Protein AF-I9RPS1-F1 (afdb_monomer_lite)

Foldseek 3Di:
DPVVPVVVVVVVVVVVVVVVPPPPDPDPPVDADQFKFWEKEKAFDDVDDDPVFPLFWFKKWWWKDDPNDIDTDDIFTWDDDRGMTIGPIDMDGWDKMFTQWMWTAGPVRHTSDTDGDDDDPLGMDTGDGPYYYYRYDPPPPVVVPVVPPQVLVLLVQQCCVFVNPPPVLFQPQSDPVDDPVSQFQWDFDADPVRHGDFTAEGAAACVPRGVSQQAGQEGGPSQQSRPHYAEYHHENHQHAYYDLQCLSHQHQEYHYEQYQHADYRPSVLNNARHAYYADYNYAHQEDDLSVLSRLNHAYYHAYCYQHAADHLSVLSNLNHAEYADELYCHQAYHQRLQSNQNHAEYHPYQNANHAAYHLSLQDWDQDPVRDTSGHNHAYYAQANYAYQDDYLSQLAQNHAYYAHENYAHADDDQVSVVSHQQHQEYHHHNYAYPAHDDYAHQRHQEDHHANRPDDPVRYDCVRVVRHFAYHHHPVLVVVCVVDPPRDVVRTDD

Sequence (493 aa):
MRKIKNILAIVWAACFLLVLISACKEDDKDALLPNQGEICFQFTKITTYTLADLDDIATVKIVLEKDGVKIELPSYPLTGNTELLSTEKVRLEEGHYKLLSYWAFGKDANLIENLDITLTEDNEFDVKVGELQEYILPVKVKTVVDPTNNYTNVLFAICKEVLGDDRSKWPPSWDVEETLDTWAGLSFETDDYGNLLYITDLDIDGDGNLPEFKHMKKLSRAIINFPSMIGLHISNCDLEELPDNIGESRIASIYIENTNFSTFPKSFWDMKKLNDLTLINNKVTELPESIGEIKTLRTIDVINEKVSKIPASIVNLTELVSLRFINTEISELPDVFDQLYKISTLDMRNNKNLKSLPPSIANTVIGEEGNRTRKYLRGMLLDGCSFTSIPKEVQHENMQLLSMADNQIQSVTKEELEKMPNLHSLILDGNKLPSFPAMKSDKLLMLSLINCGLKAADIDRSNLPNLRFLFMTQEEYDAVMKGYEVNADYLLK

Organism: NCBI:txid997884

Structure (mmCIF, N/CA/C/O backbone):
data_AF-I9RPS1-F1
#
_entry.id   AF-I9RPS1-F1
#
loop_
_atom_site.group_PDB
_atom_site.id
_atom_site.type_symbol
_atom_site.label_atom_id
_atom_site.label_alt_id
_atom_site.label_comp_id
_atom_site.label_asym_id
_atom_site.label_entity_id
_atom_site.label_seq_id
_atom_site.pdbx_PDB_ins_code
_atom_site.Cartn_x
_atom_site.Cartn_y
_atom_site.Cartn_z
_atom_site.occupancy
_atom_site.B_iso_or_equiv
_atom_site.auth_seq_id
_atom_site.auth_comp_id
_atom_site.auth_asym_id
_atom_site.auth_atom_id
_atom_site.pdbx_PDB_model_num
ATOM 1 N N . MET A 1 1 ? 53.832 -21.885 77.550 1.00 52.84 1 MET A N 1
ATOM 2 C CA . MET A 1 1 ? 52.646 -22.161 76.702 1.00 52.84 1 MET A CA 1
ATOM 3 C C . MET A 1 1 ? 51.743 -23.244 77.309 1.00 52.84 1 MET A C 1
ATOM 5 O O . MET A 1 1 ? 51.607 -24.329 76.762 1.00 52.84 1 MET A O 1
ATOM 9 N N . ARG A 1 2 ? 51.135 -22.972 78.474 1.00 38.62 2 ARG A N 1
ATOM 10 C CA . ARG A 1 2 ? 50.209 -23.909 79.153 1.00 38.62 2 ARG A CA 1
ATOM 11 C C . ARG A 1 2 ? 49.116 -23.224 79.996 1.00 38.62 2 ARG A C 1
ATOM 13 O O . ARG A 1 2 ? 48.325 -23.915 80.615 1.00 38.62 2 ARG A O 1
ATOM 20 N N . LYS A 1 3 ? 49.024 -21.883 79.981 1.00 39.97 3 LYS A N 1
ATOM 21 C CA . LYS A 1 3 ? 48.003 -21.101 80.716 1.00 39.97 3 LYS A CA 1
ATOM 22 C C . LYS A 1 3 ? 46.853 -20.554 79.846 1.00 39.97 3 LYS A C 1
ATOM 24 O O . LYS A 1 3 ? 45.966 -19.908 80.377 1.00 39.97 3 LYS A O 1
ATOM 29 N N . ILE A 1 4 ? 46.818 -20.887 78.549 1.00 44.78 4 ILE A N 1
ATOM 30 C CA . ILE A 1 4 ? 45.676 -20.615 77.644 1.00 44.78 4 ILE A CA 1
ATOM 31 C C . ILE A 1 4 ? 44.765 -21.857 77.477 1.00 44.78 4 ILE A C 1
ATOM 33 O O . ILE A 1 4 ? 43.635 -21.748 77.023 1.00 44.78 4 ILE A O 1
ATOM 37 N N . LYS A 1 5 ? 45.193 -23.046 77.932 1.00 36.09 5 LYS A N 1
ATOM 38 C CA . LYS A 1 5 ? 44.417 -24.295 77.788 1.00 36.09 5 LYS A CA 1
ATOM 39 C C . LYS A 1 5 ? 43.417 -24.592 78.918 1.00 36.09 5 LYS A C 1
ATOM 41 O O . LYS A 1 5 ? 42.591 -25.475 78.740 1.00 36.09 5 LYS A O 1
ATOM 46 N N . ASN A 1 6 ? 43.428 -23.842 80.025 1.00 45.03 6 ASN A N 1
ATOM 47 C CA . ASN A 1 6 ? 42.541 -24.123 81.169 1.00 45.03 6 ASN A CA 1
ATOM 48 C C . ASN A 1 6 ? 41.336 -23.177 81.305 1.00 45.03 6 ASN A C 1
ATOM 50 O O . ASN A 1 6 ? 40.444 -23.480 82.087 1.00 45.03 6 ASN A O 1
ATOM 54 N N . ILE A 1 7 ? 41.262 -22.086 80.530 1.00 42.56 7 ILE A N 1
ATOM 55 C CA . ILE A 1 7 ? 40.055 -21.235 80.466 1.00 42.56 7 ILE A CA 1
ATOM 56 C C . ILE A 1 7 ? 39.120 -21.704 79.337 1.00 42.56 7 ILE A C 1
ATOM 58 O O . ILE A 1 7 ? 37.908 -21.698 79.519 1.00 42.56 7 ILE A O 1
ATOM 62 N N . LEU A 1 8 ? 39.648 -22.245 78.229 1.00 40.09 8 LEU A N 1
ATOM 63 C CA . LEU A 1 8 ? 38.801 -22.783 77.152 1.00 40.09 8 LEU A CA 1
ATOM 64 C C . LEU A 1 8 ? 38.018 -24.051 77.551 1.00 40.09 8 LEU A C 1
ATOM 66 O O . LEU A 1 8 ? 36.899 -24.233 77.087 1.00 40.09 8 LEU A O 1
ATOM 70 N N . ALA A 1 9 ? 38.554 -24.905 78.430 1.00 41.19 9 ALA A N 1
ATOM 71 C CA . ALA A 1 9 ? 37.885 -26.152 78.823 1.00 41.19 9 ALA A CA 1
ATOM 72 C C . ALA A 1 9 ? 36.756 -25.951 79.857 1.00 41.19 9 ALA A C 1
ATOM 74 O O . ALA A 1 9 ? 35.782 -26.698 79.856 1.00 41.19 9 ALA A O 1
ATOM 75 N N . ILE A 1 10 ? 36.852 -24.921 80.709 1.00 43.44 10 ILE A N 1
ATOM 76 C CA . ILE A 1 10 ? 35.824 -24.607 81.720 1.00 43.44 10 ILE A CA 1
ATOM 77 C C . ILE A 1 10 ? 34.682 -23.781 81.102 1.00 43.44 10 ILE A C 1
ATOM 79 O O . ILE A 1 10 ? 33.531 -23.943 81.497 1.00 43.44 10 ILE A O 1
ATOM 83 N N . VAL A 1 11 ? 34.962 -22.992 80.057 1.00 45.72 11 VAL A N 1
ATOM 84 C CA . VAL A 1 11 ? 33.917 -22.331 79.253 1.00 45.72 11 VAL A CA 1
ATOM 85 C C . VAL A 1 11 ? 33.155 -23.347 78.386 1.00 45.72 11 VAL A C 1
ATOM 87 O O . VAL A 1 11 ? 31.937 -23.258 78.277 1.00 45.72 11 VAL A O 1
ATOM 90 N N . TRP A 1 12 ? 33.817 -24.383 77.857 1.00 37.16 12 TRP A N 1
ATOM 91 C CA . TRP A 1 12 ? 33.139 -25.429 77.074 1.00 37.16 12 TRP A CA 1
ATOM 92 C C . TRP A 1 12 ? 32.238 -26.354 77.908 1.00 37.16 12 TRP A C 1
ATOM 94 O O . TRP A 1 12 ? 31.187 -26.768 77.427 1.00 37.16 12 TRP A O 1
ATOM 104 N N . ALA A 1 13 ? 32.585 -26.632 79.168 1.00 40.78 13 ALA A N 1
ATOM 105 C CA . ALA A 1 13 ? 31.761 -27.474 80.042 1.00 40.78 13 ALA A CA 1
ATOM 106 C C . ALA A 1 13 ? 30.561 -26.727 80.666 1.00 40.78 13 ALA A C 1
ATOM 108 O O . ALA A 1 13 ? 29.523 -27.342 80.902 1.00 40.78 13 ALA A O 1
ATOM 109 N N . ALA A 1 14 ? 30.656 -25.407 80.879 1.00 36.03 14 ALA A N 1
ATOM 110 C CA . ALA A 1 14 ? 29.522 -24.593 81.334 1.00 36.03 14 ALA A CA 1
ATOM 111 C C . ALA A 1 14 ? 28.523 -24.277 80.200 1.00 36.03 14 ALA A C 1
ATOM 113 O O . ALA A 1 14 ? 27.324 -24.182 80.453 1.00 36.03 14 ALA A O 1
ATOM 114 N N . CYS A 1 15 ? 28.982 -24.195 78.945 1.00 39.19 15 CYS A N 1
ATOM 115 C CA . CYS A 1 15 ? 28.089 -24.036 77.793 1.00 39.19 15 CYS A CA 1
ATOM 116 C C . CYS A 1 15 ? 27.343 -25.332 77.425 1.00 39.19 15 CYS A C 1
ATOM 118 O O . CYS A 1 15 ? 26.201 -25.256 76.986 1.00 39.19 15 CYS A O 1
ATOM 120 N N . PHE A 1 16 ? 27.908 -26.521 77.663 1.00 37.94 16 PHE A N 1
ATOM 121 C CA . PHE A 1 16 ? 27.230 -27.781 77.315 1.00 37.94 16 PHE A CA 1
ATOM 122 C C . PHE A 1 16 ? 26.093 -28.172 78.278 1.00 37.94 16 PHE A C 1
ATOM 124 O O . PHE A 1 16 ? 25.198 -28.918 77.889 1.00 37.94 16 PHE A O 1
ATOM 131 N N . LEU A 1 17 ? 26.071 -27.639 79.508 1.00 34.84 17 LEU A N 1
ATOM 132 C CA . LEU A 1 17 ? 24.979 -27.888 80.463 1.00 34.84 17 LEU A CA 1
ATOM 133 C C . LEU A 1 17 ? 23.834 -26.859 80.401 1.00 34.84 17 LEU A C 1
ATOM 135 O O . LEU A 1 17 ? 22.756 -27.135 80.917 1.00 34.84 17 LEU A O 1
ATOM 139 N N . LEU A 1 18 ? 24.029 -25.715 79.735 1.00 34.66 18 LEU A N 1
ATOM 140 C CA . LEU A 1 18 ? 22.949 -24.764 79.419 1.00 34.66 18 LEU A CA 1
ATOM 141 C C . LEU A 1 18 ? 22.275 -25.061 78.066 1.00 34.66 18 LEU A C 1
ATOM 143 O O . LEU A 1 18 ? 21.111 -24.719 77.877 1.00 34.66 18 LEU A O 1
ATOM 147 N N . VAL A 1 19 ? 22.953 -25.782 77.166 1.00 39.38 19 VAL A N 1
ATOM 148 C CA . VAL A 1 19 ? 22.402 -26.213 75.864 1.00 39.38 19 VAL A CA 1
ATOM 149 C C . VAL A 1 19 ? 21.432 -27.403 75.983 1.00 39.38 19 VAL A C 1
ATOM 151 O O . VAL A 1 19 ? 20.626 -27.622 75.088 1.00 39.38 19 VAL A O 1
ATOM 154 N N . LEU A 1 20 ? 21.405 -28.126 77.108 1.00 34.47 20 LEU A N 1
ATOM 155 C CA . LEU A 1 20 ? 20.513 -29.284 77.300 1.00 34.47 20 LEU A CA 1
ATOM 156 C C . LEU A 1 20 ? 19.244 -29.007 78.129 1.00 34.47 20 LEU A C 1
ATOM 158 O O . LEU A 1 20 ? 18.454 -29.922 78.336 1.00 34.47 20 LEU A O 1
ATOM 162 N N . ILE A 1 21 ? 19.008 -27.762 78.567 1.00 37.91 21 ILE A N 1
ATOM 163 C CA . ILE A 1 21 ? 17.764 -27.374 79.276 1.00 37.91 21 ILE A CA 1
ATOM 164 C C . ILE A 1 21 ? 17.013 -26.219 78.571 1.00 37.91 21 ILE A C 1
ATOM 166 O O . ILE A 1 21 ? 15.883 -25.912 78.933 1.00 37.91 21 ILE A O 1
ATOM 170 N N . SER A 1 22 ? 17.559 -25.648 77.487 1.00 35.88 22 SER A N 1
ATOM 171 C CA . SER A 1 22 ? 16.838 -24.694 76.617 1.00 35.88 22 SER A CA 1
ATOM 172 C C . SER A 1 22 ? 16.502 -25.245 75.222 1.00 35.88 22 SER A C 1
ATOM 174 O O . SER A 1 22 ? 16.027 -24.499 74.375 1.00 35.88 22 SER A O 1
ATOM 176 N N . ALA A 1 23 ? 16.693 -26.546 74.979 1.00 33.34 23 ALA A N 1
ATOM 177 C CA . ALA A 1 23 ? 16.290 -27.223 73.737 1.00 33.34 23 ALA A CA 1
ATOM 178 C C . ALA A 1 23 ? 14.807 -27.666 73.732 1.00 33.34 23 ALA A C 1
ATOM 180 O O . ALA A 1 23 ? 14.418 -28.565 72.995 1.00 33.34 23 ALA A O 1
ATOM 181 N N . CYS A 1 24 ? 13.980 -27.024 74.560 1.00 39.38 24 CYS A N 1
ATOM 182 C CA . CYS A 1 24 ? 12.521 -27.093 74.533 1.00 39.38 24 CYS A CA 1
ATOM 183 C C . CYS A 1 24 ? 11.993 -25.656 74.604 1.00 39.38 24 CYS A C 1
ATOM 185 O O . CYS A 1 24 ? 11.593 -25.222 75.685 1.00 39.38 24 CYS A O 1
ATOM 187 N N . LYS A 1 25 ? 12.111 -24.917 73.491 1.00 41.72 25 LYS A N 1
ATOM 188 C CA . LYS A 1 25 ? 11.415 -23.664 73.119 1.00 41.72 25 LYS A CA 1
ATOM 189 C C . LYS A 1 25 ? 12.260 -22.903 72.090 1.00 41.72 25 LYS A C 1
ATOM 191 O O . LYS A 1 25 ? 12.859 -21.880 72.396 1.00 41.72 25 LYS A O 1
ATOM 196 N N . GLU A 1 26 ? 12.303 -23.407 70.865 1.00 35.38 26 GLU A N 1
ATOM 197 C CA . GLU A 1 26 ? 12.264 -22.501 69.720 1.00 35.38 26 GLU A CA 1
ATOM 198 C C . GLU A 1 26 ? 10.934 -22.788 69.048 1.00 35.38 26 GLU A C 1
ATOM 200 O O . GLU A 1 26 ? 10.678 -23.889 68.567 1.00 35.38 26 GLU A O 1
ATOM 205 N N . ASP A 1 27 ? 10.043 -21.825 69.244 1.00 39.59 27 ASP A N 1
ATOM 206 C CA . ASP A 1 27 ? 8.639 -21.875 68.904 1.00 39.59 27 ASP A CA 1
ATOM 207 C C . ASP A 1 27 ? 8.441 -22.165 67.416 1.00 39.59 27 ASP A C 1
ATOM 209 O O . ASP A 1 27 ? 9.055 -21.534 66.554 1.00 39.59 27 ASP A O 1
ATOM 213 N N . ASP A 1 28 ? 7.500 -23.071 67.178 1.00 43.47 28 ASP A N 1
ATOM 214 C CA . ASP A 1 28 ? 6.679 -23.313 65.992 1.00 43.47 28 ASP A CA 1
ATOM 215 C C . ASP A 1 28 ? 6.047 -22.014 65.427 1.00 43.47 28 ASP A C 1
ATOM 217 O O . ASP A 1 28 ? 4.836 -21.893 65.269 1.00 43.47 28 ASP A O 1
ATOM 221 N N . LYS A 1 29 ? 6.839 -20.978 65.123 1.00 46.72 29 LYS A N 1
ATOM 222 C CA . LYS A 1 29 ? 6.334 -19.737 64.502 1.00 46.72 29 LYS A CA 1
ATOM 223 C C . LYS A 1 29 ? 5.895 -19.941 63.050 1.00 46.72 29 LYS A C 1
ATOM 225 O O . LYS A 1 29 ? 5.194 -19.092 62.500 1.00 46.72 29 LYS A O 1
ATOM 230 N N . ASP A 1 30 ? 6.266 -21.077 62.466 1.00 55.34 30 ASP A N 1
ATOM 231 C CA . ASP A 1 30 ? 5.838 -21.509 61.139 1.00 55.34 30 ASP A CA 1
ATOM 232 C C . ASP A 1 30 ? 4.815 -22.646 61.141 1.00 55.34 30 ASP A C 1
ATOM 234 O O . ASP A 1 30 ? 4.368 -23.052 60.069 1.00 55.34 30 ASP A O 1
ATOM 238 N N . ALA A 1 31 ? 4.385 -23.132 62.310 1.00 64.25 31 ALA A N 1
ATOM 239 C CA . ALA A 1 31 ? 3.270 -24.067 62.354 1.00 64.25 31 ALA A CA 1
ATOM 240 C C . ALA A 1 31 ? 1.957 -23.321 62.098 1.00 64.25 31 ALA A C 1
ATOM 242 O O . ALA A 1 31 ? 1.666 -22.301 62.729 1.00 64.25 31 ALA A O 1
ATOM 243 N N . LEU A 1 32 ? 1.154 -23.845 61.172 1.00 68.00 32 LEU A N 1
ATOM 244 C CA . LEU A 1 32 ? -0.212 -23.379 60.962 1.00 68.00 32 LEU A CA 1
ATOM 245 C C . LEU A 1 32 ? -1.005 -23.516 62.261 1.00 68.00 32 LEU A C 1
ATOM 247 O O . LEU A 1 32 ? -0.912 -24.533 62.956 1.00 68.00 32 LEU A O 1
ATOM 251 N N . LEU A 1 33 ? -1.812 -22.502 62.583 1.00 79.06 33 LEU A N 1
ATOM 252 C CA . LEU A 1 33 ? -2.789 -22.662 63.652 1.00 79.06 33 LEU A CA 1
ATOM 253 C C . LEU A 1 33 ? -3.778 -23.784 63.282 1.00 79.06 33 LEU A C 1
ATOM 255 O O . LEU A 1 33 ? -4.005 -24.035 62.097 1.00 79.06 33 LEU A O 1
ATOM 259 N N . PRO A 1 34 ? -4.410 -24.447 64.271 1.00 77.00 34 PRO A N 1
ATOM 260 C CA . PRO A 1 34 ? -5.293 -25.594 64.028 1.00 77.00 34 PRO A CA 1
ATOM 261 C C . PRO A 1 34 ? -6.471 -25.323 63.082 1.00 77.00 34 PRO A C 1
ATOM 263 O O . PRO A 1 34 ? -7.096 -26.265 62.614 1.00 77.00 34 PRO A O 1
ATOM 266 N N . ASN A 1 35 ? -6.790 -24.053 62.838 1.00 86.31 35 ASN A N 1
ATOM 267 C CA . ASN A 1 35 ? -7.860 -23.585 61.970 1.00 86.31 35 ASN A CA 1
ATOM 268 C C . ASN A 1 35 ? -7.330 -22.792 60.765 1.00 86.31 35 ASN A C 1
ATOM 270 O O . ASN A 1 35 ? -8.052 -21.930 60.279 1.00 86.31 35 ASN A O 1
ATOM 274 N N . GLN A 1 36 ? -6.084 -22.993 60.324 1.00 88.31 36 GLN A N 1
ATOM 275 C CA . GLN A 1 36 ? -5.490 -22.237 59.215 1.00 88.31 36 GLN A CA 1
ATOM 276 C C . GLN A 1 36 ? -5.090 -23.113 58.027 1.00 88.31 36 GLN A C 1
ATOM 278 O O . GLN A 1 36 ? -4.593 -24.230 58.190 1.00 88.31 36 GLN A O 1
ATOM 283 N N . GLY A 1 37 ? -5.269 -22.551 56.835 1.00 90.62 37 GLY A N 1
ATOM 284 C CA . GLY A 1 37 ? -4.681 -23.013 55.580 1.00 90.62 37 GLY A CA 1
ATOM 285 C C . GLY A 1 37 ? -3.712 -21.978 55.009 1.00 90.62 37 GLY A C 1
ATOM 286 O O . GLY A 1 37 ? -3.576 -20.867 55.537 1.00 90.62 37 GLY A O 1
ATOM 287 N N . GLU A 1 38 ? -3.034 -22.341 53.926 1.00 92.81 38 GLU A N 1
ATOM 288 C CA . GLU A 1 38 ? -2.144 -21.455 53.174 1.00 92.81 38 GLU A CA 1
ATOM 289 C C . GLU A 1 38 ? -2.688 -21.234 51.766 1.00 92.81 38 GLU A C 1
ATOM 291 O O . GLU A 1 38 ? -3.129 -22.174 51.110 1.00 92.81 38 GLU A O 1
ATOM 296 N N . ILE A 1 39 ? -2.599 -20.000 51.274 1.00 93.12 39 ILE A N 1
ATOM 297 C CA . ILE A 1 39 ? -2.984 -19.653 49.912 1.00 93.12 39 ILE A CA 1
ATOM 298 C C . ILE A 1 39 ? -1.894 -18.841 49.214 1.00 93.12 39 ILE A C 1
ATOM 300 O O . ILE A 1 39 ? -1.310 -17.931 49.801 1.00 93.12 39 ILE A O 1
ATOM 304 N N . CYS A 1 40 ? -1.617 -19.165 47.956 1.00 92.19 40 CYS A N 1
ATOM 305 C CA . CYS A 1 40 ? -0.780 -18.362 47.072 1.00 92.19 40 CYS A CA 1
ATOM 306 C C . CYS A 1 40 ? -1.664 -17.688 46.024 1.00 92.19 40 CYS A C 1
ATOM 308 O O . CYS A 1 40 ? -2.408 -18.365 45.316 1.00 92.19 40 CYS A O 1
ATOM 310 N N . PHE A 1 41 ? -1.566 -16.365 45.908 1.00 89.56 41 PHE A N 1
ATOM 311 C CA . PHE A 1 41 ? -2.286 -15.605 44.893 1.00 89.56 41 PHE A CA 1
ATOM 312 C C . PHE A 1 41 ? -1.423 -15.461 43.645 1.00 89.56 41 PHE A C 1
ATOM 314 O O . PHE A 1 41 ? -0.279 -15.012 43.740 1.00 89.56 41 PHE A O 1
ATOM 321 N N . GLN A 1 42 ? -1.961 -15.842 42.490 1.00 86.62 42 GLN A N 1
ATOM 322 C CA . GLN A 1 42 ? -1.191 -15.979 41.256 1.00 86.62 42 GLN A CA 1
ATOM 323 C C . GLN A 1 42 ? -1.734 -15.115 40.118 1.00 86.62 42 GLN A C 1
ATOM 325 O O . GLN A 1 42 ? -2.941 -15.030 39.919 1.00 86.62 42 GLN A O 1
ATOM 330 N N . PHE A 1 43 ? -0.833 -14.533 39.330 1.00 74.94 43 PHE A N 1
ATOM 331 C CA . PHE A 1 43 ? -1.108 -14.007 37.996 1.00 74.94 43 PHE A CA 1
ATOM 332 C C . PHE A 1 43 ? -0.517 -14.976 36.978 1.00 74.94 43 PHE A C 1
ATOM 334 O O . PHE A 1 43 ? 0.679 -15.259 37.031 1.00 74.94 43 PHE A O 1
ATOM 341 N N . THR A 1 44 ? -1.325 -15.464 36.043 1.00 66.88 44 THR A N 1
ATOM 342 C CA . THR A 1 44 ? -0.856 -16.277 34.914 1.00 66.88 44 THR A CA 1
ATOM 343 C C . THR A 1 44 ? -0.933 -15.467 33.628 1.00 66.88 44 THR A C 1
ATOM 345 O O . THR A 1 44 ? -1.838 -14.649 33.445 1.00 66.88 44 THR A O 1
ATOM 348 N N . LYS A 1 45 ? 0.016 -15.687 32.716 1.00 54.72 45 LYS A N 1
ATOM 349 C CA . LYS A 1 45 ? -0.078 -15.169 31.354 1.00 54.72 45 LYS A CA 1
ATOM 350 C C . LYS A 1 45 ? -1.182 -15.928 30.627 1.00 54.72 45 LYS A C 1
ATOM 352 O O . LYS A 1 45 ? -0.974 -17.045 30.161 1.00 54.72 45 LYS A O 1
ATOM 357 N N . ILE A 1 46 ? -2.352 -15.314 30.518 1.00 51.03 46 ILE A N 1
ATOM 358 C CA . ILE A 1 46 ? -3.343 -15.727 29.528 1.00 51.03 46 ILE A CA 1
ATOM 359 C C . ILE A 1 46 ? -2.778 -15.276 28.173 1.00 51.03 46 ILE A C 1
ATOM 361 O O . ILE A 1 46 ? -2.231 -14.180 28.064 1.00 51.03 46 ILE A O 1
ATOM 365 N N . THR A 1 47 ? -2.816 -16.129 27.148 1.00 33.62 47 THR A N 1
ATOM 366 C CA . THR A 1 47 ? -2.195 -15.900 25.824 1.00 33.62 47 THR A CA 1
ATOM 367 C C . THR A 1 47 ? -2.744 -14.696 25.056 1.00 33.62 47 THR A C 1
ATOM 369 O O . THR A 1 47 ? -2.260 -14.373 23.976 1.00 33.62 47 THR A O 1
ATOM 372 N N . THR A 1 48 ? -3.677 -13.968 25.647 1.00 35.62 48 THR A N 1
ATOM 373 C CA . THR A 1 48 ? -4.222 -12.720 25.151 1.00 35.62 48 THR A CA 1
ATOM 374 C C . THR A 1 48 ? -4.047 -11.631 26.198 1.00 35.62 48 THR A C 1
ATOM 376 O O . THR A 1 48 ? -4.277 -11.859 27.381 1.00 35.62 48 THR A O 1
ATOM 379 N N . TYR A 1 49 ? -3.691 -10.439 25.718 1.00 36.97 49 TYR A N 1
ATOM 380 C CA . TYR A 1 49 ? -3.648 -9.145 26.406 1.00 36.97 49 TYR A CA 1
ATOM 381 C C . TYR A 1 49 ? -2.332 -8.696 27.059 1.00 36.97 49 TYR A C 1
ATOM 383 O O . TYR A 1 49 ? -1.777 -9.275 27.990 1.00 36.97 49 TYR A O 1
ATOM 391 N N . THR A 1 50 ? -1.898 -7.540 26.563 1.00 33.44 50 THR A N 1
ATOM 392 C CA . THR A 1 50 ? -0.838 -6.680 27.071 1.00 33.44 50 THR A CA 1
ATOM 393 C C . THR A 1 50 ? -1.283 -5.957 28.346 1.00 33.44 50 THR A C 1
ATOM 395 O O . THR A 1 50 ? -1.824 -4.852 28.288 1.00 33.44 50 THR A O 1
ATOM 398 N N . LEU A 1 51 ? -0.959 -6.521 29.505 1.00 42.69 51 LEU A N 1
ATOM 399 C CA . LEU A 1 51 ? -0.150 -5.724 30.427 1.00 42.69 51 LEU A CA 1
ATOM 400 C C . LEU A 1 51 ? 1.191 -5.529 29.708 1.00 42.69 51 LEU A C 1
ATOM 402 O O . LEU A 1 51 ? 1.683 -6.478 29.096 1.00 42.69 51 LEU A O 1
ATOM 406 N N . ALA A 1 52 ? 1.748 -4.318 29.677 1.00 44.53 52 ALA A N 1
ATOM 407 C CA . ALA A 1 52 ? 3.163 -4.196 29.333 1.00 44.53 52 ALA A CA 1
ATOM 408 C C . ALA A 1 52 ? 3.897 -5.096 30.337 1.00 44.53 52 ALA A C 1
ATOM 410 O O . ALA A 1 52 ? 3.794 -4.822 31.522 1.00 44.53 52 ALA A O 1
ATOM 411 N N . ASP A 1 53 ? 4.390 -6.235 29.836 1.00 55.28 53 ASP A N 1
ATOM 412 C CA . ASP A 1 53 ? 4.983 -7.404 30.496 1.00 55.28 53 ASP A CA 1
ATOM 413 C C . ASP A 1 53 ? 4.598 -7.667 31.970 1.00 55.28 53 ASP A C 1
ATOM 415 O O . ASP A 1 53 ? 4.836 -6.852 32.850 1.00 55.28 53 ASP A O 1
ATOM 419 N N . LEU A 1 54 ? 4.103 -8.875 32.300 1.00 58.16 54 LEU A N 1
ATOM 420 C CA . LEU A 1 54 ? 3.886 -9.303 33.702 1.00 58.16 54 LEU A CA 1
ATOM 421 C C . LEU A 1 54 ? 5.090 -8.984 34.611 1.00 58.16 54 LEU A C 1
ATOM 423 O O . LEU A 1 54 ? 4.896 -8.648 35.775 1.00 58.16 54 LEU A O 1
ATOM 427 N N . ASP A 1 55 ? 6.307 -8.993 34.057 1.00 61.03 55 ASP A N 1
ATOM 428 C CA . ASP A 1 55 ? 7.561 -8.586 34.701 1.00 61.03 55 ASP A CA 1
ATOM 429 C C . ASP A 1 55 ? 7.543 -7.190 35.349 1.00 61.03 55 ASP A C 1
ATOM 431 O O . ASP A 1 55 ? 8.395 -6.909 36.202 1.00 61.03 55 ASP A O 1
ATOM 435 N N . ASP A 1 56 ? 6.621 -6.310 34.964 1.00 64.56 56 ASP A N 1
ATOM 436 C CA . ASP A 1 56 ? 6.490 -4.974 35.532 1.00 64.56 56 ASP A CA 1
ATOM 437 C C . ASP A 1 56 ? 5.717 -4.967 36.856 1.00 64.56 56 ASP A C 1
ATOM 439 O O . ASP A 1 56 ? 5.942 -4.058 37.658 1.00 64.56 56 ASP A O 1
ATOM 443 N N . ILE A 1 57 ? 4.902 -5.990 37.158 1.00 72.62 57 ILE A N 1
ATOM 444 C CA . ILE A 1 57 ? 4.163 -6.093 38.426 1.00 72.62 57 ILE A CA 1
ATOM 445 C C . ILE A 1 57 ? 5.075 -6.597 39.545 1.00 72.62 57 ILE A C 1
ATOM 447 O O . ILE A 1 57 ? 5.626 -7.693 39.500 1.00 72.62 57 ILE A O 1
ATOM 451 N N . ALA A 1 58 ? 5.190 -5.801 40.605 1.00 78.81 58 ALA A N 1
ATOM 452 C CA . ALA A 1 58 ? 6.034 -6.104 41.754 1.00 78.81 58 ALA A CA 1
ATOM 453 C C . ALA A 1 58 ? 5.241 -6.475 43.010 1.00 78.81 58 ALA A C 1
ATOM 455 O O . ALA A 1 58 ? 5.734 -7.234 43.840 1.00 78.81 58 ALA A O 1
ATOM 456 N N . THR A 1 59 ? 4.052 -5.900 43.211 1.00 83.44 59 THR A N 1
ATOM 457 C CA . THR A 1 59 ? 3.308 -6.032 44.476 1.00 83.44 59 THR A CA 1
ATOM 458 C C . THR A 1 59 ? 1.807 -6.100 44.232 1.00 83.44 59 THR A C 1
ATOM 460 O O . THR A 1 59 ? 1.298 -5.393 43.366 1.00 83.44 59 THR A O 1
ATOM 463 N N . VAL A 1 60 ? 1.084 -6.878 45.038 1.00 85.88 60 VAL A N 1
ATOM 464 C CA . VAL A 1 60 ? -0.383 -6.929 45.040 1.00 85.88 60 VAL A CA 1
ATOM 465 C C . VAL A 1 60 ? -0.952 -6.593 46.419 1.00 85.88 60 VAL A C 1
ATOM 467 O O . VAL A 1 60 ? -0.395 -6.986 47.440 1.00 85.88 60 VAL A O 1
ATOM 470 N N . LYS A 1 61 ? -2.071 -5.871 46.472 1.00 87.00 61 LYS A N 1
ATOM 471 C CA . LYS A 1 61 ? -2.868 -5.657 47.688 1.00 87.00 61 LYS A CA 1
ATOM 472 C C . LYS A 1 61 ? -4.260 -6.238 47.473 1.00 87.00 61 LYS A C 1
ATOM 474 O O . LYS A 1 61 ? -4.878 -5.925 46.466 1.00 87.00 61 LYS A O 1
ATOM 479 N N . ILE A 1 62 ? -4.746 -7.048 48.413 1.00 90.00 62 ILE A N 1
ATOM 480 C CA . ILE A 1 62 ? -5.946 -7.880 48.244 1.00 90.00 62 ILE A CA 1
ATOM 481 C C . ILE A 1 62 ? -6.991 -7.552 49.314 1.00 90.00 62 ILE A C 1
ATOM 483 O O . ILE A 1 62 ? -6.658 -7.310 50.477 1.00 90.00 62 ILE A O 1
ATOM 487 N N . VAL A 1 63 ? -8.263 -7.572 48.922 1.00 90.44 63 VAL A N 1
ATOM 488 C CA . VAL A 1 63 ? -9.416 -7.393 49.803 1.00 90.44 63 VAL A CA 1
ATOM 489 C C . VAL A 1 63 ? -10.360 -8.572 49.653 1.00 90.44 63 VAL A C 1
ATOM 491 O O . VAL A 1 63 ? -10.845 -8.850 48.560 1.00 90.44 63 VAL A O 1
ATOM 494 N N . LEU A 1 64 ? -10.664 -9.226 50.768 1.00 93.19 64 LEU A N 1
ATOM 495 C CA . LEU A 1 64 ? -11.543 -10.385 50.842 1.00 93.19 64 LEU A CA 1
ATOM 496 C C . LEU A 1 64 ? -12.813 -10.070 51.644 1.00 93.19 64 LEU A C 1
ATOM 498 O O . LEU A 1 64 ? -12.888 -9.075 52.364 1.00 93.19 64 LEU A O 1
ATOM 502 N N . GLU A 1 65 ? -13.791 -10.957 51.555 1.00 92.62 65 GLU A N 1
ATOM 503 C CA . GLU A 1 65 ? -14.962 -11.053 52.418 1.00 92.62 65 GLU A CA 1
ATOM 504 C C . GLU A 1 65 ? -15.060 -12.475 52.969 1.00 92.62 65 GLU A C 1
ATOM 506 O O . GLU A 1 65 ? -14.892 -13.441 52.225 1.00 92.62 65 GLU A O 1
ATOM 511 N N . LYS A 1 66 ? -15.347 -12.597 54.265 1.00 93.44 66 LYS A N 1
ATOM 512 C CA . LYS A 1 66 ? -15.728 -13.852 54.923 1.00 93.44 66 LYS A CA 1
ATOM 513 C C . LYS A 1 66 ? -16.896 -13.565 55.854 1.00 93.44 66 LYS A C 1
ATOM 515 O O . LYS A 1 66 ? -16.828 -12.615 56.631 1.00 93.44 66 LYS A O 1
ATOM 520 N N . ASP A 1 67 ? -17.967 -14.350 55.760 1.00 91.06 67 ASP A N 1
ATOM 521 C CA . ASP A 1 67 ? -19.169 -14.212 56.598 1.00 91.06 67 ASP A CA 1
ATOM 522 C C . ASP A 1 67 ? -19.754 -12.777 56.623 1.00 91.06 67 ASP A C 1
ATOM 524 O O . ASP A 1 67 ? -20.219 -12.286 57.654 1.00 91.06 67 ASP A O 1
ATOM 528 N N . GLY A 1 68 ? -19.701 -12.068 55.486 1.00 86.25 68 GLY A N 1
ATOM 529 C CA . GLY A 1 68 ? -20.165 -10.680 55.351 1.00 86.25 68 GLY A CA 1
ATOM 530 C C . GLY A 1 68 ? -19.232 -9.619 55.955 1.00 86.25 68 GLY A C 1
ATOM 531 O O . GLY A 1 68 ? -19.597 -8.443 56.022 1.00 86.25 68 GLY A O 1
ATOM 532 N N . VAL A 1 69 ? -18.033 -10.005 56.402 1.00 91.69 69 VAL A N 1
ATOM 533 C CA . VAL A 1 69 ? -17.016 -9.102 56.954 1.00 91.69 69 VAL A CA 1
ATOM 534 C C . VAL A 1 69 ? -15.890 -8.892 55.947 1.00 91.69 69 VAL A C 1
ATOM 536 O O . VAL A 1 69 ? -15.248 -9.843 55.503 1.00 91.69 69 VAL A O 1
ATOM 539 N N . LYS A 1 70 ? -15.610 -7.623 55.629 1.00 91.94 70 LYS A N 1
ATOM 540 C CA . LYS A 1 70 ? -14.490 -7.207 54.776 1.00 91.94 70 LYS A CA 1
ATOM 541 C C . LYS A 1 70 ? -13.151 -7.391 55.500 1.00 91.94 70 LYS A C 1
ATOM 543 O O . LYS A 1 70 ? -12.973 -6.900 56.614 1.00 91.94 70 LYS A O 1
ATOM 548 N N . ILE A 1 71 ? -12.193 -8.022 54.831 1.00 93.75 71 ILE A N 1
ATOM 549 C CA . ILE A 1 71 ? -10.838 -8.296 55.311 1.00 93.75 71 ILE A CA 1
ATOM 550 C C . ILE A 1 71 ? -9.849 -7.667 54.326 1.00 93.75 71 ILE A C 1
ATOM 552 O O . ILE A 1 71 ? -9.739 -8.102 53.183 1.00 93.75 71 ILE A O 1
ATOM 556 N N . GLU A 1 72 ? -9.117 -6.640 54.754 1.00 91.00 72 GLU A N 1
ATOM 557 C CA . GLU A 1 72 ? -8.031 -6.063 53.953 1.00 91.00 72 GLU A CA 1
ATOM 558 C C . GLU A 1 72 ? -6.705 -6.721 54.324 1.00 91.00 72 GLU A C 1
ATOM 560 O O . GLU A 1 72 ? -6.262 -6.646 55.472 1.00 91.00 72 GLU A O 1
ATOM 565 N N . LEU A 1 73 ? -6.070 -7.359 53.345 1.00 92.19 73 LEU A N 1
ATOM 566 C CA . LEU A 1 73 ? -4.766 -7.977 53.519 1.00 92.19 73 LEU A CA 1
ATOM 567 C C . LEU A 1 73 ? -3.637 -6.943 53.345 1.00 92.19 73 LEU A C 1
ATOM 569 O O . LEU A 1 73 ? -3.824 -5.917 52.674 1.00 92.19 73 LEU A O 1
ATOM 573 N N . PRO A 1 74 ? -2.451 -7.181 53.938 1.00 89.75 74 PRO A N 1
ATOM 574 C CA . PRO A 1 74 ? -1.277 -6.371 53.639 1.00 89.75 74 PRO A CA 1
ATOM 575 C C . PRO A 1 74 ? -0.857 -6.535 52.170 1.00 89.75 74 PRO A C 1
ATOM 577 O O . PRO A 1 74 ? -1.294 -7.447 51.470 1.00 89.75 74 PRO A O 1
ATOM 580 N N . SER A 1 75 ? 0.004 -5.636 51.698 1.00 88.12 75 SER A N 1
ATOM 581 C CA . SER A 1 75 ? 0.589 -5.759 50.364 1.00 88.12 75 SER A CA 1
ATOM 582 C C . SER A 1 75 ? 1.611 -6.897 50.328 1.00 88.12 75 SER A C 1
ATOM 584 O O . SER A 1 75 ? 2.495 -6.953 51.184 1.00 88.12 75 SER A O 1
ATOM 586 N N . TYR A 1 76 ? 1.521 -7.758 49.319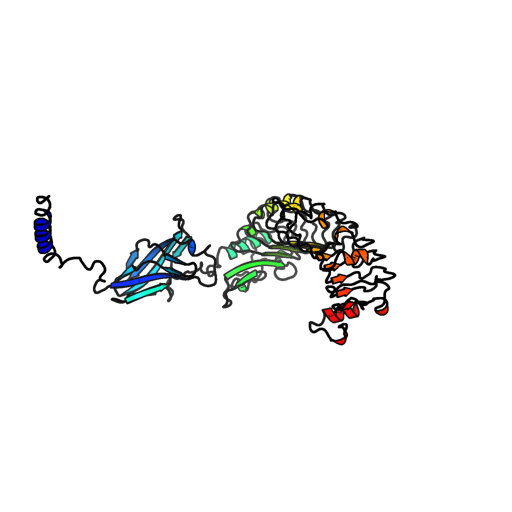 1.00 90.19 76 TYR A N 1
ATOM 587 C CA . TYR A 1 76 ? 2.420 -8.889 49.113 1.00 90.19 76 TYR A CA 1
ATOM 588 C C . TYR A 1 76 ? 3.294 -8.680 47.878 1.00 90.19 76 TYR A C 1
ATOM 590 O O . TYR A 1 76 ? 2.763 -8.329 46.820 1.00 90.19 76 TYR A O 1
ATOM 598 N N . PRO A 1 77 ? 4.616 -8.904 47.975 1.00 88.50 77 PRO A N 1
ATOM 599 C CA . PRO A 1 77 ? 5.468 -8.933 46.799 1.00 88.50 77 PRO A CA 1
ATOM 600 C C . PRO A 1 77 ? 5.111 -10.135 45.921 1.00 88.50 77 PRO A C 1
ATOM 602 O O . PRO A 1 77 ? 4.735 -11.198 46.421 1.00 88.50 77 PRO A O 1
ATOM 605 N N . LEU A 1 78 ? 5.257 -9.958 44.613 1.00 85.12 78 LEU A N 1
ATOM 606 C CA . LEU A 1 78 ? 5.112 -11.014 43.623 1.00 85.12 78 LEU A CA 1
ATOM 607 C C . LEU A 1 78 ? 6.489 -11.486 43.160 1.00 85.12 78 LEU A C 1
ATOM 609 O O . LEU A 1 78 ? 7.404 -10.690 42.952 1.00 85.12 78 LEU A O 1
ATOM 613 N N . THR A 1 79 ? 6.629 -12.796 42.990 1.00 83.12 79 THR A N 1
ATOM 614 C CA . THR A 1 79 ? 7.843 -13.437 42.476 1.00 83.12 79 THR A CA 1
ATOM 615 C C . THR A 1 79 ? 7.475 -14.465 41.415 1.00 83.12 79 THR A C 1
ATOM 617 O O . THR A 1 79 ? 6.405 -15.067 41.486 1.00 83.12 79 THR A O 1
ATOM 620 N N . GLY A 1 80 ? 8.339 -14.662 40.421 1.00 81.50 80 GLY A N 1
ATOM 621 C CA . GLY A 1 80 ? 8.073 -15.594 39.329 1.00 81.50 80 GLY A CA 1
ATOM 622 C C . GLY A 1 80 ? 8.785 -15.210 38.037 1.00 81.50 80 GLY A C 1
ATOM 623 O O . GLY A 1 80 ? 9.888 -14.662 38.080 1.00 81.50 80 GLY A O 1
ATOM 624 N N . ASN A 1 81 ? 8.174 -15.532 36.900 1.00 74.75 81 ASN A N 1
ATOM 625 C CA . ASN A 1 81 ? 8.680 -15.248 35.557 1.00 74.75 81 ASN A CA 1
ATOM 626 C C . ASN A 1 81 ? 7.589 -14.593 34.685 1.00 74.75 81 ASN A C 1
ATOM 628 O O . ASN A 1 81 ? 6.487 -14.315 35.155 1.00 74.75 81 ASN A O 1
ATOM 632 N N . THR A 1 82 ? 7.884 -14.406 33.399 1.00 63.00 82 THR A N 1
ATOM 633 C CA . THR A 1 82 ? 6.976 -13.802 32.409 1.00 63.00 82 THR A CA 1
ATOM 634 C C . THR A 1 82 ? 5.680 -14.585 32.158 1.00 63.00 82 THR A C 1
ATOM 636 O O . THR A 1 82 ? 4.807 -14.086 31.449 1.00 63.00 82 THR A O 1
ATOM 639 N N . GLU A 1 83 ? 5.545 -15.804 32.687 1.00 67.06 83 GLU A N 1
ATOM 640 C CA . GLU A 1 83 ? 4.379 -16.679 32.504 1.00 67.06 83 GLU A CA 1
ATOM 641 C C . GLU A 1 83 ? 3.536 -16.818 33.778 1.00 67.06 83 GLU A C 1
ATOM 643 O O . GLU A 1 83 ? 2.324 -17.020 33.690 1.00 67.06 83 GLU A O 1
ATOM 648 N N . LEU A 1 84 ? 4.157 -16.703 34.953 1.00 78.75 84 LEU A N 1
ATOM 649 C CA . LEU A 1 84 ? 3.513 -16.875 36.248 1.00 78.75 84 LEU A CA 1
ATOM 650 C C . LEU A 1 84 ? 4.194 -15.998 37.300 1.00 78.75 84 LEU A C 1
ATOM 652 O O . LEU A 1 84 ? 5.383 -16.163 37.576 1.00 78.75 84 LEU A O 1
ATOM 656 N N . LEU A 1 85 ? 3.412 -15.143 37.955 1.00 83.25 85 LEU A N 1
ATOM 657 C CA . LEU A 1 85 ? 3.793 -14.452 39.183 1.00 83.25 85 LEU A CA 1
ATOM 658 C C . LEU A 1 85 ? 2.950 -14.961 40.347 1.00 83.25 85 LEU A C 1
ATOM 660 O O . LEU A 1 85 ? 1.747 -15.142 40.204 1.00 83.25 85 LEU A O 1
ATOM 664 N N . SER A 1 86 ? 3.560 -15.141 41.514 1.00 86.62 86 SER A N 1
ATOM 665 C CA . SER A 1 86 ? 2.886 -15.608 42.726 1.00 86.62 86 SER A CA 1
ATOM 666 C C . SER A 1 86 ? 3.304 -14.788 43.937 1.00 86.62 86 SER A C 1
ATOM 668 O O . SER A 1 86 ? 4.466 -14.386 44.059 1.00 86.62 86 SER A O 1
ATOM 670 N N . THR A 1 87 ? 2.377 -14.589 44.870 1.00 91.31 87 THR A N 1
ATOM 671 C CA . THR A 1 87 ? 2.726 -14.159 46.227 1.00 91.31 87 THR A CA 1
ATOM 672 C C . THR A 1 87 ? 3.471 -15.272 46.961 1.00 91.31 87 THR A C 1
ATOM 674 O O . THR A 1 87 ? 3.397 -16.447 46.586 1.00 91.31 87 THR A O 1
ATOM 677 N N . GLU A 1 88 ? 4.134 -14.918 48.063 1.00 89.25 88 GLU A N 1
ATOM 678 C CA . GLU A 1 88 ? 4.421 -15.898 49.112 1.00 89.25 88 GLU A CA 1
ATOM 679 C C . GLU A 1 88 ? 3.120 -16.425 49.747 1.00 89.25 88 GLU A C 1
ATOM 681 O O . GLU A 1 88 ? 2.021 -15.914 49.499 1.00 89.25 88 GLU A O 1
ATOM 686 N N . LYS A 1 89 ? 3.258 -17.454 50.587 1.00 90.69 89 LYS A N 1
ATOM 687 C CA . LYS A 1 89 ? 2.153 -18.103 51.295 1.00 90.69 89 LYS A CA 1
ATOM 688 C C . LYS A 1 89 ? 1.430 -17.114 52.209 1.00 90.69 89 LYS A C 1
ATOM 690 O O . LYS A 1 89 ? 2.000 -16.600 53.172 1.00 90.69 89 LYS A O 1
ATOM 695 N N . VAL A 1 90 ? 0.149 -16.908 51.947 1.00 92.12 90 VAL A N 1
ATOM 696 C CA . VAL A 1 90 ? -0.761 -16.140 52.793 1.00 92.12 90 VAL A CA 1
ATOM 697 C C . VAL A 1 90 ? -1.511 -17.110 53.699 1.00 92.12 90 VAL A C 1
ATOM 699 O O . VAL A 1 90 ? -2.168 -18.029 53.224 1.00 92.12 90 VAL A O 1
ATOM 702 N N . ARG A 1 91 ? -1.417 -16.925 55.018 1.00 92.00 91 ARG A N 1
ATOM 703 C CA . ARG A 1 91 ? -2.141 -17.756 55.992 1.00 92.00 91 ARG A CA 1
ATOM 704 C C . ARG A 1 91 ? -3.518 -17.161 56.259 1.00 92.00 91 ARG A C 1
ATOM 706 O O . ARG A 1 91 ? -3.612 -16.017 56.703 1.00 92.00 91 ARG A O 1
ATOM 713 N N . LEU A 1 92 ? -4.565 -17.943 56.020 1.00 92.25 92 LEU A N 1
ATOM 714 C CA . LEU A 1 92 ? -5.958 -17.567 56.262 1.00 92.25 92 LEU A CA 1
ATOM 715 C C . LEU A 1 92 ? -6.623 -18.613 57.160 1.00 92.25 92 LEU A C 1
ATOM 717 O O . LEU A 1 92 ? -6.192 -19.764 57.217 1.00 92.25 92 LEU A O 1
ATOM 721 N N . GLU A 1 93 ? -7.653 -18.205 57.899 1.00 92.94 93 GLU A N 1
ATOM 722 C CA . GLU A 1 93 ? -8.466 -19.153 58.661 1.00 92.94 93 GLU A CA 1
ATOM 723 C C . GLU A 1 93 ? -9.280 -20.041 57.718 1.00 92.94 93 GLU A C 1
ATOM 725 O O . GLU A 1 93 ? -9.665 -19.601 56.644 1.00 92.94 93 GLU A O 1
ATOM 730 N N . GLU A 1 94 ? -9.615 -21.254 58.138 1.00 93.38 94 GLU A N 1
ATOM 731 C CA . GLU A 1 94 ? -10.518 -22.138 57.410 1.00 93.38 94 GLU A CA 1
ATOM 732 C C . GLU A 1 94 ? -11.857 -21.447 57.150 1.00 93.38 94 GLU A C 1
ATOM 734 O O . GLU A 1 94 ? -12.431 -20.796 58.034 1.00 93.38 94 GLU A O 1
ATOM 739 N N . GLY A 1 95 ? -12.362 -21.603 55.933 1.00 92.50 95 GLY A N 1
ATOM 740 C CA . GLY A 1 95 ? -13.688 -21.140 55.564 1.00 92.50 95 GLY A CA 1
ATOM 741 C C . GLY A 1 95 ? -13.774 -20.691 54.120 1.00 92.50 95 GLY A C 1
ATOM 742 O O . GLY A 1 95 ? -12.806 -20.751 53.362 1.00 92.50 95 GLY A O 1
ATOM 743 N N . HIS A 1 96 ? -14.965 -20.229 53.774 1.00 93.62 96 HIS A N 1
ATOM 744 C CA . HIS A 1 96 ? -15.281 -19.728 52.454 1.00 93.62 96 HIS A CA 1
ATOM 745 C C . HIS A 1 96 ? -14.964 -18.235 52.371 1.00 93.62 96 HIS A C 1
ATOM 747 O O . HIS A 1 96 ? -15.414 -17.448 53.210 1.00 93.62 96 HIS A O 1
ATOM 753 N N . TYR A 1 97 ? -14.178 -17.856 51.373 1.00 93.69 97 TYR A N 1
ATOM 754 C CA . TYR A 1 97 ? -13.784 -16.483 51.112 1.00 93.69 97 TYR A CA 1
ATOM 755 C C . TYR A 1 97 ? -14.274 -16.048 49.749 1.00 93.69 97 TYR A C 1
ATOM 757 O O . TYR A 1 97 ? -14.277 -16.806 48.782 1.00 93.69 97 TYR A O 1
ATOM 765 N N . LYS A 1 98 ? -14.582 -14.763 49.670 1.00 90.00 98 LYS A N 1
ATOM 766 C CA . LYS A 1 98 ? -14.865 -14.083 48.422 1.00 90.00 98 LYS A CA 1
ATOM 767 C C . LYS A 1 98 ? -13.869 -12.959 48.207 1.00 90.00 98 LYS A C 1
ATOM 769 O O . LYS A 1 98 ? -13.637 -12.146 49.098 1.00 90.00 98 LYS A O 1
ATOM 774 N N . LEU A 1 99 ? -13.281 -12.886 47.025 1.00 89.50 99 LEU A N 1
ATOM 775 C CA . LEU A 1 99 ? -12.394 -11.802 46.634 1.00 89.50 99 LEU A CA 1
ATOM 776 C C . LEU A 1 99 ? -13.224 -10.569 46.231 1.00 89.50 99 LEU A C 1
ATOM 778 O O . LEU A 1 99 ? -13.988 -10.614 45.268 1.00 89.50 99 LEU A O 1
ATOM 782 N N . LEU A 1 100 ? -13.082 -9.463 46.968 1.00 83.69 100 LEU A N 1
ATOM 783 C CA . LEU A 1 100 ? -13.810 -8.212 46.719 1.00 83.69 100 LEU A CA 1
ATOM 784 C C . LEU A 1 100 ? -13.067 -7.267 45.773 1.00 83.69 100 LEU A C 1
ATOM 786 O O . LEU A 1 100 ? -13.689 -6.664 44.903 1.00 83.69 100 LEU A O 1
ATOM 790 N N . SER A 1 101 ? -11.757 -7.102 45.953 1.00 78.44 101 SER A N 1
ATOM 791 C CA . SER A 1 101 ? -10.931 -6.263 45.079 1.00 78.44 101 SER A CA 1
ATOM 792 C C . SER A 1 101 ? -9.442 -6.562 45.230 1.00 78.44 101 SER A C 1
ATOM 794 O O . SER A 1 101 ? -9.008 -7.158 46.223 1.00 78.44 101 SER A O 1
ATOM 796 N N . TYR A 1 102 ? -8.644 -6.129 44.252 1.00 85.69 102 TYR A N 1
ATOM 797 C CA . TYR A 1 102 ? -7.192 -6.076 44.391 1.00 85.69 102 TYR A CA 1
ATOM 798 C C . TYR A 1 102 ? -6.560 -4.919 43.603 1.00 85.69 102 TYR A C 1
ATOM 800 O O . TYR A 1 102 ? -7.126 -4.399 42.641 1.00 85.69 102 TYR A O 1
ATOM 808 N N . TRP A 1 103 ? -5.347 -4.548 44.011 1.00 76.06 103 TRP A N 1
ATOM 809 C CA . TRP A 1 103 ? -4.491 -3.574 43.332 1.00 76.06 103 TRP A CA 1
ATOM 810 C C . TRP A 1 103 ? -3.141 -4.197 43.014 1.00 76.06 103 TRP A C 1
ATOM 812 O O . TRP A 1 103 ? -2.529 -4.781 43.908 1.00 76.06 103 TRP A O 1
ATOM 822 N N . ALA A 1 104 ? -2.663 -4.033 41.784 1.00 77.19 104 ALA A N 1
ATOM 823 C CA . ALA A 1 104 ? -1.332 -4.454 41.365 1.00 77.19 104 ALA A CA 1
ATOM 824 C C . ALA A 1 104 ? -0.451 -3.223 41.108 1.00 77.19 104 ALA A C 1
ATOM 826 O O . ALA A 1 104 ? -0.862 -2.282 40.427 1.00 77.19 104 ALA A O 1
ATOM 827 N N . PHE A 1 105 ? 0.758 -3.222 41.660 1.00 72.62 105 PHE A N 1
ATOM 828 C CA . PHE A 1 105 ? 1.698 -2.104 41.603 1.00 72.62 105 PHE A CA 1
ATOM 829 C C . PHE A 1 105 ? 2.999 -2.516 40.932 1.00 72.62 105 PHE A C 1
ATOM 831 O O . PHE A 1 105 ? 3.485 -3.633 41.137 1.00 72.62 105 PHE A O 1
ATOM 838 N N . GLY A 1 106 ? 3.578 -1.584 40.181 1.00 73.31 106 GLY A N 1
ATOM 839 C CA . GLY A 1 106 ? 4.857 -1.753 39.517 1.00 73.31 106 GLY A CA 1
ATOM 840 C C . GLY A 1 106 ? 6.061 -1.621 40.439 1.00 73.31 106 GLY A C 1
ATOM 841 O O . GLY A 1 106 ? 5.941 -1.256 41.611 1.00 73.31 106 GLY A O 1
ATOM 842 N N . LYS A 1 107 ? 7.255 -1.895 39.901 1.00 75.19 107 LYS A N 1
ATOM 843 C CA . LYS A 1 107 ? 8.541 -1.766 40.626 1.00 75.19 107 LYS A CA 1
ATOM 844 C C . LYS A 1 107 ? 8.817 -0.347 41.139 1.00 75.19 107 LYS A C 1
ATOM 846 O O . LYS A 1 107 ? 9.548 -0.172 42.109 1.00 75.19 107 LYS A O 1
ATOM 851 N N . ASP A 1 108 ? 8.236 0.657 40.497 1.00 72.56 108 ASP A N 1
ATOM 852 C CA . ASP A 1 108 ? 8.292 2.076 40.855 1.00 72.56 108 ASP A CA 1
ATOM 853 C C . ASP A 1 108 ? 7.131 2.522 41.767 1.00 72.56 108 ASP A C 1
ATOM 855 O O . ASP A 1 108 ? 6.974 3.713 42.030 1.00 72.56 108 ASP A O 1
ATOM 859 N N . ALA A 1 109 ? 6.340 1.567 42.271 1.00 63.59 109 ALA A N 1
ATOM 860 C CA . ALA A 1 109 ? 5.127 1.771 43.060 1.00 63.59 109 ALA A CA 1
ATOM 861 C C . ALA A 1 109 ? 3.989 2.502 42.322 1.00 63.59 109 ALA A C 1
ATOM 863 O O . ALA A 1 109 ? 3.003 2.892 42.955 1.00 63.59 109 ALA A O 1
ATOM 864 N N . ASN A 1 110 ? 4.076 2.649 40.995 1.00 60.34 110 ASN A N 1
ATOM 865 C CA . ASN A 1 110 ? 2.946 3.114 40.205 1.00 60.34 110 ASN A CA 1
ATOM 866 C C . ASN A 1 110 ? 1.868 2.031 40.137 1.00 60.34 110 ASN A C 1
ATOM 868 O O . ASN A 1 110 ? 2.152 0.835 40.078 1.00 60.34 110 ASN A O 1
ATOM 872 N N . LEU A 1 111 ? 0.609 2.457 40.171 1.00 58.47 111 LEU A N 1
ATOM 873 C CA . LEU A 1 111 ? -0.530 1.562 40.029 1.00 58.47 111 LEU A CA 1
ATOM 874 C C . LEU A 1 111 ? -0.565 1.021 38.594 1.00 58.47 111 LEU A C 1
ATOM 876 O O . LEU A 1 111 ? -0.717 1.802 37.656 1.00 58.47 111 LEU A O 1
ATOM 880 N N . ILE A 1 112 ? -0.427 -0.295 38.446 1.00 62.84 112 ILE A N 1
ATOM 881 C CA . ILE A 1 112 ? -0.549 -0.989 37.160 1.00 62.84 112 ILE A CA 1
ATOM 882 C C . ILE A 1 112 ? -2.005 -1.397 36.934 1.00 62.84 112 ILE A C 1
ATOM 884 O O . ILE A 1 112 ? -2.549 -1.123 35.870 1.00 62.84 112 ILE A O 1
ATOM 888 N N . GLU A 1 113 ? -2.647 -1.985 37.949 1.00 63.00 113 GLU A N 1
ATOM 889 C CA . GLU A 1 113 ? -4.005 -2.534 37.848 1.00 63.00 113 GLU A CA 1
ATOM 890 C C . GLU A 1 113 ? -4.827 -2.206 39.104 1.00 63.00 113 GLU A C 1
ATOM 892 O O . GLU A 1 113 ? -4.316 -2.262 40.226 1.00 63.00 113 GLU A O 1
ATOM 897 N N . ASN A 1 114 ? -6.114 -1.900 38.930 1.00 61.94 114 ASN A N 1
ATOM 898 C CA . ASN A 1 114 ? -7.077 -1.697 40.014 1.00 61.94 114 ASN A CA 1
ATOM 899 C C . ASN A 1 114 ? -8.412 -2.332 39.629 1.00 61.94 114 ASN A C 1
ATOM 901 O O . ASN A 1 114 ? -9.063 -1.841 38.705 1.00 61.94 114 ASN A O 1
ATOM 905 N N . LEU A 1 115 ? -8.815 -3.387 40.341 1.00 59.69 115 LEU A N 1
ATOM 906 C CA . LEU A 1 115 ? -10.023 -4.135 40.017 1.00 59.69 115 LEU A CA 1
ATOM 907 C C . LEU A 1 115 ? -10.981 -4.219 41.208 1.00 59.69 115 LEU A C 1
ATOM 909 O O . LEU A 1 115 ? -10.669 -4.842 42.225 1.00 59.69 115 LEU A O 1
ATOM 913 N N . ASP A 1 116 ? -12.180 -3.661 41.028 1.00 56.47 116 ASP A N 1
ATOM 914 C CA . ASP A 1 116 ? -13.355 -3.963 41.848 1.00 56.47 116 ASP A CA 1
ATOM 915 C C . ASP A 1 116 ? -14.058 -5.201 41.273 1.00 56.47 116 ASP A C 1
ATOM 917 O O . ASP A 1 116 ? -14.490 -5.214 40.115 1.00 56.47 116 ASP A O 1
ATOM 921 N N . ILE A 1 117 ? -14.162 -6.265 42.071 1.00 62.06 117 ILE A N 1
ATOM 922 C CA . ILE A 1 117 ? -14.664 -7.560 41.611 1.00 62.06 117 ILE A CA 1
ATOM 923 C C . ILE A 1 117 ? -16.154 -7.675 41.937 1.00 62.06 117 ILE A C 1
ATOM 925 O O . ILE A 1 117 ? -16.592 -7.585 43.084 1.00 62.06 117 ILE A O 1
ATOM 929 N N . THR A 1 118 ? -16.957 -7.852 40.888 1.00 55.31 118 THR A N 1
ATOM 930 C CA . THR A 1 118 ? -18.410 -8.051 40.973 1.00 55.31 118 THR A CA 1
ATOM 931 C C . THR A 1 118 ? -18.743 -9.509 41.300 1.00 55.31 118 THR A C 1
ATOM 933 O O . THR A 1 118 ? -17.952 -10.400 41.023 1.00 55.31 118 THR A O 1
ATOM 936 N N . LEU A 1 119 ? -19.916 -9.748 41.900 1.00 51.41 119 LEU A N 1
ATOM 937 C CA . LEU A 1 119 ? -20.435 -11.080 42.248 1.00 51.41 119 LEU A CA 1
ATOM 938 C C . LEU A 1 119 ? -20.575 -11.967 40.992 1.00 51.41 119 LEU A C 1
ATOM 940 O O . LEU A 1 119 ? -21.592 -11.904 40.305 1.00 51.41 119 LEU A O 1
ATOM 944 N N . THR A 1 120 ? -19.558 -12.772 40.699 1.00 53.69 120 THR A N 1
ATOM 945 C CA . THR A 1 120 ? -19.541 -13.821 39.666 1.00 53.69 120 THR A CA 1
ATOM 946 C C . THR A 1 120 ? -19.056 -15.118 40.308 1.00 53.69 120 THR A C 1
ATOM 948 O O . THR A 1 120 ? -18.283 -15.043 41.250 1.00 53.69 120 THR A O 1
ATOM 951 N N . GLU A 1 121 ? -19.427 -16.294 39.801 1.00 56.06 121 GLU A N 1
ATOM 952 C CA . GLU A 1 121 ? -19.048 -17.580 40.431 1.00 56.06 121 GLU A CA 1
ATOM 953 C C . GLU A 1 121 ? -17.516 -17.814 40.517 1.00 56.06 121 GLU A C 1
ATOM 955 O O . GLU A 1 121 ? -17.064 -18.602 41.341 1.00 56.06 121 GLU A O 1
ATOM 960 N N . ASP A 1 122 ? -16.704 -17.080 39.744 1.00 63.66 122 ASP A N 1
ATOM 961 C CA . ASP A 1 122 ? -15.242 -17.246 39.674 1.00 63.66 122 ASP A CA 1
ATOM 962 C C . ASP A 1 122 ? -14.434 -16.492 40.760 1.00 63.66 122 ASP A C 1
ATOM 964 O O . ASP A 1 122 ? -13.204 -16.589 40.786 1.00 63.66 122 ASP A O 1
ATOM 968 N N . ASN A 1 123 ? -15.066 -15.710 41.654 1.00 79.94 123 ASN A N 1
ATOM 969 C CA . ASN A 1 123 ? -14.347 -14.911 42.668 1.00 79.94 123 ASN A CA 1
ATOM 970 C C . ASN A 1 123 ? -14.377 -15.472 44.101 1.00 79.94 123 ASN A C 1
ATOM 972 O O . ASN A 1 123 ? -13.999 -14.776 45.048 1.00 79.94 123 ASN A O 1
ATOM 976 N N . GLU A 1 124 ? -14.812 -16.714 44.263 1.00 87.50 124 GLU A N 1
ATOM 977 C CA . GLU A 1 124 ? -14.951 -17.385 45.555 1.00 87.50 124 GLU A CA 1
ATOM 978 C C . GLU A 1 124 ? -13.960 -18.551 45.682 1.00 87.50 124 GLU A C 1
ATOM 980 O O . GLU A 1 124 ? -13.585 -19.183 44.693 1.00 87.50 124 GLU A O 1
ATOM 985 N N . PHE A 1 125 ? -13.487 -18.827 46.899 1.00 90.38 125 PHE A N 1
ATOM 986 C CA . PHE A 1 125 ? -12.581 -19.940 47.184 1.00 90.38 125 PHE A CA 1
ATOM 987 C C . PHE A 1 125 ? -12.669 -20.394 48.641 1.00 90.38 125 PHE A C 1
ATOM 989 O O . PHE A 1 125 ? -12.934 -19.605 49.545 1.00 90.38 125 PHE A O 1
ATOM 996 N N . ASP A 1 126 ? -12.377 -21.671 48.880 1.00 92.00 126 ASP A N 1
ATOM 997 C CA . ASP A 1 126 ? -12.317 -22.235 50.227 1.00 92.00 126 ASP A CA 1
ATOM 998 C C . ASP A 1 126 ? -10.873 -22.347 50.708 1.00 92.00 126 ASP A C 1
ATOM 1000 O O . ASP A 1 126 ? -10.017 -22.894 50.011 1.00 92.00 126 ASP A O 1
ATOM 1004 N N . VAL A 1 127 ? -10.616 -21.918 51.940 1.00 92.56 127 VAL A N 1
ATOM 1005 C CA . VAL A 1 127 ? -9.361 -22.186 52.648 1.00 92.56 127 VAL A CA 1
ATOM 1006 C C . VAL A 1 127 ? -9.543 -23.434 53.502 1.00 92.56 127 VAL A C 1
ATOM 1008 O O . VAL A 1 127 ? -10.451 -23.482 54.334 1.00 92.56 127 VAL A O 1
ATOM 1011 N N . LYS A 1 128 ? -8.678 -24.437 53.317 1.00 91.00 128 LYS A N 1
ATOM 1012 C CA . LYS A 1 128 ? -8.742 -25.722 54.032 1.00 91.00 128 LYS A CA 1
ATOM 1013 C C . LYS A 1 128 ? -7.587 -25.874 55.014 1.00 91.00 128 LYS A C 1
ATOM 1015 O O . LYS A 1 128 ? -6.452 -25.503 54.725 1.00 91.00 128 LYS A O 1
ATOM 1020 N N . VAL A 1 129 ? -7.874 -26.452 56.180 1.00 89.94 129 VAL A N 1
ATOM 1021 C CA . VAL A 1 129 ? -6.881 -26.617 57.252 1.00 89.94 129 VAL A CA 1
ATOM 1022 C C . VAL A 1 129 ? -5.704 -27.467 56.786 1.00 89.94 129 VAL A C 1
ATOM 1024 O O . VAL A 1 129 ? -5.880 -28.601 56.347 1.00 89.94 129 VAL A O 1
ATOM 1027 N N . GLY A 1 130 ? -4.492 -26.935 56.947 1.00 84.50 130 GLY A N 1
ATOM 1028 C CA . GLY A 1 130 ? -3.252 -27.654 56.647 1.00 84.50 130 GLY A CA 1
ATOM 1029 C C . GLY A 1 130 ? -2.956 -27.852 55.157 1.00 84.50 130 GLY A C 1
ATOM 1030 O O . GLY A 1 130 ? -1.964 -28.506 54.836 1.00 84.50 130 GLY A O 1
ATOM 1031 N N . GLU A 1 131 ? -3.777 -27.308 54.256 1.00 86.50 131 GLU A N 1
ATOM 1032 C CA . GLU A 1 131 ? -3.558 -27.381 52.811 1.00 86.50 131 GLU A CA 1
ATOM 1033 C C . GLU A 1 131 ? -2.908 -26.094 52.286 1.00 86.50 131 GLU A C 1
ATOM 1035 O O . GLU A 1 131 ? -3.195 -24.996 52.765 1.00 86.50 131 GLU A O 1
ATOM 1040 N N . LEU A 1 132 ? -2.027 -26.247 51.291 1.00 87.94 132 LEU A N 1
ATOM 1041 C CA . LEU A 1 132 ? -1.568 -25.150 50.443 1.00 87.94 132 LEU A CA 1
ATOM 1042 C C . LEU A 1 132 ? -2.427 -25.132 49.188 1.00 87.94 132 LEU A C 1
ATOM 1044 O O . LEU A 1 132 ? -2.506 -26.130 48.470 1.00 87.94 132 LEU A O 1
ATOM 1048 N N . GLN A 1 133 ? -3.041 -23.990 48.932 1.00 91.50 133 GLN A N 1
ATOM 1049 C CA . GLN A 1 133 ? -3.963 -23.789 47.832 1.00 91.50 133 GLN A CA 1
ATOM 1050 C C . GLN A 1 133 ? -3.453 -22.655 46.950 1.00 91.50 133 GLN A C 1
ATOM 1052 O O . GLN A 1 133 ? -2.777 -21.732 47.405 1.00 91.50 133 GLN A O 1
ATOM 1057 N N . GLU A 1 134 ? -3.766 -22.730 45.669 1.00 89.25 134 GLU A N 1
ATOM 1058 C CA . GLU A 1 134 ? -3.424 -21.691 44.708 1.00 89.25 134 GLU A CA 1
ATOM 1059 C C . GLU A 1 134 ? -4.716 -21.028 44.263 1.00 89.25 134 GLU A C 1
ATOM 1061 O O . GLU A 1 134 ? -5.696 -21.700 43.942 1.00 89.25 134 GLU A O 1
ATOM 1066 N N . TYR A 1 135 ? -4.716 -19.702 44.276 1.00 86.06 135 TYR A N 1
ATOM 1067 C CA . TYR A 1 135 ? -5.819 -18.907 43.781 1.00 86.06 135 TYR A CA 1
ATOM 1068 C C . TYR A 1 135 ? -5.301 -18.001 42.683 1.00 86.06 135 TYR A C 1
ATOM 1070 O O . TYR A 1 135 ? -4.534 -17.065 42.924 1.00 86.06 135 TYR A O 1
ATOM 1078 N N . ILE A 1 136 ? -5.713 -18.295 41.457 1.00 82.44 136 ILE A N 1
ATOM 1079 C CA . ILE A 1 136 ? -5.419 -17.434 40.323 1.00 82.44 136 ILE A CA 1
ATOM 1080 C C . ILE A 1 136 ? -6.270 -16.185 40.513 1.00 82.44 136 ILE A C 1
ATOM 1082 O O . ILE A 1 136 ? -7.497 -16.253 40.469 1.00 82.44 136 ILE A O 1
ATOM 1086 N N . LEU A 1 137 ? -5.614 -15.051 40.768 1.00 79.44 137 LEU A N 1
ATOM 1087 C CA . LEU A 1 137 ? -6.299 -13.773 40.824 1.00 79.44 137 LEU A CA 1
ATOM 1088 C C . LEU A 1 137 ? -6.976 -13.575 39.472 1.00 79.44 137 LEU A C 1
ATOM 1090 O O . LEU A 1 137 ? -6.288 -13.641 38.448 1.00 79.44 137 LEU A O 1
ATOM 1094 N N . PRO A 1 138 ? -8.301 -13.362 39.447 1.00 65.00 138 PRO A N 1
ATOM 1095 C CA . PRO A 1 138 ? -9.008 -13.139 38.210 1.00 65.00 138 PRO A CA 1
ATOM 1096 C C . PRO A 1 138 ? -8.479 -11.842 37.620 1.00 65.00 138 PRO A C 1
ATOM 1098 O O . PRO A 1 138 ? -8.879 -10.745 38.006 1.00 65.00 138 PRO A O 1
ATOM 1101 N N . VAL A 1 139 ? -7.573 -11.979 36.659 1.00 55.16 139 VAL A N 1
ATOM 1102 C CA . VAL A 1 139 ? -7.237 -10.901 35.754 1.00 55.16 139 VAL A CA 1
ATOM 1103 C C . VAL A 1 139 ? -8.431 -10.809 34.830 1.00 55.16 139 VAL A C 1
ATOM 1105 O O . VAL A 1 139 ? -8.466 -11.391 33.748 1.00 55.16 139 VAL A O 1
ATOM 1108 N N . LYS A 1 140 ? -9.438 -10.043 35.250 1.00 44.75 140 LYS A N 1
ATOM 1109 C CA . LYS A 1 140 ? -10.170 -9.299 34.244 1.00 44.75 140 LYS A CA 1
ATOM 1110 C C . LYS A 1 140 ? -9.125 -8.372 33.657 1.00 44.75 140 LYS A C 1
ATOM 1112 O O . LYS A 1 140 ? -8.896 -7.288 34.180 1.00 44.75 140 LYS A O 1
ATOM 1117 N N . VAL A 1 141 ? -8.521 -8.792 32.544 1.00 38.72 141 VAL A N 1
ATOM 1118 C CA . VAL A 1 141 ? -8.257 -7.842 31.471 1.00 38.72 141 VAL A CA 1
ATOM 1119 C C . VAL A 1 141 ? -9.557 -7.112 31.392 1.00 38.72 141 VAL A C 1
ATOM 1121 O O . VAL A 1 141 ? -10.561 -7.764 31.086 1.00 38.72 141 VAL A O 1
ATOM 1124 N N . LYS A 1 142 ? -9.521 -5.865 31.880 1.00 34.84 142 LYS A N 1
ATOM 1125 C CA . LYS A 1 142 ? -10.557 -4.857 31.787 1.00 34.84 142 LYS A CA 1
ATOM 1126 C C . LYS A 1 142 ? -11.652 -5.439 30.942 1.00 34.84 142 LYS A C 1
ATOM 1128 O O . LYS A 1 142 ? -11.418 -5.509 29.736 1.00 34.84 142 LYS A O 1
ATOM 1133 N N . THR A 1 143 ? -12.682 -6.022 31.575 1.00 31.86 143 THR A N 1
ATOM 1134 C CA . THR A 1 143 ? -13.721 -6.746 30.846 1.00 31.86 143 THR A CA 1
ATOM 1135 C C . THR A 1 143 ? -13.950 -5.920 29.603 1.00 31.86 143 THR A C 1
ATOM 1137 O O . THR A 1 143 ? -14.344 -4.759 29.713 1.00 31.86 143 THR A O 1
ATOM 1140 N N . VAL A 1 144 ? -13.608 -6.460 28.431 1.00 35.00 144 VAL A N 1
ATOM 1141 C CA . VAL A 1 144 ? -13.923 -5.795 27.160 1.00 35.00 144 VAL A CA 1
ATOM 1142 C C . VAL A 1 144 ? -15.449 -5.647 27.069 1.00 35.00 144 VAL A C 1
ATOM 1144 O O . VAL A 1 144 ? -15.967 -4.905 26.251 1.00 35.00 144 VAL A O 1
ATOM 1147 N N . VAL A 1 145 ? -16.164 -6.244 28.029 1.00 35.06 145 VAL A N 1
ATOM 1148 C CA . VAL A 1 145 ? -17.511 -5.932 28.471 1.00 35.06 145 VAL A CA 1
ATOM 1149 C C . VAL A 1 145 ? -17.600 -4.851 29.589 1.00 35.06 145 VAL A C 1
ATOM 1151 O O . VAL A 1 145 ? -18.152 -5.093 30.656 1.00 35.06 145 VAL A O 1
ATOM 1154 N N . ASP A 1 146 ? -17.042 -3.655 29.370 1.00 37.31 146 ASP A N 1
ATOM 1155 C CA . ASP A 1 146 ? -17.842 -2.414 29.421 1.00 37.31 146 ASP A CA 1
ATOM 1156 C C . ASP A 1 146 ? -17.636 -1.642 28.097 1.00 37.31 146 ASP A C 1
ATOM 1158 O O . ASP A 1 146 ? -16.894 -0.655 28.030 1.00 37.31 146 ASP A O 1
ATOM 1162 N N . PRO A 1 147 ? -18.261 -2.107 26.999 1.00 39.12 147 PRO A N 1
ATOM 1163 C CA . PRO A 1 147 ? -18.292 -1.445 25.701 1.00 39.12 147 PRO A CA 1
ATOM 1164 C C . PRO A 1 147 ? -19.145 -0.174 25.731 1.00 39.12 147 PRO A C 1
ATOM 1166 O O . PRO A 1 147 ? -19.237 0.528 24.724 1.00 39.12 147 PRO A O 1
ATOM 1169 N N . THR A 1 148 ? -19.773 0.164 26.861 1.00 41.38 148 THR A N 1
ATOM 1170 C CA . THR A 1 148 ? -20.865 1.140 26.890 1.00 41.38 148 THR A CA 1
ATOM 1171 C C . THR A 1 148 ? -20.437 2.564 27.215 1.00 41.38 148 THR A C 1
ATOM 1173 O O . THR A 1 148 ? -21.298 3.425 27.362 1.00 41.38 148 THR A O 1
ATOM 1176 N N . ASN A 1 149 ? -19.133 2.885 27.217 1.00 48.78 149 ASN A N 1
ATOM 1177 C CA . ASN A 1 149 ? -18.761 4.300 27.169 1.00 48.78 149 ASN A CA 1
ATOM 1178 C C . ASN A 1 149 ? -17.566 4.655 26.285 1.00 48.78 149 ASN A C 1
ATOM 1180 O O . ASN A 1 149 ? -17.768 5.458 25.402 1.00 48.78 149 ASN A O 1
ATOM 1184 N N . ASN A 1 150 ? -16.334 4.141 26.413 1.00 61.56 150 ASN A N 1
ATOM 1185 C CA . ASN A 1 150 ? -15.242 4.817 25.674 1.00 61.56 150 ASN A CA 1
ATOM 1186 C C . ASN A 1 150 ? -15.308 4.646 24.138 1.00 61.56 150 ASN A C 1
ATOM 1188 O O . ASN A 1 150 ? -15.309 5.646 23.431 1.00 61.56 150 ASN A O 1
ATOM 1192 N N . TYR A 1 151 ? -15.430 3.424 23.605 1.00 75.44 151 TYR A N 1
ATOM 1193 C CA . TYR A 1 151 ? -15.555 3.224 22.148 1.00 75.44 151 TYR A CA 1
ATOM 1194 C C . TYR A 1 151 ? -16.861 3.800 21.610 1.00 75.44 151 TYR A C 1
ATOM 1196 O O . TYR A 1 151 ? -16.846 4.609 20.689 1.00 75.44 151 TYR A O 1
ATOM 1204 N N . THR A 1 152 ? -17.975 3.443 22.248 1.00 76.75 152 THR A N 1
ATOM 1205 C CA . THR A 1 152 ? -19.308 3.940 21.907 1.00 76.75 152 THR A CA 1
ATOM 1206 C C . THR A 1 152 ? -19.380 5.466 21.972 1.00 76.75 152 THR A C 1
ATOM 1208 O O . THR A 1 152 ? -19.885 6.081 21.043 1.00 76.75 152 THR A O 1
ATOM 1211 N N . ASN A 1 153 ? -18.795 6.118 22.982 1.00 77.31 153 ASN A N 1
ATOM 1212 C CA . ASN A 1 153 ? -18.722 7.582 23.049 1.00 77.31 153 ASN A CA 1
ATOM 1213 C C . ASN A 1 153 ? -17.869 8.165 21.950 1.00 77.31 153 ASN A C 1
ATOM 1215 O O . ASN A 1 153 ? -18.207 9.231 21.454 1.00 77.31 153 ASN A O 1
ATOM 1219 N N . VAL A 1 154 ? -16.751 7.529 21.605 1.00 84.75 154 VAL A N 1
ATOM 1220 C CA . VAL A 1 154 ? -15.915 8.015 20.513 1.00 84.75 154 VAL A CA 1
ATOM 1221 C C . VAL A 1 154 ? -16.680 7.908 19.197 1.00 84.75 154 VAL A C 1
ATOM 1223 O O . VAL A 1 154 ? -16.808 8.910 18.502 1.00 84.75 154 VAL A O 1
ATOM 1226 N N . LEU A 1 155 ? -17.279 6.755 18.901 1.00 89.44 155 LEU A N 1
ATOM 1227 C CA . LEU A 1 155 ? -18.104 6.515 17.712 1.00 89.44 155 LEU A CA 1
ATOM 1228 C C . LEU A 1 155 ? -19.320 7.459 17.657 1.00 89.44 155 LEU A C 1
ATOM 1230 O O . LEU A 1 155 ? -19.611 8.056 16.620 1.00 89.44 155 LEU A O 1
ATOM 1234 N N . PHE A 1 156 ? -19.993 7.686 18.784 1.00 87.56 156 PHE A N 1
ATOM 1235 C CA . PHE A 1 156 ? -21.115 8.621 18.887 1.00 87.56 156 PHE A CA 1
ATOM 1236 C C . PHE A 1 156 ? -20.670 10.078 18.810 1.00 87.56 156 PHE A C 1
ATOM 1238 O O . PHE A 1 156 ? -21.380 10.897 18.235 1.00 87.56 156 PHE A O 1
ATOM 1245 N N . ALA A 1 157 ? -19.496 10.427 19.337 1.00 86.06 157 ALA A N 1
ATOM 1246 C CA . ALA A 1 157 ? -18.914 11.753 19.171 1.00 86.06 157 ALA A CA 1
ATOM 1247 C C . ALA A 1 157 ? -18.537 12.007 17.708 1.00 86.06 157 ALA A C 1
ATOM 1249 O O . ALA A 1 157 ? -18.778 13.109 17.216 1.00 86.06 157 ALA A O 1
ATOM 1250 N N . ILE A 1 158 ? -18.033 10.988 17.002 1.00 93.94 158 ILE A N 1
ATOM 1251 C CA . ILE A 1 158 ? -17.801 11.037 15.556 1.00 93.94 158 ILE A CA 1
ATOM 1252 C C . ILE A 1 158 ? -19.121 11.294 14.831 1.00 93.94 158 ILE A C 1
ATOM 1254 O O . ILE A 1 158 ? -19.219 12.270 14.089 1.00 93.94 158 ILE A O 1
ATOM 1258 N N . CYS A 1 159 ? -20.158 10.494 15.097 1.00 93.81 159 CYS A N 1
ATOM 1259 C CA . CYS A 1 159 ? -21.473 10.698 14.488 1.00 93.81 159 CYS A CA 1
ATOM 1260 C C . CYS A 1 159 ? -22.037 12.085 14.802 1.00 93.81 159 CYS A C 1
ATOM 1262 O O . CYS A 1 159 ? -22.534 12.770 13.919 1.00 93.81 159 CYS A O 1
ATOM 1264 N N . LYS A 1 160 ? -21.923 12.546 16.044 1.00 89.94 160 LYS A N 1
ATOM 1265 C CA . LYS A 1 160 ? -22.422 13.856 16.451 1.00 89.94 160 LYS A CA 1
ATOM 1266 C C . LYS A 1 160 ? -21.685 15.007 15.764 1.00 89.94 160 LYS A C 1
ATOM 1268 O O . LYS A 1 160 ? -22.329 15.969 15.356 1.00 89.94 160 LYS A O 1
ATOM 1273 N N . GLU A 1 161 ? -20.359 14.934 15.639 1.00 91.06 161 GLU A N 1
ATOM 1274 C CA . GLU A 1 161 ? -19.556 15.977 14.983 1.00 91.06 161 GLU A CA 1
ATOM 1275 C C . GLU A 1 161 ? -19.756 15.979 13.459 1.00 91.06 161 GLU A C 1
ATOM 1277 O O . GLU A 1 161 ? -19.769 17.051 12.857 1.00 91.06 161 GLU A O 1
ATOM 1282 N N . VAL A 1 162 ? -19.954 14.808 12.845 1.00 96.44 162 VAL A N 1
ATOM 1283 C CA . VAL A 1 162 ? -20.055 14.663 11.383 1.00 96.44 162 VAL A CA 1
ATOM 1284 C C . VAL A 1 162 ? -21.500 14.738 10.870 1.00 96.44 162 VAL A C 1
ATOM 1286 O O . VAL A 1 162 ? -21.774 15.424 9.888 1.00 96.44 162 VAL A O 1
ATOM 1289 N N . LEU A 1 163 ? -22.429 14.045 11.528 1.00 94.88 163 LEU A N 1
ATOM 1290 C CA . LEU A 1 163 ? -23.817 13.820 11.092 1.00 94.88 163 LEU A CA 1
ATOM 1291 C C . LEU A 1 163 ? -24.838 14.656 11.892 1.00 94.88 163 LEU A C 1
ATOM 1293 O O . LEU A 1 163 ? -25.985 14.829 11.462 1.00 94.88 163 LEU A O 1
ATOM 1297 N N . GLY A 1 164 ? -24.419 15.225 13.029 1.00 88.44 164 GLY A N 1
ATOM 1298 C CA . GLY A 1 164 ? -25.239 16.044 13.927 1.00 88.44 164 GLY A CA 1
ATOM 1299 C C . GLY A 1 164 ? -25.962 15.242 15.016 1.00 88.44 164 GLY A C 1
ATOM 1300 O O . GLY A 1 164 ? -25.811 14.030 15.132 1.00 88.44 164 GLY A O 1
ATOM 1301 N N . ASP A 1 165 ? -26.772 15.923 15.832 1.00 88.75 165 ASP A N 1
ATOM 1302 C CA . ASP A 1 165 ? -27.487 15.318 16.975 1.00 88.75 165 ASP A CA 1
ATOM 1303 C C . ASP A 1 165 ? -28.686 14.428 16.589 1.00 88.75 165 ASP A C 1
ATOM 1305 O O . ASP A 1 165 ? -29.268 13.757 17.441 1.00 88.75 165 ASP A O 1
ATOM 1309 N N . ASP A 1 166 ? -29.093 14.437 15.319 1.00 89.56 166 ASP A N 1
ATOM 1310 C CA . ASP A 1 166 ? -30.228 13.648 14.845 1.00 89.56 166 ASP A CA 1
ATOM 1311 C C . ASP A 1 166 ? -29.823 12.183 14.653 1.00 89.56 166 ASP A C 1
ATOM 1313 O O . ASP A 1 166 ? -29.225 11.809 13.642 1.00 89.56 166 ASP A O 1
ATOM 1317 N N . ARG A 1 167 ? -30.189 11.351 15.632 1.00 87.69 167 ARG A N 1
ATOM 1318 C CA . ARG A 1 167 ? -29.844 9.928 15.678 1.00 87.69 167 ARG A CA 1
ATOM 1319 C C . ARG A 1 167 ? -30.338 9.127 14.474 1.00 87.69 167 ARG A C 1
ATOM 1321 O O . ARG A 1 167 ? -29.731 8.116 14.146 1.00 87.69 167 ARG A O 1
ATOM 1328 N N . SER A 1 168 ? -31.392 9.586 13.794 1.00 90.81 168 SER A N 1
ATOM 1329 C CA . SER A 1 168 ? -31.919 8.917 12.596 1.00 90.81 168 SER A CA 1
ATOM 1330 C C . SER A 1 168 ? -30.982 8.989 11.385 1.00 90.81 168 SER A C 1
ATOM 1332 O O . SER A 1 168 ? -31.204 8.290 10.402 1.00 90.81 168 SER A O 1
ATOM 1334 N N . LYS A 1 169 ? -29.942 9.831 11.452 1.00 93.06 169 LYS A N 1
ATOM 1335 C CA . LYS A 1 169 ? -28.917 9.982 10.412 1.00 93.06 169 LYS A CA 1
ATOM 1336 C C . LYS A 1 169 ? -27.646 9.190 10.688 1.00 93.06 169 LYS A C 1
ATOM 1338 O O . LYS A 1 169 ? -26.739 9.235 9.868 1.00 93.06 169 LYS A O 1
ATOM 1343 N N . TRP A 1 170 ? -27.527 8.577 11.862 1.00 94.12 170 TRP A N 1
ATOM 1344 C CA . TRP A 1 170 ? -26.348 7.797 12.234 1.00 94.12 170 TRP A CA 1
ATOM 1345 C C . TRP A 1 170 ? -26.447 6.396 11.620 1.00 94.12 170 TRP A C 1
ATOM 1347 O O . TRP A 1 170 ? -27.562 5.979 11.294 1.00 94.12 170 TRP A O 1
ATOM 1357 N N . PRO A 1 171 ? -25.331 5.652 11.508 1.00 96.44 171 PRO A N 1
ATOM 1358 C CA . PRO A 1 171 ? -25.372 4.270 11.047 1.00 96.44 171 PRO A CA 1
ATOM 1359 C C . PRO A 1 171 ? -26.394 3.460 11.859 1.00 96.44 171 PRO A C 1
ATOM 1361 O O . PRO A 1 171 ? -26.289 3.432 13.092 1.00 96.44 171 PRO A O 1
ATOM 1364 N N . PRO A 1 172 ? -27.379 2.808 11.215 1.00 91.88 172 PRO A N 1
ATOM 1365 C CA . PRO A 1 172 ? -28.438 2.091 11.923 1.00 91.88 172 PRO A CA 1
ATOM 1366 C C . PRO A 1 172 ? -27.912 0.958 12.803 1.00 91.88 172 PRO A C 1
ATOM 1368 O O . PRO A 1 172 ? -28.446 0.740 13.881 1.00 91.88 172 PRO A O 1
ATOM 1371 N N . SER A 1 173 ? -26.845 0.279 12.365 1.00 91.25 173 SER A N 1
ATOM 1372 C CA . SER A 1 173 ? -26.198 -0.792 13.133 1.00 91.25 173 SER A CA 1
ATOM 1373 C C . SER A 1 173 ? -25.492 -0.285 14.383 1.00 91.25 173 SER A C 1
ATOM 1375 O O . SER A 1 173 ? -25.211 -1.060 15.282 1.00 91.25 173 SER A O 1
ATOM 1377 N N . TRP A 1 174 ? -25.130 1.001 14.437 1.00 89.12 174 TRP A N 1
ATOM 1378 C CA . TRP A 1 174 ? -24.473 1.545 15.617 1.00 89.12 174 TRP A CA 1
ATOM 1379 C C . TRP A 1 174 ? -25.536 1.842 16.658 1.00 89.12 174 TRP A C 1
ATOM 1381 O O . TRP A 1 174 ? -25.852 3.008 16.832 1.00 89.12 174 TRP A O 1
ATOM 1391 N N . ASP A 1 175 ? -26.125 0.842 17.306 1.00 76.75 175 ASP A N 1
ATOM 1392 C CA . ASP A 1 175 ? -27.174 0.992 18.324 1.00 76.75 175 ASP A CA 1
ATOM 1393 C C . ASP A 1 175 ? -26.685 0.481 19.689 1.00 76.75 175 ASP A C 1
ATOM 1395 O O . ASP A 1 175 ? -25.981 -0.520 19.772 1.00 76.75 175 ASP A O 1
ATOM 1399 N N . VAL A 1 176 ? -27.051 1.177 20.772 1.00 68.75 176 VAL A N 1
ATOM 1400 C CA . VAL A 1 176 ? -26.707 0.791 22.154 1.00 68.75 176 VAL A CA 1
ATOM 1401 C C . VAL A 1 176 ? -27.380 -0.506 22.597 1.00 68.75 176 VAL A C 1
ATOM 1403 O O . VAL A 1 176 ? -26.953 -1.098 23.586 1.00 68.75 176 VAL A O 1
ATOM 1406 N N . GLU A 1 177 ? -28.445 -0.922 21.910 1.00 68.75 177 GLU A N 1
ATOM 1407 C CA . GLU A 1 177 ? -29.104 -2.208 22.151 1.00 68.75 177 GLU A CA 1
ATOM 1408 C C . GLU A 1 177 ? -28.374 -3.384 21.473 1.00 68.75 177 GLU A C 1
ATOM 1410 O O . GLU A 1 177 ? -28.628 -4.538 21.821 1.00 68.75 177 GLU A O 1
ATOM 1415 N N . GLU A 1 178 ? -27.449 -3.104 20.549 1.00 68.88 178 GLU A N 1
ATOM 1416 C CA . GLU A 1 178 ? -26.631 -4.096 19.848 1.00 68.88 178 GLU A CA 1
ATOM 1417 C C . GLU A 1 178 ? -25.210 -4.204 20.428 1.00 68.88 178 GLU A C 1
ATOM 1419 O O . GLU A 1 178 ? -24.735 -3.344 21.176 1.00 68.88 178 GLU A O 1
ATOM 1424 N N . THR A 1 179 ? -24.504 -5.282 20.085 1.00 72.31 179 THR A N 1
ATOM 1425 C CA . THR A 1 179 ? -23.102 -5.489 20.465 1.00 72.31 179 THR A CA 1
ATOM 1426 C C . THR A 1 179 ? -22.166 -4.907 19.400 1.00 72.31 179 THR A C 1
ATOM 1428 O O . THR A 1 179 ? -22.486 -4.900 18.219 1.00 72.31 179 THR A O 1
ATOM 1431 N N . LEU A 1 180 ? -20.996 -4.384 19.793 1.00 78.06 180 LEU A N 1
ATOM 1432 C CA . LEU A 1 180 ? -20.098 -3.667 18.866 1.00 78.06 180 LEU A CA 1
ATOM 1433 C C . LEU A 1 180 ? -19.655 -4.504 17.652 1.00 78.06 180 LEU A C 1
ATOM 1435 O O . LEU A 1 180 ? -19.357 -3.939 16.610 1.00 78.06 180 LEU A O 1
ATOM 1439 N N . ASP A 1 181 ? -19.611 -5.827 17.755 1.00 79.88 181 ASP A N 1
ATOM 1440 C CA . ASP A 1 181 ? -19.286 -6.730 16.644 1.00 79.88 181 ASP A CA 1
ATOM 1441 C C . ASP A 1 181 ? -20.339 -6.799 15.541 1.00 79.88 181 ASP A C 1
ATOM 1443 O O . ASP A 1 181 ? -20.035 -7.267 14.445 1.00 79.88 181 ASP A O 1
ATOM 1447 N N . THR A 1 182 ? -21.557 -6.313 15.787 1.00 83.56 182 THR A N 1
ATOM 1448 C CA . THR A 1 182 ? -22.573 -6.167 14.736 1.00 83.56 182 THR A CA 1
ATOM 1449 C C . THR A 1 182 ? -22.492 -4.815 14.031 1.00 83.56 182 THR A C 1
ATOM 1451 O O . THR A 1 182 ? -23.144 -4.611 13.004 1.00 83.56 182 THR A O 1
ATOM 1454 N N . TRP A 1 183 ? -21.690 -3.880 14.548 1.00 91.19 183 TRP A N 1
ATOM 1455 C CA . TRP A 1 183 ? -21.609 -2.527 14.021 1.00 91.19 183 TRP A CA 1
ATOM 1456 C C . TRP A 1 183 ? -20.789 -2.497 12.731 1.00 91.19 183 TRP A C 1
ATOM 1458 O O . TRP A 1 183 ? -19.652 -2.967 12.671 1.00 91.19 183 TRP A O 1
ATOM 1468 N N . ALA A 1 184 ? -21.358 -1.891 11.690 1.00 95.25 184 ALA A N 1
ATOM 1469 C CA . ALA A 1 184 ? -20.691 -1.759 10.405 1.00 95.25 184 ALA A CA 1
ATOM 1470 C C . ALA A 1 184 ? -19.380 -0.960 10.512 1.00 95.25 184 ALA A C 1
ATOM 1472 O O . ALA A 1 184 ? -19.285 0.007 11.274 1.00 95.25 184 ALA A O 1
ATOM 1473 N N . GLY A 1 185 ? -18.390 -1.359 9.710 1.00 95.25 185 GLY A N 1
ATOM 1474 C CA . GLY A 1 185 ? -17.117 -0.649 9.578 1.00 95.25 185 GLY A CA 1
ATOM 1475 C C . GLY A 1 185 ? -16.139 -0.841 10.733 1.00 95.25 185 GLY A C 1
ATOM 1476 O O . GLY A 1 185 ? -15.173 -0.092 10.816 1.00 95.25 185 GLY A O 1
ATOM 1477 N N . LEU A 1 186 ? -16.359 -1.809 11.626 1.00 93.06 186 LEU A N 1
ATOM 1478 C CA . LEU A 1 186 ? -15.419 -2.130 12.700 1.00 93.06 186 LEU A CA 1
ATOM 1479 C C . LEU A 1 186 ? -14.726 -3.470 12.446 1.00 93.06 186 LEU A C 1
ATOM 1481 O O . LEU A 1 186 ? -15.376 -4.467 12.133 1.00 93.06 186 LEU A O 1
ATOM 1485 N N . SER A 1 187 ? -13.410 -3.488 12.642 1.00 90.31 187 SER A N 1
ATOM 1486 C CA . SER A 1 187 ? -12.608 -4.714 12.711 1.00 90.31 187 SER A CA 1
ATOM 1487 C C . SER A 1 187 ? -12.120 -4.943 14.133 1.00 90.31 187 SER A C 1
ATOM 1489 O O . SER A 1 187 ? -11.972 -3.995 14.910 1.00 90.31 187 SER A O 1
ATOM 1491 N N . PHE A 1 188 ? -11.854 -6.203 14.469 1.00 82.88 188 PHE A N 1
ATOM 1492 C CA . PHE A 1 188 ? -11.510 -6.614 15.823 1.00 82.88 188 PHE A CA 1
ATOM 1493 C C . PHE A 1 188 ? -10.346 -7.593 15.834 1.00 82.88 188 PHE A C 1
ATOM 1495 O O . PHE A 1 188 ? -10.224 -8.439 14.950 1.00 82.88 188 PHE A O 1
ATOM 1502 N N . GLU A 1 189 ? -9.564 -7.527 16.905 1.00 74.12 189 GLU A N 1
ATOM 1503 C CA . GLU A 1 189 ? -8.687 -8.622 17.301 1.00 74.12 189 GLU A CA 1
ATOM 1504 C C . GLU A 1 189 ? -9.505 -9.632 18.110 1.00 74.12 189 GLU A C 1
ATOM 1506 O O . GLU A 1 189 ? -10.317 -9.234 18.954 1.00 74.12 189 GLU A O 1
ATOM 1511 N N . THR A 1 190 ? -9.278 -10.927 17.889 1.00 66.88 190 THR A N 1
ATOM 1512 C CA . THR A 1 190 ? -9.921 -12.017 18.639 1.00 66.88 190 THR A CA 1
ATOM 1513 C C . THR A 1 190 ? -8.895 -12.923 19.310 1.00 66.88 190 THR A C 1
ATOM 1515 O O . THR A 1 190 ? -7.777 -13.057 18.819 1.00 66.88 190 THR A O 1
ATOM 1518 N N . ASP A 1 191 ? -9.269 -13.583 20.407 1.00 64.44 191 ASP A N 1
ATOM 1519 C CA . ASP A 1 191 ? -8.461 -14.674 20.967 1.00 64.44 191 ASP A CA 1
ATOM 1520 C C . ASP A 1 191 ? -8.575 -15.955 20.122 1.00 64.44 191 ASP A C 1
ATOM 1522 O O . ASP A 1 191 ? -9.352 -16.041 19.166 1.00 64.44 191 ASP A O 1
ATOM 1526 N N . ASP A 1 192 ? -7.827 -16.984 20.524 1.00 62.25 192 ASP A N 1
ATOM 1527 C CA . ASP A 1 192 ? -7.849 -18.319 19.910 1.00 62.25 192 ASP A CA 1
ATOM 1528 C C . ASP A 1 192 ? -9.234 -19.002 19.965 1.00 62.25 192 ASP A C 1
ATOM 1530 O O . ASP A 1 192 ? -9.458 -20.017 19.301 1.00 62.25 192 ASP A O 1
ATOM 1534 N N . TYR A 1 193 ? -10.169 -18.462 20.751 1.00 58.69 193 TYR A N 1
ATOM 1535 C CA . TYR A 1 193 ? -11.534 -18.959 20.919 1.00 58.69 193 TYR A CA 1
ATOM 1536 C C . TYR A 1 193 ? -12.575 -18.101 20.181 1.00 58.69 193 TYR A C 1
ATOM 1538 O O . TYR A 1 193 ? -13.762 -18.429 20.217 1.00 58.69 193 TYR A O 1
ATOM 1546 N N . GLY A 1 194 ? -12.151 -17.040 19.486 1.00 59.97 194 GLY A N 1
ATOM 1547 C CA . GLY A 1 194 ? -13.024 -16.124 18.755 1.00 59.97 194 GLY A CA 1
ATOM 1548 C C . GLY A 1 194 ? -13.690 -15.052 19.623 1.00 59.97 194 GLY A C 1
ATOM 1549 O O . GLY A 1 194 ? -14.593 -14.370 19.141 1.00 59.97 194 GLY A O 1
ATOM 1550 N N . ASN A 1 195 ? -13.273 -14.876 20.880 1.00 60.75 195 ASN A N 1
ATOM 1551 C CA . ASN A 1 195 ? -13.762 -13.783 21.715 1.00 60.75 195 ASN A CA 1
ATOM 1552 C C . ASN A 1 195 ? -13.090 -12.471 21.308 1.00 60.75 195 ASN A C 1
ATOM 1554 O O . ASN A 1 195 ? -11.875 -12.414 21.123 1.00 60.75 195 ASN A O 1
ATOM 1558 N N . LEU A 1 196 ? -13.880 -11.404 21.217 1.00 64.00 196 LEU A N 1
ATOM 1559 C CA . LEU A 1 196 ? -13.413 -10.074 20.831 1.00 64.00 196 LEU A CA 1
ATOM 1560 C C . LEU A 1 196 ? -12.529 -9.470 21.922 1.00 64.00 196 LEU A C 1
ATOM 1562 O O . LEU A 1 196 ? -12.933 -9.376 23.083 1.00 64.00 196 LEU A O 1
ATOM 1566 N N . LEU A 1 197 ? -11.349 -9.003 21.524 1.00 63.16 197 LEU A N 1
ATOM 1567 C CA . LEU A 1 197 ? -10.382 -8.366 22.410 1.00 63.16 197 LEU A CA 1
ATOM 1568 C C . LEU A 1 197 ? -10.503 -6.845 22.368 1.00 63.16 197 LEU A C 1
ATOM 1570 O O . LEU A 1 197 ? -10.580 -6.188 23.402 1.00 63.16 197 LEU A O 1
ATOM 1574 N N . TYR A 1 198 ? -10.480 -6.253 21.179 1.00 69.94 198 TYR A N 1
ATOM 1575 C CA . TYR A 1 198 ? -10.588 -4.807 20.998 1.00 69.94 198 TYR A CA 1
ATOM 1576 C C . TYR A 1 198 ? -10.820 -4.463 19.528 1.00 69.94 198 TYR A C 1
ATOM 1578 O O . TYR A 1 198 ? -10.521 -5.265 18.647 1.00 69.94 198 TYR A O 1
ATOM 1586 N N . ILE A 1 199 ? -11.328 -3.252 19.273 1.00 81.00 199 ILE A N 1
ATOM 1587 C CA . ILE A 1 199 ? -11.436 -2.700 17.917 1.00 81.00 199 ILE A CA 1
ATOM 1588 C C . ILE A 1 199 ? -10.030 -2.393 17.406 1.00 81.00 199 ILE A C 1
ATOM 1590 O O . ILE A 1 199 ? -9.284 -1.646 18.052 1.00 81.00 199 ILE A O 1
ATOM 1594 N N . THR A 1 200 ? -9.685 -2.946 16.251 1.00 82.94 200 THR A N 1
ATOM 1595 C CA . THR A 1 200 ? -8.408 -2.719 15.569 1.00 82.94 200 THR A CA 1
ATOM 1596 C C . THR A 1 200 ? -8.536 -1.648 14.500 1.00 82.94 200 THR A C 1
ATOM 1598 O O . THR A 1 200 ? -7.635 -0.821 14.371 1.00 82.94 200 THR A O 1
ATOM 1601 N N . ASP A 1 201 ? -9.658 -1.598 13.784 1.00 92.19 201 ASP A N 1
ATOM 1602 C CA . ASP A 1 201 ? -9.810 -0.724 12.624 1.00 92.19 201 ASP A CA 1
ATOM 1603 C C . ASP A 1 201 ? -11.195 -0.086 12.573 1.00 92.19 201 ASP A C 1
ATOM 1605 O O . ASP A 1 201 ? -12.194 -0.696 12.964 1.00 92.19 201 ASP A O 1
ATOM 1609 N N . LEU A 1 202 ? -11.230 1.142 12.056 1.00 95.94 202 LEU A N 1
ATOM 1610 C CA . LEU A 1 202 ? -12.446 1.815 11.615 1.00 95.94 202 LEU A CA 1
ATOM 1611 C C . LEU A 1 202 ? -12.370 2.008 10.098 1.00 95.94 202 LEU A C 1
ATOM 1613 O O . LEU A 1 202 ? -11.477 2.701 9.608 1.00 95.94 202 LEU A O 1
ATOM 1617 N N . ASP A 1 203 ? -13.320 1.417 9.385 1.00 98.00 203 ASP A N 1
ATOM 1618 C CA . ASP A 1 203 ? -13.475 1.495 7.937 1.00 98.00 203 ASP A CA 1
ATOM 1619 C C . ASP A 1 203 ? -14.745 2.263 7.573 1.00 98.00 203 ASP A C 1
ATOM 1621 O O . ASP A 1 203 ? -15.857 1.774 7.764 1.00 98.00 203 ASP A O 1
ATOM 1625 N N . ILE A 1 204 ? -14.561 3.482 7.070 1.00 98.38 204 ILE A N 1
ATOM 1626 C CA . ILE A 1 204 ? -15.620 4.386 6.626 1.00 98.38 204 ILE A CA 1
ATOM 1627 C C . ILE A 1 204 ? -15.683 4.366 5.103 1.00 98.38 204 ILE A C 1
ATOM 1629 O O . ILE A 1 204 ? -14.965 5.123 4.454 1.00 98.38 204 ILE A O 1
ATOM 1633 N N . ASP A 1 205 ? -16.573 3.550 4.540 1.00 98.44 205 ASP A N 1
ATOM 1634 C CA . ASP A 1 205 ? -16.886 3.541 3.109 1.00 98.44 205 ASP A CA 1
ATOM 1635 C C . ASP A 1 205 ? -18.255 4.186 2.844 1.00 98.44 205 ASP A C 1
ATOM 1637 O O . ASP A 1 205 ? -19.308 3.607 3.131 1.00 98.44 205 ASP A O 1
ATOM 1641 N N . GLY A 1 206 ? -18.236 5.385 2.255 1.00 97.75 206 GLY A N 1
ATOM 1642 C CA . GLY A 1 206 ? -19.432 6.169 1.932 1.00 97.75 206 GLY A CA 1
ATOM 1643 C C . GLY A 1 206 ? -20.292 5.606 0.792 1.00 97.75 206 GLY A C 1
ATOM 1644 O O . GLY A 1 206 ? -21.443 6.021 0.637 1.00 97.75 206 GLY A O 1
ATOM 1645 N N . ASP A 1 207 ? -19.776 4.657 0.009 1.00 97.75 207 ASP A N 1
ATOM 1646 C CA . ASP A 1 207 ? -20.544 3.901 -0.990 1.00 97.75 207 ASP A CA 1
ATOM 1647 C C . ASP A 1 207 ? -20.851 2.463 -0.531 1.00 97.75 207 ASP A C 1
ATOM 1649 O O . ASP A 1 207 ? -21.576 1.738 -1.221 1.00 97.75 207 ASP A O 1
ATOM 1653 N N . GLY A 1 208 ? -20.335 2.064 0.635 1.00 96.69 208 GLY A N 1
ATOM 1654 C CA . GLY A 1 208 ? -20.371 0.698 1.143 1.00 96.69 208 GLY A CA 1
ATOM 1655 C C . GLY A 1 208 ? -20.973 0.588 2.538 1.00 96.69 208 GLY A C 1
ATOM 1656 O O . GLY A 1 208 ? -22.190 0.666 2.708 1.00 96.69 208 GLY A O 1
ATOM 1657 N N . ASN A 1 209 ? -20.125 0.296 3.524 1.00 96.00 209 ASN A N 1
ATOM 1658 C CA . ASN A 1 209 ? -20.539 -0.106 4.870 1.00 96.00 209 ASN A CA 1
ATOM 1659 C C . ASN A 1 209 ? -21.099 1.043 5.732 1.00 96.00 209 ASN A C 1
ATOM 1661 O O . ASN A 1 209 ? -21.858 0.770 6.660 1.00 96.00 209 ASN A O 1
ATOM 1665 N N . LEU A 1 210 ? -20.756 2.298 5.430 1.00 98.06 210 LEU A N 1
ATOM 1666 C CA . LEU A 1 210 ? -21.103 3.483 6.217 1.00 98.06 210 LEU A CA 1
ATOM 1667 C C . LEU A 1 210 ? -21.569 4.636 5.301 1.00 98.06 210 LEU A C 1
ATOM 1669 O O . LEU A 1 210 ? -20.980 5.725 5.303 1.00 98.06 210 LEU A O 1
ATOM 1673 N N . PRO A 1 211 ? -22.650 4.441 4.516 1.00 98.06 211 PRO A N 1
ATOM 1674 C CA . PRO A 1 211 ? -23.111 5.409 3.519 1.00 98.06 211 PRO A CA 1
ATOM 1675 C C . PRO A 1 211 ? -23.574 6.744 4.118 1.00 98.06 211 PRO A C 1
ATOM 1677 O O . PRO A 1 211 ? -23.607 7.766 3.431 1.00 98.06 211 PRO A O 1
ATOM 1680 N N . GLU A 1 212 ? -23.900 6.779 5.409 1.00 98.00 212 GLU A N 1
ATOM 1681 C CA . GLU A 1 212 ? -24.236 8.000 6.140 1.00 98.00 212 GLU A CA 1
ATOM 1682 C C . GLU A 1 212 ? -23.072 9.004 6.136 1.00 98.00 212 GLU A C 1
ATOM 1684 O O . GLU A 1 212 ? -23.291 10.218 6.143 1.00 98.00 212 GLU A O 1
ATOM 1689 N N . PHE A 1 213 ? -21.833 8.512 6.053 1.00 98.25 213 PHE A N 1
ATOM 1690 C CA . PHE A 1 213 ? -20.620 9.325 6.013 1.00 98.25 213 PHE A CA 1
ATOM 1691 C C . PHE A 1 213 ? -20.239 9.805 4.608 1.00 98.25 213 PHE A C 1
ATOM 1693 O O . PHE A 1 213 ? -19.280 10.564 4.479 1.00 98.25 213 PHE A O 1
ATOM 1700 N N . LYS A 1 214 ? -21.009 9.471 3.563 1.00 98.25 214 LYS A N 1
ATOM 1701 C CA . LYS A 1 214 ? -20.718 9.847 2.167 1.00 98.25 214 LYS A CA 1
ATOM 1702 C C . LYS A 1 214 ? -20.392 11.328 1.975 1.00 98.25 214 LYS A C 1
ATOM 1704 O O . LYS A 1 214 ? -19.504 11.680 1.206 1.00 98.25 214 LYS A O 1
ATOM 1709 N N . HIS A 1 215 ? -21.082 12.204 2.702 1.00 97.94 215 HIS A N 1
ATOM 1710 C CA . HIS A 1 215 ? -20.902 13.657 2.618 1.00 97.94 215 HIS A CA 1
ATOM 1711 C C . HIS A 1 215 ? -20.002 14.242 3.721 1.00 97.94 215 HIS A C 1
ATOM 1713 O O . HIS A 1 215 ? -19.974 15.459 3.926 1.00 97.94 215 HIS A O 1
ATOM 1719 N N . MET A 1 216 ? -19.266 13.398 4.452 1.00 98.00 216 MET A N 1
ATOM 1720 C CA . MET A 1 216 ? -18.313 13.825 5.473 1.00 98.00 216 MET A CA 1
ATOM 1721 C C . MET A 1 216 ? -17.162 14.594 4.825 1.00 98.00 216 MET A C 1
ATOM 1723 O O . MET A 1 216 ? -16.294 14.004 4.198 1.00 98.00 216 MET A O 1
ATOM 1727 N N . LYS A 1 217 ? -17.109 15.911 5.045 1.00 97.88 217 LYS A N 1
ATOM 1728 C CA . LYS A 1 217 ? -15.995 16.766 4.595 1.00 97.88 217 LYS A CA 1
ATOM 1729 C C . LYS A 1 217 ? -14.806 16.777 5.550 1.00 97.88 217 LYS A C 1
ATOM 1731 O O . LYS A 1 217 ? -13.684 17.036 5.130 1.00 97.88 217 LYS A O 1
ATOM 1736 N N . LYS A 1 218 ? -15.033 16.535 6.839 1.00 97.81 218 LYS A N 1
ATOM 1737 C CA . LYS A 1 218 ? -13.988 16.570 7.863 1.00 97.81 218 LYS A CA 1
ATOM 1738 C C . LYS A 1 218 ? -14.153 15.404 8.816 1.00 97.81 218 LYS A C 1
ATOM 1740 O O . LYS A 1 218 ? -15.242 15.209 9.352 1.00 97.81 218 LYS A O 1
ATOM 1745 N N . LEU A 1 219 ? -13.070 14.668 9.042 1.00 97.38 219 LEU A N 1
ATOM 1746 C CA . LEU A 1 219 ? -13.050 13.615 10.047 1.00 97.38 219 LEU A CA 1
ATOM 1747 C C . LEU A 1 219 ? -13.085 14.234 11.453 1.00 97.38 219 LEU A C 1
ATOM 1749 O O . LEU A 1 219 ? -12.389 15.210 11.745 1.00 97.38 219 LEU A O 1
ATOM 1753 N N . SER A 1 220 ? -13.900 13.653 12.330 1.00 95.00 220 SER A N 1
ATOM 1754 C CA . SER A 1 220 ? -14.058 14.111 13.710 1.00 95.00 220 SER A CA 1
ATOM 1755 C C . SER A 1 220 ? -12.761 14.004 14.515 1.00 95.00 220 SER A C 1
ATOM 1757 O O . SER A 1 220 ? -12.016 13.029 14.415 1.00 95.00 220 SER A O 1
ATOM 1759 N N . ARG A 1 221 ? -12.535 14.976 15.406 1.00 89.00 221 ARG A N 1
ATOM 1760 C CA . ARG A 1 221 ? -11.393 14.966 16.337 1.00 89.00 221 ARG A CA 1
ATOM 1761 C C . ARG A 1 221 ? -11.469 13.828 17.349 1.00 89.00 221 ARG A C 1
ATOM 1763 O O . ARG A 1 221 ? -10.454 13.473 17.933 1.00 89.00 221 ARG A O 1
ATOM 1770 N N . ALA A 1 222 ? -12.658 13.274 17.588 1.00 87.69 222 ALA A N 1
ATOM 1771 C CA . ALA A 1 222 ? -12.846 12.200 18.553 1.00 87.69 222 ALA A CA 1
ATOM 1772 C C . ALA A 1 222 ? -12.050 10.942 18.176 1.00 87.69 222 ALA A C 1
ATOM 1774 O O . ALA A 1 222 ? -11.717 10.164 19.064 1.00 87.69 222 ALA A O 1
ATOM 1775 N N . ILE A 1 223 ? -11.656 10.803 16.904 1.00 89.62 223 ILE A N 1
ATOM 1776 C CA . ILE A 1 223 ? -10.823 9.709 16.399 1.00 89.62 223 ILE A CA 1
ATOM 1777 C C . ILE A 1 223 ? -9.536 9.489 17.217 1.00 89.62 223 ILE A C 1
ATOM 1779 O O . ILE A 1 223 ? -9.078 8.359 17.350 1.00 89.62 223 ILE A O 1
ATOM 1783 N N . ILE A 1 224 ? -8.969 10.540 17.824 1.00 82.81 224 ILE A N 1
ATOM 1784 C CA . ILE A 1 224 ? -7.739 10.421 18.625 1.00 82.81 224 ILE A CA 1
ATOM 1785 C C . ILE A 1 224 ? -7.952 9.703 19.964 1.00 82.81 224 ILE A C 1
ATOM 1787 O O . ILE A 1 224 ? -6.994 9.259 20.589 1.00 82.81 224 ILE A O 1
ATOM 1791 N N . ASN A 1 225 ? -9.205 9.596 20.412 1.00 78.81 225 ASN A N 1
ATOM 1792 C CA . ASN A 1 225 ? -9.564 9.013 21.701 1.00 78.81 225 ASN A CA 1
ATOM 1793 C C . ASN A 1 225 ? -9.833 7.507 21.608 1.00 78.81 225 ASN A C 1
ATOM 1795 O O . ASN A 1 225 ? -10.142 6.887 22.629 1.00 78.81 225 ASN A O 1
ATOM 1799 N N . PHE A 1 226 ? -9.715 6.905 20.418 1.00 75.44 226 PHE A N 1
ATOM 1800 C CA . PHE A 1 226 ? -9.767 5.454 20.293 1.00 75.44 226 PHE A CA 1
ATOM 1801 C C . PHE A 1 226 ? -8.580 4.822 21.036 1.00 75.44 226 PHE A C 1
ATOM 1803 O O . PHE A 1 226 ? -7.428 5.061 20.671 1.00 75.44 226 PHE A O 1
ATOM 1810 N N . PRO A 1 227 ? -8.824 3.998 22.070 1.00 67.50 227 PRO A N 1
ATOM 1811 C CA . PRO A 1 227 ? -7.754 3.498 22.930 1.00 67.50 227 PRO A CA 1
ATOM 1812 C C . PRO A 1 227 ? -6.863 2.444 22.254 1.00 67.50 227 PRO A C 1
ATOM 1814 O O . PRO A 1 227 ? -5.705 2.303 22.649 1.00 67.50 227 PRO A O 1
ATOM 1817 N N . SER A 1 228 ? -7.387 1.721 21.259 1.00 72.81 228 SER A N 1
ATOM 1818 C CA . SER A 1 228 ? -6.747 0.550 20.643 1.00 72.81 228 SER A CA 1
ATOM 1819 C C . SER A 1 228 ? -6.626 0.608 19.119 1.00 72.81 228 SER A C 1
ATOM 1821 O O . SER A 1 228 ? -6.108 -0.335 18.535 1.00 72.81 228 SER A O 1
ATOM 1823 N N . MET A 1 229 ? -7.118 1.667 18.468 1.00 81.06 229 MET A N 1
ATOM 1824 C CA . MET A 1 229 ? -7.234 1.689 17.008 1.00 81.06 229 MET A CA 1
ATOM 1825 C C . MET A 1 229 ? -5.858 1.717 16.337 1.00 81.06 229 MET A C 1
ATOM 1827 O O . MET A 1 229 ? -5.022 2.582 16.610 1.00 81.06 229 MET A O 1
ATOM 1831 N N . ILE A 1 230 ? -5.661 0.749 15.451 1.00 85.75 230 ILE A N 1
ATOM 1832 C CA . ILE A 1 230 ? -4.459 0.501 14.665 1.00 85.75 230 ILE A CA 1
ATOM 1833 C C . ILE A 1 230 ? -4.654 1.037 13.248 1.00 85.75 230 ILE A C 1
ATOM 1835 O O . ILE A 1 230 ? -3.777 1.756 12.766 1.00 85.75 230 ILE A O 1
ATOM 1839 N N . GLY A 1 231 ? -5.782 0.738 12.604 1.00 95.12 231 GLY A N 1
ATOM 1840 C CA . GLY A 1 231 ? -6.075 1.171 11.240 1.00 95.12 231 GLY A CA 1
ATOM 1841 C C . GLY A 1 231 ? -7.237 2.150 11.142 1.00 95.12 231 GLY A C 1
ATOM 1842 O O . GLY A 1 231 ? -8.223 2.077 11.875 1.00 95.12 231 GLY A O 1
ATOM 1843 N N . LEU A 1 232 ? -7.107 3.093 10.215 1.00 97.81 232 LEU A N 1
ATOM 1844 C CA . LEU A 1 232 ? -8.167 4.007 9.814 1.00 97.81 232 LEU A CA 1
ATOM 1845 C C . LEU A 1 232 ? -8.276 3.994 8.295 1.00 97.81 232 LEU A C 1
ATOM 1847 O O . LEU A 1 232 ? -7.366 4.461 7.604 1.00 97.81 232 LEU A O 1
ATOM 1851 N N . HIS A 1 233 ? -9.388 3.472 7.790 1.00 98.50 233 HIS A N 1
ATOM 1852 C CA . HIS A 1 233 ? -9.699 3.436 6.370 1.00 98.50 233 HIS A CA 1
ATOM 1853 C C . HIS A 1 233 ? -10.862 4.389 6.096 1.00 98.50 233 HIS A C 1
ATOM 1855 O O . HIS A 1 233 ? -11.884 4.357 6.777 1.00 98.50 233 HIS A O 1
ATOM 1861 N N . ILE A 1 234 ? -10.688 5.287 5.130 1.00 98.69 234 ILE A N 1
ATOM 1862 C CA . ILE A 1 234 ? -11.734 6.212 4.695 1.00 98.69 234 ILE A CA 1
ATOM 1863 C C . ILE A 1 234 ? -11.800 6.162 3.177 1.00 98.69 234 ILE A C 1
ATOM 1865 O O . ILE A 1 234 ? -10.836 6.522 2.501 1.00 98.69 234 ILE A O 1
ATOM 1869 N N . SER A 1 235 ? -12.935 5.733 2.641 1.00 98.75 235 SER A N 1
ATOM 1870 C CA . SER A 1 235 ? -13.147 5.586 1.210 1.00 98.75 235 SER A CA 1
ATOM 1871 C C . SER A 1 235 ? -14.487 6.161 0.755 1.00 98.75 235 SER A C 1
ATOM 1873 O O . SER A 1 235 ? -15.447 6.256 1.522 1.00 98.75 235 SER A O 1
ATOM 1875 N N . ASN A 1 236 ? -14.536 6.603 -0.504 1.00 98.69 236 ASN A N 1
ATOM 1876 C CA . ASN A 1 236 ? -15.768 7.006 -1.197 1.00 98.69 236 ASN A CA 1
ATOM 1877 C C . ASN A 1 236 ? -16.607 8.054 -0.428 1.00 98.69 236 ASN A C 1
ATOM 1879 O O . ASN A 1 236 ? -17.839 8.031 -0.431 1.00 98.69 236 ASN A O 1
ATOM 1883 N N . CYS A 1 237 ? -15.925 8.988 0.240 1.00 98.06 237 CYS A N 1
ATOM 1884 C CA . CYS A 1 237 ? -16.524 10.088 0.994 1.00 98.06 237 CYS A CA 1
ATOM 1885 C C . CYS A 1 237 ? -16.063 11.441 0.439 1.00 98.06 237 CYS A C 1
ATOM 1887 O O . CYS A 1 237 ? -14.973 11.569 -0.117 1.00 98.06 237 CYS A O 1
ATOM 1889 N N . ASP A 1 238 ? -16.820 12.502 0.709 1.00 98.50 238 ASP A N 1
ATOM 1890 C CA . ASP A 1 238 ? -16.456 13.882 0.366 1.00 98.50 238 ASP A CA 1
ATOM 1891 C C . ASP A 1 238 ? -15.297 14.462 1.218 1.00 98.50 238 ASP A C 1
ATOM 1893 O O . ASP A 1 238 ? -15.131 15.682 1.246 1.00 98.50 238 ASP A O 1
ATOM 1897 N N . LEU A 1 239 ? -14.490 13.629 1.895 1.00 98.69 239 LEU A N 1
ATOM 1898 C CA . LEU A 1 239 ? -13.462 14.038 2.864 1.00 98.69 239 LEU A CA 1
ATOM 1899 C C . LEU A 1 239 ? -12.485 15.038 2.242 1.00 98.69 239 LEU A C 1
ATOM 1901 O O . LEU A 1 239 ? -11.864 14.754 1.227 1.00 98.69 239 LEU A O 1
ATOM 1905 N N . GLU A 1 240 ? -12.325 16.193 2.878 1.00 98.31 240 GLU A N 1
ATOM 1906 C CA . GLU A 1 240 ? -11.390 17.262 2.518 1.00 98.31 240 GLU A CA 1
ATOM 1907 C C . GLU A 1 240 ? -10.280 17.394 3.578 1.00 98.31 240 GLU A C 1
ATOM 1909 O O . GLU A 1 240 ? -9.125 17.639 3.227 1.00 98.31 240 GLU A O 1
ATOM 1914 N N . GLU A 1 241 ? -10.608 17.192 4.863 1.00 97.44 241 GLU A N 1
ATOM 1915 C CA . GLU A 1 241 ? -9.721 17.481 5.999 1.00 97.44 241 GLU A CA 1
ATOM 1916 C C . GLU A 1 241 ? -9.684 16.365 7.060 1.00 97.44 241 GLU A C 1
ATOM 1918 O O . GLU A 1 241 ? -10.716 15.870 7.521 1.00 97.44 241 GLU A O 1
ATOM 1923 N N . LEU A 1 242 ? -8.478 16.054 7.541 1.00 98.19 242 LEU A N 1
ATOM 1924 C CA . LEU A 1 242 ? -8.259 15.343 8.807 1.00 98.19 242 LEU A CA 1
ATOM 1925 C C . LEU A 1 242 ? -8.304 16.337 9.989 1.00 98.19 242 LEU A C 1
ATOM 1927 O O . LEU A 1 242 ? -8.095 17.537 9.785 1.00 98.19 242 LEU A O 1
ATOM 1931 N N . PRO A 1 243 ? -8.562 15.890 11.233 1.00 96.00 243 PRO A N 1
ATOM 1932 C CA . PRO A 1 243 ? -8.581 16.787 12.384 1.00 96.00 243 PRO A CA 1
ATOM 1933 C C . PRO A 1 243 ? -7.180 17.320 12.727 1.00 96.00 243 PRO A C 1
ATOM 1935 O O . PRO A 1 243 ? -6.175 16.620 12.599 1.00 96.00 243 PRO A O 1
ATOM 1938 N N . ASP A 1 244 ? -7.113 18.557 13.230 1.00 94.88 244 ASP A N 1
ATOM 1939 C CA . ASP A 1 244 ? -5.850 19.271 13.487 1.00 94.88 244 ASP A CA 1
ATOM 1940 C C . ASP A 1 244 ? -4.973 18.641 14.578 1.00 94.88 244 ASP A C 1
ATOM 1942 O O . ASP A 1 244 ? -3.810 19.014 14.707 1.00 94.88 244 ASP A O 1
ATOM 1946 N N . ASN A 1 245 ? -5.493 17.696 15.360 1.00 87.62 245 ASN A N 1
ATOM 1947 C CA . ASN A 1 245 ? -4.791 16.974 16.422 1.00 87.62 245 ASN A CA 1
ATOM 1948 C C . ASN A 1 245 ? -4.521 15.498 16.078 1.00 87.62 245 ASN A C 1
ATOM 1950 O O . ASN A 1 245 ? -4.167 14.728 16.967 1.00 87.62 245 ASN A O 1
ATOM 1954 N N . ILE A 1 246 ? -4.660 15.086 14.809 1.00 95.00 246 ILE A N 1
ATOM 1955 C CA . ILE A 1 246 ? -4.444 13.688 14.389 1.00 95.00 246 ILE A CA 1
ATOM 1956 C C . ILE A 1 246 ? -3.052 13.149 14.775 1.00 95.00 246 ILE A C 1
ATOM 1958 O O . ILE A 1 246 ? -2.907 11.954 15.016 1.00 95.00 246 ILE A O 1
ATOM 1962 N N . GLY A 1 247 ? -2.059 14.033 14.926 1.00 91.62 247 GLY A N 1
ATOM 1963 C CA . GLY A 1 247 ? -0.718 13.713 15.432 1.00 91.62 247 GLY A CA 1
ATOM 1964 C C . GLY A 1 247 ? -0.656 13.050 16.806 1.00 91.62 247 GLY A C 1
ATOM 1965 O O . GLY A 1 247 ? 0.298 12.330 17.093 1.00 91.62 247 GLY A O 1
ATOM 1966 N N . GLU A 1 248 ? -1.664 13.267 17.652 1.00 86.62 248 GLU A N 1
ATOM 1967 C CA . GLU A 1 248 ? -1.764 12.666 18.990 1.00 86.62 248 GLU A CA 1
ATOM 1968 C C . GLU A 1 248 ? -2.268 11.214 18.948 1.00 86.62 248 GLU A C 1
ATOM 1970 O O . GLU A 1 248 ? -2.241 10.509 19.959 1.00 86.62 248 GLU A O 1
ATOM 1975 N N . SER A 1 249 ? -2.723 10.757 17.780 1.00 85.62 249 SER A N 1
ATOM 1976 C CA . SER A 1 249 ? -3.286 9.427 17.600 1.00 85.62 249 SER A CA 1
ATOM 1977 C C . SER A 1 249 ? -2.236 8.313 17.674 1.00 85.62 249 SER A C 1
ATOM 1979 O O . SER A 1 249 ? -1.054 8.494 17.370 1.00 85.62 249 SER A O 1
ATOM 1981 N N . ARG A 1 250 ? -2.700 7.114 18.045 1.00 82.12 250 ARG A N 1
ATOM 1982 C CA . ARG A 1 250 ? -1.915 5.869 18.050 1.00 82.12 250 ARG A CA 1
ATOM 1983 C C . ARG A 1 250 ? -2.071 5.035 16.775 1.00 82.12 250 ARG A C 1
ATOM 1985 O O . ARG A 1 250 ? -1.439 3.985 16.695 1.00 82.12 250 ARG A O 1
ATOM 1992 N N . ILE A 1 251 ? -2.857 5.514 15.807 1.00 90.69 251 ILE A N 1
ATOM 1993 C CA . ILE A 1 251 ? -3.066 4.858 14.510 1.00 90.69 251 ILE A CA 1
ATOM 1994 C C . ILE A 1 251 ? -1.713 4.547 13.862 1.00 90.69 251 ILE A C 1
ATOM 1996 O O . ILE A 1 251 ? -0.831 5.408 13.772 1.00 90.69 251 ILE A O 1
ATOM 2000 N N . ALA A 1 252 ? -1.574 3.308 13.407 1.00 92.94 252 ALA A N 1
ATOM 2001 C CA . ALA A 1 252 ? -0.395 2.808 12.723 1.00 92.94 252 ALA A CA 1
ATOM 2002 C C . ALA A 1 252 ? -0.588 2.670 11.206 1.00 92.94 252 ALA A C 1
ATOM 2004 O O . ALA A 1 252 ? 0.407 2.689 10.485 1.00 92.94 252 ALA A O 1
ATOM 2005 N N . SER A 1 253 ? -1.827 2.585 10.719 1.00 97.62 253 SER A N 1
ATOM 2006 C CA . SER A 1 253 ? -2.147 2.508 9.291 1.00 97.62 253 SER A CA 1
ATOM 2007 C C . SER A 1 253 ? -3.237 3.512 8.920 1.00 97.62 253 SER A C 1
ATOM 2009 O O . SER A 1 253 ? -4.304 3.527 9.533 1.00 97.62 253 SER A O 1
ATOM 2011 N N . ILE A 1 254 ? -2.972 4.360 7.925 1.00 98.62 254 ILE A N 1
ATOM 2012 C CA . ILE A 1 254 ? -3.965 5.275 7.348 1.00 98.62 254 ILE A CA 1
ATOM 2013 C C . ILE A 1 254 ? -4.138 4.961 5.866 1.00 98.62 254 ILE A C 1
ATOM 2015 O O . ILE A 1 254 ? -3.174 5.002 5.098 1.00 98.62 254 ILE A O 1
ATOM 2019 N N . TYR A 1 255 ? -5.387 4.728 5.468 1.00 98.75 255 TYR A N 1
ATOM 2020 C CA . TYR A 1 255 ? -5.805 4.507 4.088 1.00 98.75 255 TYR A CA 1
ATOM 2021 C C . TYR A 1 255 ? -6.894 5.516 3.709 1.00 98.75 255 TYR A C 1
ATOM 2023 O O . TYR A 1 255 ? -7.936 5.575 4.361 1.00 98.75 255 TYR A O 1
ATOM 2031 N N . ILE A 1 256 ? -6.657 6.321 2.669 1.00 98.81 256 ILE A N 1
ATOM 2032 C CA . ILE A 1 256 ? -7.623 7.310 2.166 1.00 98.81 256 ILE A CA 1
ATOM 2033 C C . ILE A 1 256 ? -7.805 7.121 0.660 1.00 98.81 256 ILE A C 1
ATOM 2035 O O . ILE A 1 256 ? -6.856 7.303 -0.110 1.00 98.81 256 ILE A O 1
ATOM 2039 N N . GLU A 1 257 ? -9.023 6.790 0.232 1.00 98.75 257 GLU A N 1
ATOM 2040 C CA . GLU A 1 257 ? -9.334 6.479 -1.165 1.00 98.75 257 GLU A CA 1
ATOM 2041 C C . GLU A 1 257 ? -10.569 7.215 -1.705 1.00 98.75 257 GLU A C 1
ATOM 2043 O O . GLU A 1 257 ? -11.599 7.300 -1.043 1.00 98.75 257 GLU A O 1
ATOM 2048 N N . ASN A 1 258 ? -10.508 7.673 -2.960 1.00 98.69 258 ASN A N 1
ATOM 2049 C CA . ASN A 1 258 ? -11.651 8.252 -3.680 1.00 98.69 258 ASN A CA 1
ATOM 2050 C C . ASN A 1 258 ? -12.319 9.398 -2.894 1.00 98.69 258 ASN A C 1
ATOM 2052 O O . ASN A 1 258 ? -13.545 9.455 -2.784 1.00 98.69 258 ASN A O 1
ATOM 2056 N N . THR A 1 259 ? -11.517 10.310 -2.334 1.00 98.75 259 THR A N 1
ATOM 2057 C CA . THR A 1 259 ? -12.017 11.470 -1.579 1.00 98.75 259 THR A CA 1
ATOM 2058 C C . THR A 1 259 ? -11.597 12.809 -2.195 1.00 98.75 259 THR A C 1
ATOM 2060 O O . THR A 1 259 ? -10.955 12.884 -3.244 1.00 98.75 259 THR A O 1
ATOM 2063 N N . ASN A 1 260 ? -11.949 13.916 -1.535 1.00 98.50 260 ASN A N 1
ATOM 2064 C CA . ASN A 1 260 ? -11.486 15.257 -1.888 1.00 98.50 260 ASN A CA 1
ATOM 2065 C C . ASN A 1 260 ? -10.211 15.678 -1.124 1.00 98.50 260 ASN A C 1
ATOM 2067 O O . ASN A 1 260 ? -9.833 16.853 -1.190 1.00 98.50 260 ASN A O 1
ATOM 2071 N N . PHE A 1 261 ? -9.554 14.755 -0.412 1.00 98.56 261 PHE A N 1
ATOM 2072 C CA . PHE A 1 261 ? -8.432 15.052 0.469 1.00 98.56 261 PHE A CA 1
ATOM 2073 C C . PHE A 1 261 ? -7.246 15.610 -0.320 1.00 98.56 261 PHE A C 1
ATOM 2075 O O . PHE A 1 261 ? -6.836 15.050 -1.336 1.00 98.56 261 PHE A O 1
ATOM 2082 N N . SER A 1 262 ? -6.704 16.744 0.124 1.00 97.31 262 SER A N 1
ATOM 2083 C CA . SER A 1 262 ? -5.658 17.465 -0.621 1.00 97.31 262 SER A CA 1
ATOM 2084 C C . SER A 1 262 ? -4.480 17.926 0.228 1.00 97.31 262 SER A C 1
ATOM 2086 O O . SER A 1 262 ? -3.382 18.089 -0.304 1.00 97.31 262 SER A O 1
ATOM 2088 N N . THR A 1 263 ? -4.671 18.121 1.535 1.00 95.44 263 THR A N 1
ATOM 2089 C CA . THR A 1 263 ? -3.639 18.662 2.424 1.00 95.44 263 THR A CA 1
ATOM 2090 C C . THR A 1 263 ? -3.661 17.990 3.786 1.00 95.44 263 THR A C 1
ATOM 2092 O O . THR A 1 263 ? -4.719 17.817 4.387 1.00 95.44 263 THR A O 1
ATOM 2095 N N . PHE A 1 264 ? -2.475 17.701 4.313 1.00 97.44 264 PHE A N 1
ATOM 2096 C CA . PHE A 1 264 ? -2.300 17.182 5.665 1.00 97.44 264 PHE A CA 1
ATOM 2097 C C . PHE A 1 264 ? -2.296 18.317 6.701 1.00 97.44 264 PHE A C 1
ATOM 2099 O O . PHE A 1 264 ? -1.641 19.342 6.471 1.00 97.44 264 PHE A O 1
ATOM 2106 N N . PRO A 1 265 ? -2.954 18.155 7.865 1.00 96.75 265 PRO A N 1
ATOM 2107 C CA . PRO A 1 265 ? -2.777 19.082 8.977 1.00 96.75 265 PRO A CA 1
ATOM 2108 C C . PRO A 1 265 ? -1.338 19.003 9.503 1.00 96.75 265 PRO A C 1
ATOM 2110 O O . PRO A 1 265 ? -0.695 17.958 9.430 1.00 96.75 265 PRO A O 1
ATOM 2113 N N . LYS A 1 266 ? -0.820 20.096 10.079 1.00 95.88 266 LYS A N 1
ATOM 2114 C CA . LYS A 1 266 ? 0.578 20.150 10.559 1.00 95.88 266 LYS A CA 1
ATOM 2115 C C . LYS A 1 266 ? 0.917 19.045 11.563 1.00 95.88 266 LYS A C 1
ATOM 2117 O O . LYS A 1 266 ? 2.016 18.514 11.503 1.00 95.88 266 LYS A O 1
ATOM 2122 N N . SER A 1 267 ? -0.022 18.695 12.442 1.00 96.69 267 SER A N 1
ATOM 2123 C CA . SER A 1 267 ? 0.176 17.644 13.446 1.00 96.69 267 SER A CA 1
ATOM 2124 C C . SER A 1 267 ? 0.279 16.243 12.849 1.00 96.69 267 SER A C 1
ATOM 2126 O O . SER A 1 267 ? 0.773 15.351 13.520 1.00 96.69 267 SER A O 1
ATOM 2128 N N . PHE A 1 268 ? -0.146 16.013 11.602 1.00 98.19 268 PHE A N 1
ATOM 2129 C CA . PHE A 1 268 ? -0.044 14.694 10.973 1.00 98.19 268 PHE A CA 1
ATOM 2130 C C . PHE A 1 268 ? 1.389 14.146 11.019 1.00 98.19 268 PHE A C 1
ATOM 2132 O O . PHE A 1 268 ? 1.612 12.969 11.285 1.00 98.19 268 PHE A O 1
ATOM 2139 N N . TRP A 1 269 ? 2.372 15.028 10.852 1.00 96.75 269 TRP A N 1
ATOM 2140 C CA . TRP A 1 269 ? 3.790 14.675 10.856 1.00 96.75 269 TRP A CA 1
ATOM 2141 C C . TRP A 1 269 ? 4.338 14.340 12.254 1.00 96.75 269 TRP A C 1
ATOM 2143 O O . TRP A 1 269 ? 5.431 13.789 12.379 1.00 96.75 269 TRP A O 1
ATOM 2153 N N . ASP A 1 270 ? 3.551 14.571 13.310 1.00 94.25 270 ASP A N 1
ATOM 2154 C CA . ASP A 1 270 ? 3.892 14.198 14.680 1.00 94.25 270 ASP A CA 1
ATOM 2155 C C . ASP A 1 270 ? 3.514 12.757 15.049 1.00 94.25 270 ASP A C 1
ATOM 2157 O O . ASP A 1 270 ? 3.962 12.291 16.102 1.00 94.25 270 ASP A O 1
ATOM 2161 N N . MET A 1 271 ? 2.766 12.033 14.207 1.00 94.44 271 MET A N 1
ATOM 2162 C CA . MET A 1 271 ? 2.287 10.676 14.501 1.00 94.44 271 MET A CA 1
ATOM 2163 C C . MET A 1 271 ? 3.442 9.704 14.800 1.00 94.44 271 MET A C 1
ATOM 2165 O O . MET A 1 271 ? 4.220 9.337 13.926 1.00 94.44 271 MET A O 1
ATOM 2169 N N . LYS A 1 272 ? 3.553 9.238 16.052 1.00 87.25 272 LYS A N 1
ATOM 2170 C CA . LYS A 1 272 ? 4.697 8.418 16.518 1.00 87.25 272 LYS A CA 1
ATOM 2171 C C . LYS A 1 272 ? 4.567 6.918 16.249 1.00 87.25 272 LYS A C 1
ATOM 2173 O O . LYS A 1 272 ? 5.479 6.165 16.593 1.00 87.25 272 LYS A O 1
ATOM 2178 N N . LYS A 1 273 ? 3.419 6.477 15.734 1.00 90.06 273 LYS A N 1
ATOM 2179 C CA . LYS A 1 273 ? 3.094 5.060 15.511 1.00 90.06 273 LYS A CA 1
ATOM 2180 C C . LYS A 1 273 ? 2.761 4.726 14.059 1.00 90.06 273 LYS A C 1
ATOM 2182 O O . LYS A 1 273 ? 2.646 3.544 13.756 1.00 90.06 273 LYS A O 1
ATOM 2187 N N . LEU A 1 274 ? 2.655 5.729 13.184 1.00 96.88 274 LEU A N 1
ATOM 2188 C CA . LEU A 1 274 ? 2.292 5.535 11.784 1.00 96.88 274 LEU A CA 1
ATOM 2189 C C . LEU A 1 274 ? 3.391 4.754 11.051 1.00 96.88 274 LEU A C 1
ATOM 2191 O O . LEU A 1 274 ? 4.530 5.212 10.946 1.00 96.88 274 LEU A O 1
ATOM 2195 N N . ASN A 1 275 ? 3.030 3.573 10.565 1.00 96.31 275 ASN A N 1
ATOM 2196 C CA . ASN A 1 275 ? 3.875 2.676 9.789 1.00 96.31 275 ASN A CA 1
ATOM 2197 C C . ASN A 1 275 ? 3.461 2.675 8.315 1.00 96.31 275 ASN A C 1
ATOM 2199 O O . ASN A 1 275 ? 4.334 2.620 7.451 1.00 96.31 275 ASN A O 1
ATOM 2203 N N . ASP A 1 276 ? 2.163 2.772 8.030 1.00 98.25 276 ASP A N 1
ATOM 2204 C CA . ASP A 1 276 ? 1.629 2.612 6.681 1.00 98.25 276 ASP A CA 1
ATOM 2205 C C . ASP A 1 276 ? 0.752 3.810 6.300 1.00 98.25 276 ASP A C 1
ATOM 2207 O O . ASP A 1 276 ? -0.167 4.194 7.028 1.00 98.25 276 ASP A O 1
ATOM 2211 N N . LEU A 1 277 ? 1.059 4.422 5.155 1.00 98.75 277 LEU A N 1
ATOM 2212 C CA . LEU A 1 277 ? 0.293 5.526 4.581 1.00 98.75 277 LEU A CA 1
ATOM 2213 C C . LEU A 1 277 ? -0.086 5.194 3.142 1.00 98.75 277 LEU A C 1
ATOM 2215 O O . LEU A 1 277 ? 0.791 5.058 2.291 1.00 98.75 277 LEU A O 1
ATOM 2219 N N . THR A 1 278 ? -1.387 5.121 2.873 1.00 98.88 278 THR A N 1
ATOM 2220 C CA . THR A 1 278 ? -1.932 4.876 1.538 1.00 98.88 278 THR A CA 1
ATOM 2221 C C . THR A 1 278 ? -2.898 5.980 1.123 1.00 98.88 278 THR A C 1
ATOM 2223 O O . THR A 1 278 ? -3.840 6.302 1.845 1.00 98.88 278 THR A O 1
ATOM 2226 N N . LEU A 1 279 ? -2.662 6.548 -0.059 1.00 98.81 279 LEU A N 1
ATOM 2227 C CA . LEU A 1 279 ? -3.465 7.594 -0.689 1.00 98.81 279 LEU A CA 1
ATOM 2228 C C . LEU A 1 279 ? -3.798 7.154 -2.113 1.00 98.81 279 LEU A C 1
ATOM 2230 O O . LEU A 1 279 ? -2.885 6.931 -2.913 1.00 98.81 279 LEU A O 1
ATOM 2234 N N . ILE A 1 280 ? -5.085 7.013 -2.425 1.00 98.75 280 ILE A N 1
ATOM 2235 C CA . ILE A 1 280 ? -5.545 6.578 -3.747 1.00 98.75 280 ILE A CA 1
ATOM 2236 C C . ILE A 1 280 ? -6.642 7.504 -4.276 1.00 98.75 280 ILE A C 1
ATOM 2238 O O . ILE A 1 280 ? -7.656 7.703 -3.617 1.00 98.75 280 ILE A O 1
ATOM 2242 N N . ASN A 1 281 ? -6.500 8.008 -5.505 1.00 98.56 281 ASN A N 1
ATOM 2243 C CA . ASN A 1 281 ? -7.552 8.782 -6.186 1.00 98.56 281 ASN A CA 1
ATOM 2244 C C . ASN A 1 281 ? -8.079 9.990 -5.375 1.00 98.56 281 ASN A C 1
ATOM 2246 O O . ASN A 1 281 ? -9.282 10.258 -5.369 1.00 98.56 281 ASN A O 1
ATOM 2250 N N . ASN A 1 282 ? -7.211 10.727 -4.687 1.00 98.56 282 ASN A N 1
ATOM 2251 C CA . ASN A 1 282 ? -7.574 11.958 -3.994 1.00 98.56 282 ASN A CA 1
ATOM 2252 C C . ASN A 1 282 ? -7.122 13.194 -4.797 1.00 98.56 282 ASN A C 1
ATOM 2254 O O . ASN A 1 282 ? -7.057 13.200 -6.031 1.00 98.56 282 ASN A O 1
ATOM 2258 N N . LYS A 1 283 ? -6.886 14.307 -4.096 1.00 97.81 283 LYS A N 1
ATOM 2259 C CA . LYS A 1 283 ? -6.471 15.597 -4.659 1.00 97.81 283 LYS A CA 1
ATOM 2260 C C . LYS A 1 283 ? -5.104 16.030 -4.128 1.00 97.81 283 LYS A C 1
ATOM 2262 O O . LYS A 1 283 ? -4.824 17.229 -4.084 1.00 97.81 283 LYS A O 1
ATOM 2267 N N . VAL A 1 284 ? -4.255 15.086 -3.724 1.00 97.94 284 VAL A N 1
ATOM 2268 C CA . VAL A 1 284 ? -2.935 15.389 -3.167 1.00 97.94 284 VAL A CA 1
ATOM 2269 C C . VAL A 1 284 ? -1.994 15.793 -4.300 1.00 97.94 284 VAL A C 1
ATOM 2271 O O . VAL A 1 284 ? -1.805 15.071 -5.280 1.00 97.94 284 VAL A O 1
ATOM 2274 N N . THR A 1 285 ? -1.407 16.984 -4.185 1.00 97.06 285 THR A N 1
ATOM 2275 C CA . THR A 1 285 ? -0.484 17.538 -5.194 1.00 97.06 285 THR A CA 1
ATOM 2276 C C . THR A 1 285 ? 0.977 17.498 -4.760 1.00 97.06 285 THR A C 1
ATOM 2278 O O . THR A 1 285 ? 1.875 17.606 -5.593 1.00 97.06 285 THR A O 1
ATOM 2281 N N . GLU A 1 286 ? 1.239 17.352 -3.462 1.00 95.62 286 GLU A N 1
ATOM 2282 C CA . GLU A 1 286 ? 2.588 17.304 -2.906 1.00 95.62 286 GLU A CA 1
ATOM 2283 C C . GLU A 1 286 ? 2.633 16.524 -1.591 1.00 95.62 286 GLU A C 1
ATOM 2285 O O . GLU A 1 286 ? 1.656 16.478 -0.843 1.00 95.62 286 GLU A O 1
ATOM 2290 N N . LEU A 1 287 ? 3.801 15.950 -1.300 1.00 96.50 287 LEU A N 1
ATOM 2291 C CA . LEU A 1 287 ? 4.170 15.508 0.041 1.00 96.50 287 LEU A CA 1
ATOM 2292 C C . LEU A 1 287 ? 5.225 16.481 0.587 1.00 96.50 287 LEU A C 1
ATOM 2294 O O . LEU A 1 287 ? 6.237 16.700 -0.086 1.00 96.50 287 LEU A O 1
ATOM 2298 N N . PRO A 1 288 ? 5.019 17.078 1.772 1.00 96.50 288 PRO A N 1
ATOM 2299 C CA . PRO A 1 288 ? 5.953 18.049 2.325 1.00 96.50 288 PRO A CA 1
ATOM 2300 C C . PRO A 1 288 ? 7.208 17.373 2.885 1.00 96.50 288 PRO A C 1
ATOM 2302 O O . PRO A 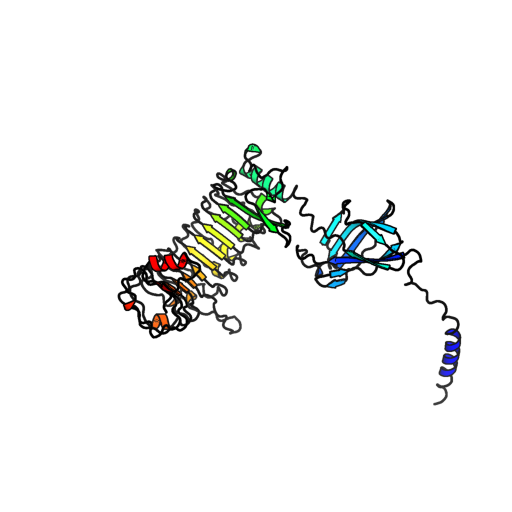1 288 ? 7.205 16.190 3.220 1.00 96.50 288 PRO A O 1
ATOM 2305 N N . GLU A 1 289 ? 8.266 18.162 3.094 1.00 97.88 289 GLU A N 1
ATOM 2306 C CA . GLU A 1 289 ? 9.507 17.691 3.732 1.00 97.88 289 GLU A CA 1
ATOM 2307 C C . GLU A 1 289 ? 9.299 17.162 5.170 1.00 97.88 289 GLU A C 1
ATOM 2309 O O . GLU A 1 289 ? 10.112 16.400 5.687 1.00 97.88 289 GLU A O 1
ATOM 2314 N N . SER A 1 290 ? 8.187 17.512 5.821 1.00 98.06 290 SER A N 1
ATOM 2315 C CA . SER A 1 290 ? 7.835 16.969 7.137 1.00 98.06 290 SER A CA 1
ATOM 2316 C C . SER A 1 290 ? 7.481 15.478 7.116 1.00 98.06 290 SER A C 1
ATOM 2318 O O . SER A 1 290 ? 7.453 14.864 8.177 1.00 98.06 290 SER A O 1
ATOM 2320 N N . ILE A 1 291 ? 7.303 14.838 5.949 1.00 97.88 291 ILE A N 1
ATOM 2321 C CA . ILE A 1 291 ? 7.150 13.373 5.897 1.00 97.88 291 ILE A CA 1
ATOM 2322 C C . ILE A 1 291 ? 8.328 12.649 6.552 1.00 97.88 291 ILE A C 1
ATOM 2324 O O . ILE A 1 291 ? 8.123 11.643 7.225 1.00 97.88 291 ILE A O 1
ATOM 2328 N N . GLY A 1 292 ? 9.543 13.203 6.448 1.00 97.00 292 GLY A N 1
ATOM 2329 C CA . GLY A 1 292 ? 10.740 12.652 7.083 1.00 97.00 292 GLY A CA 1
ATOM 2330 C C . GLY A 1 292 ? 10.744 12.699 8.617 1.00 97.00 292 GLY A C 1
ATOM 2331 O O . GLY A 1 292 ? 11.669 12.170 9.233 1.00 97.00 292 GLY A O 1
ATOM 2332 N N . GLU A 1 293 ? 9.751 13.327 9.253 1.00 97.25 293 GLU A N 1
ATOM 2333 C CA . GLU A 1 293 ? 9.595 13.357 10.712 1.00 97.25 293 GLU A CA 1
ATOM 2334 C C . GLU A 1 293 ? 8.985 12.046 11.252 1.00 97.25 293 GLU A C 1
ATOM 2336 O O . GLU A 1 293 ? 9.282 11.645 12.384 1.00 97.25 293 GLU A O 1
ATOM 2341 N N . ILE A 1 294 ? 8.225 11.314 10.424 1.00 97.12 294 ILE A N 1
ATOM 2342 C CA . ILE A 1 294 ? 7.566 10.049 10.783 1.00 97.12 294 ILE A CA 1
ATOM 2343 C C . ILE A 1 294 ? 8.516 8.863 10.560 1.00 97.12 294 ILE A C 1
ATOM 2345 O O . ILE A 1 294 ? 8.344 8.033 9.670 1.00 97.12 294 ILE A O 1
ATOM 2349 N N . LYS A 1 295 ? 9.546 8.757 11.404 1.00 93.25 295 LYS A N 1
ATOM 2350 C CA . LYS A 1 295 ? 10.617 7.742 11.283 1.00 93.25 295 LYS A CA 1
ATOM 2351 C C . LYS A 1 295 ? 10.144 6.282 11.346 1.00 93.25 295 LYS A C 1
ATOM 2353 O O . LYS A 1 295 ? 10.927 5.383 11.052 1.00 93.25 295 LYS A O 1
ATOM 2358 N N . THR A 1 296 ? 8.905 6.043 11.770 1.00 95.00 296 THR A N 1
ATOM 2359 C CA . THR A 1 296 ? 8.284 4.715 11.854 1.00 95.00 296 THR A CA 1
ATOM 2360 C C . THR A 1 296 ? 7.718 4.217 10.525 1.00 95.00 296 THR A C 1
ATOM 2362 O O . THR A 1 296 ? 7.457 3.022 10.423 1.00 95.00 296 THR A O 1
ATOM 2365 N N . LEU A 1 297 ? 7.573 5.078 9.505 1.00 97.69 297 LEU A N 1
ATOM 2366 C CA . LEU A 1 297 ? 7.014 4.688 8.206 1.00 97.69 297 LEU A CA 1
ATOM 2367 C C . LEU A 1 297 ? 7.803 3.538 7.564 1.00 97.69 297 LEU A C 1
ATOM 2369 O O . LEU A 1 297 ? 9.017 3.615 7.364 1.00 97.69 297 LEU A O 1
ATOM 2373 N N . ARG A 1 298 ? 7.068 2.484 7.212 1.00 96.06 298 ARG A N 1
ATOM 2374 C CA . ARG A 1 298 ? 7.517 1.266 6.530 1.00 96.06 298 ARG A CA 1
ATOM 2375 C C . ARG A 1 298 ? 6.986 1.189 5.104 1.00 96.06 298 ARG A C 1
ATOM 2377 O O . ARG A 1 298 ? 7.722 0.736 4.224 1.00 96.06 298 ARG A O 1
ATOM 2384 N N . THR A 1 299 ? 5.763 1.663 4.882 1.00 97.56 299 THR A N 1
ATOM 2385 C CA . THR A 1 299 ? 5.089 1.617 3.582 1.00 97.56 299 THR A CA 1
ATOM 2386 C C . THR A 1 299 ? 4.487 2.974 3.257 1.00 97.56 299 THR A C 1
ATOM 2388 O O . THR A 1 299 ? 3.799 3.576 4.082 1.00 97.56 299 THR A O 1
ATOM 2391 N N . ILE A 1 300 ? 4.744 3.452 2.042 1.00 98.62 300 ILE A N 1
ATOM 2392 C CA . ILE A 1 300 ? 4.100 4.646 1.497 1.00 98.62 300 ILE A CA 1
ATOM 2393 C C . ILE A 1 300 ? 3.590 4.314 0.104 1.00 98.62 300 ILE A C 1
ATOM 2395 O O . ILE A 1 300 ? 4.388 4.011 -0.787 1.00 98.62 300 ILE A O 1
ATOM 2399 N N . ASP A 1 301 ? 2.282 4.450 -0.071 1.00 98.69 301 ASP A N 1
ATOM 2400 C CA . ASP A 1 301 ? 1.582 4.207 -1.320 1.00 98.69 301 ASP A CA 1
ATOM 2401 C C . ASP A 1 301 ? 0.808 5.457 -1.740 1.00 98.69 301 ASP A C 1
ATOM 2403 O O . ASP A 1 301 ? -0.091 5.926 -1.046 1.00 98.69 301 ASP A O 1
ATOM 2407 N N . VAL A 1 302 ? 1.168 6.007 -2.894 1.00 98.75 302 VAL A N 1
ATOM 2408 C CA . VAL A 1 302 ? 0.562 7.200 -3.487 1.00 98.75 302 VAL A CA 1
ATOM 2409 C C . VAL A 1 302 ? 0.154 6.851 -4.910 1.00 98.75 302 VAL A C 1
ATOM 2411 O O . VAL A 1 302 ? 0.998 6.671 -5.788 1.00 98.75 302 VAL A O 1
ATOM 2414 N N . ILE A 1 303 ? -1.143 6.693 -5.146 1.00 98.69 303 ILE A N 1
ATOM 2415 C CA . ILE A 1 303 ? -1.667 6.089 -6.371 1.00 98.69 303 ILE A CA 1
ATOM 2416 C C . ILE A 1 303 ? -2.721 7.007 -6.982 1.00 98.69 303 ILE A C 1
ATOM 2418 O O . ILE A 1 303 ? -3.662 7.417 -6.313 1.00 98.69 303 ILE A O 1
ATOM 2422 N N . ASN A 1 304 ? -2.591 7.309 -8.275 1.00 98.44 304 ASN A N 1
ATOM 2423 C CA . ASN A 1 304 ? -3.515 8.191 -9.000 1.00 98.44 304 ASN A CA 1
ATOM 2424 C C . ASN A 1 304 ? -3.661 9.589 -8.357 1.00 98.44 304 ASN A C 1
ATOM 2426 O O . ASN A 1 304 ? -4.724 10.205 -8.417 1.00 98.44 304 ASN A O 1
ATOM 2430 N N . GLU A 1 305 ? -2.589 10.093 -7.750 1.00 98.06 305 GLU A N 1
ATOM 2431 C CA . GLU A 1 305 ? -2.506 11.444 -7.191 1.00 98.06 305 GLU A CA 1
ATOM 2432 C C . GLU A 1 305 ? -1.758 12.383 -8.147 1.00 98.06 305 GLU A C 1
ATOM 2434 O O . GLU A 1 305 ? -1.023 11.949 -9.034 1.00 98.06 305 GLU A O 1
ATOM 2439 N N . LYS A 1 306 ? -1.854 13.699 -7.936 1.00 96.75 306 LYS A N 1
ATOM 2440 C CA . LYS A 1 306 ? -1.138 14.702 -8.751 1.00 96.75 306 LYS A CA 1
ATOM 2441 C C . LYS A 1 306 ? 0.233 15.071 -8.182 1.00 96.75 306 LYS A C 1
ATOM 2443 O O . LYS A 1 306 ? 0.716 16.185 -8.375 1.00 96.75 306 LYS A O 1
ATOM 2448 N N . VAL A 1 307 ? 0.860 14.151 -7.452 1.00 97.75 307 VAL A N 1
ATOM 2449 C CA . VAL A 1 307 ? 2.169 14.380 -6.836 1.00 97.75 307 VAL A CA 1
ATOM 2450 C C . VAL A 1 307 ? 3.254 14.393 -7.906 1.00 97.75 307 VAL A C 1
ATOM 2452 O O . VAL A 1 307 ? 3.406 13.436 -8.659 1.00 97.75 307 VAL A O 1
ATOM 2455 N N . SER A 1 308 ? 4.021 15.481 -7.968 1.00 96.50 308 SER A N 1
ATOM 2456 C CA . SER A 1 308 ? 5.077 15.670 -8.976 1.00 96.50 308 SER A CA 1
ATOM 2457 C C . SER A 1 308 ? 6.495 15.410 -8.462 1.00 96.50 308 SER A C 1
ATOM 2459 O O . SER A 1 308 ? 7.426 15.289 -9.261 1.00 96.50 308 SER A O 1
ATOM 2461 N N . LYS A 1 309 ? 6.683 15.327 -7.137 1.00 96.44 309 LYS A N 1
ATOM 2462 C CA . LYS A 1 309 ? 7.992 15.159 -6.491 1.00 96.44 309 LYS A CA 1
ATOM 2463 C C . LYS A 1 309 ? 7.894 14.319 -5.226 1.00 96.44 309 LYS A C 1
ATOM 2465 O O . LYS A 1 309 ? 6.938 14.447 -4.467 1.00 96.44 309 LYS A O 1
ATOM 2470 N N . ILE A 1 310 ? 8.939 13.534 -4.979 1.00 98.00 310 ILE A N 1
ATOM 2471 C CA . ILE A 1 310 ? 9.202 12.909 -3.680 1.00 98.00 310 ILE A CA 1
ATOM 2472 C C . ILE A 1 310 ? 10.167 13.834 -2.916 1.00 98.00 310 ILE A C 1
ATOM 2474 O O . ILE A 1 310 ? 11.218 14.169 -3.473 1.00 98.00 310 ILE A O 1
ATOM 2478 N N . PRO A 1 311 ? 9.841 14.274 -1.687 1.00 97.44 311 PRO A N 1
ATOM 2479 C CA . PRO A 1 311 ? 10.696 15.173 -0.910 1.00 97.44 311 PRO A CA 1
ATOM 2480 C C . PRO A 1 311 ? 12.021 14.502 -0.517 1.00 97.44 311 PRO A C 1
ATOM 2482 O O . PRO A 1 311 ? 12.083 13.288 -0.312 1.00 97.44 311 PRO A O 1
ATOM 2485 N N . ALA A 1 312 ? 13.097 15.284 -0.392 1.00 97.19 312 ALA A N 1
ATOM 2486 C CA . ALA A 1 312 ? 14.432 14.736 -0.118 1.00 97.19 312 ALA A CA 1
ATOM 2487 C C . ALA A 1 312 ? 14.552 14.164 1.307 1.00 97.19 312 ALA A C 1
ATOM 2489 O O . ALA A 1 312 ? 15.305 13.218 1.539 1.00 97.19 312 ALA A O 1
ATOM 2490 N N . SER A 1 313 ? 13.759 14.684 2.246 1.00 97.88 313 SER A N 1
ATOM 2491 C CA . SER A 1 313 ? 13.575 14.159 3.606 1.00 97.88 313 SER A CA 1
ATOM 2492 C C . SER A 1 313 ? 13.088 12.713 3.679 1.00 97.88 313 SER A C 1
ATOM 2494 O O . SER A 1 313 ? 13.180 12.131 4.760 1.00 97.88 313 SER A O 1
ATOM 2496 N N . ILE A 1 314 ? 12.651 12.096 2.568 1.00 96.88 314 ILE A N 1
ATOM 2497 C CA . ILE A 1 314 ? 12.384 10.650 2.512 1.00 96.88 314 ILE A CA 1
ATOM 2498 C C . ILE A 1 314 ? 13.577 9.846 3.046 1.00 96.88 314 ILE A C 1
ATOM 2500 O O . ILE A 1 314 ? 13.382 8.813 3.671 1.00 96.88 314 ILE A O 1
ATOM 2504 N N . VAL A 1 315 ? 14.800 10.373 2.897 1.00 94.38 315 VAL A N 1
ATOM 2505 C CA . VAL A 1 315 ? 16.052 9.828 3.441 1.00 94.38 315 VAL A CA 1
ATOM 2506 C C . VAL A 1 315 ? 16.007 9.520 4.944 1.00 94.38 315 VAL A C 1
ATOM 2508 O O . VAL A 1 315 ? 16.691 8.613 5.414 1.00 94.38 315 VAL A O 1
ATOM 2511 N N . ASN A 1 316 ? 15.183 10.245 5.705 1.00 95.44 316 ASN A N 1
ATOM 2512 C CA . ASN A 1 316 ? 15.047 10.078 7.151 1.00 95.44 316 ASN A CA 1
ATOM 2513 C C . ASN A 1 316 ? 14.179 8.869 7.538 1.00 95.44 316 ASN A C 1
ATOM 2515 O O . ASN A 1 316 ? 14.158 8.485 8.710 1.00 95.44 316 ASN A O 1
ATOM 2519 N N . LEU A 1 317 ? 13.472 8.263 6.578 1.00 95.00 317 LEU A N 1
ATOM 2520 C CA . LEU A 1 317 ? 12.594 7.113 6.787 1.00 95.00 317 LEU A CA 1
ATOM 2521 C C . LEU A 1 317 ? 13.396 5.812 6.762 1.00 95.00 317 LEU A C 1
ATOM 2523 O O . LEU A 1 317 ? 13.316 4.997 5.847 1.00 95.00 317 LEU A O 1
ATOM 2527 N N . THR A 1 318 ? 14.210 5.620 7.791 1.00 88.62 318 THR A N 1
ATOM 2528 C CA . THR A 1 318 ? 15.148 4.496 7.898 1.00 88.62 318 THR A CA 1
ATOM 2529 C C . THR A 1 318 ? 14.475 3.127 8.031 1.00 88.62 318 THR A C 1
ATOM 2531 O O . THR A 1 318 ? 15.115 2.103 7.783 1.00 88.62 318 THR A O 1
ATOM 2534 N N . GLU A 1 319 ? 13.192 3.097 8.394 1.00 92.00 319 GLU A N 1
ATOM 2535 C CA . GLU A 1 319 ? 12.374 1.885 8.470 1.00 92.00 319 GLU A CA 1
ATOM 2536 C C . GLU A 1 319 ? 11.639 1.551 7.160 1.00 92.00 319 GLU A C 1
ATOM 2538 O O . GLU A 1 319 ? 11.031 0.483 7.080 1.00 92.00 319 GLU A O 1
ATOM 2543 N N . LEU A 1 320 ? 11.727 2.408 6.134 1.00 94.69 320 LEU A N 1
ATOM 2544 C CA . LEU A 1 320 ? 10.982 2.275 4.883 1.00 94.69 320 LEU A CA 1
ATOM 2545 C C . LEU A 1 320 ? 11.398 1.015 4.111 1.00 94.69 320 LEU A C 1
ATOM 2547 O O . LEU A 1 320 ? 12.563 0.839 3.751 1.00 94.69 320 LEU A O 1
ATOM 2551 N N . VAL A 1 321 ? 10.427 0.146 3.835 1.00 91.75 321 VAL A N 1
ATOM 2552 C CA . VAL A 1 321 ? 10.600 -1.136 3.134 1.00 91.75 321 VAL A CA 1
ATOM 2553 C C . VAL A 1 321 ? 10.043 -1.076 1.713 1.00 91.75 321 VAL A C 1
ATOM 2555 O O . VAL A 1 321 ? 10.622 -1.686 0.805 1.00 91.75 321 VAL A O 1
ATOM 2558 N N . SER A 1 322 ? 8.942 -0.346 1.521 1.00 93.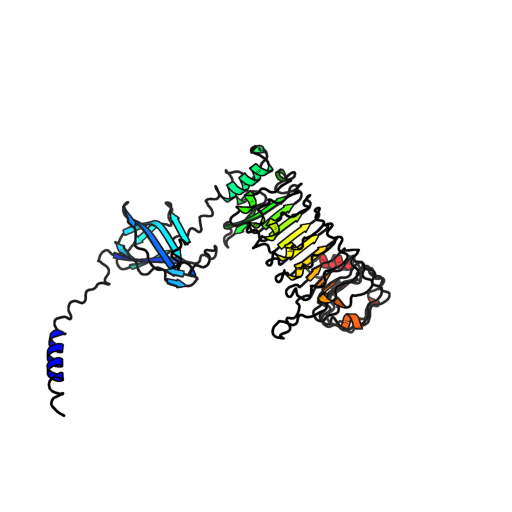56 322 SER A N 1
ATOM 2559 C CA . SER A 1 322 ? 8.218 -0.235 0.255 1.00 93.56 322 SER A CA 1
ATOM 2560 C C . SER A 1 322 ? 7.810 1.211 -0.012 1.00 93.56 322 SER A C 1
ATOM 2562 O O . SER A 1 322 ? 7.297 1.895 0.873 1.00 93.56 322 SER A O 1
ATOM 2564 N N . LEU A 1 323 ? 8.039 1.665 -1.245 1.00 97.69 323 LEU A N 1
ATOM 2565 C CA . LEU A 1 323 ? 7.664 2.995 -1.713 1.00 97.69 323 LEU A CA 1
ATOM 2566 C C . LEU A 1 323 ? 7.006 2.877 -3.086 1.00 97.69 323 LEU A C 1
ATOM 2568 O O . LEU A 1 323 ? 7.668 2.484 -4.054 1.00 97.69 323 LEU A O 1
ATOM 2572 N N . ARG A 1 324 ? 5.720 3.221 -3.169 1.00 98.62 324 ARG A N 1
ATOM 2573 C CA . ARG A 1 324 ? 4.943 3.155 -4.406 1.00 98.62 324 ARG A CA 1
ATOM 2574 C C . ARG A 1 324 ? 4.370 4.521 -4.755 1.00 98.62 324 ARG A C 1
ATOM 2576 O O . ARG A 1 324 ? 3.583 5.081 -4.003 1.00 98.62 324 ARG A O 1
ATOM 2583 N N . PHE A 1 325 ? 4.742 5.030 -5.922 1.00 98.62 325 PHE A N 1
ATOM 2584 C CA . PHE A 1 325 ? 4.113 6.178 -6.563 1.00 98.62 325 PHE A CA 1
ATOM 2585 C C . PHE A 1 325 ? 3.628 5.750 -7.940 1.00 98.62 325 PHE A C 1
ATOM 2587 O O . PHE A 1 325 ? 4.415 5.688 -8.884 1.00 98.62 325 PHE A O 1
ATOM 2594 N N . ILE A 1 326 ? 2.344 5.429 -8.062 1.00 98.69 326 ILE A N 1
ATOM 2595 C CA . ILE A 1 326 ? 1.783 4.842 -9.282 1.00 98.69 326 ILE A CA 1
ATOM 2596 C C . ILE A 1 326 ? 0.833 5.834 -9.937 1.00 98.69 326 ILE A C 1
ATOM 2598 O O . ILE A 1 326 ? -0.069 6.348 -9.285 1.00 98.69 326 ILE A O 1
ATOM 2602 N N . ASN A 1 327 ? 1.002 6.058 -11.241 1.00 98.44 327 ASN A N 1
ATOM 2603 C CA . ASN A 1 327 ? 0.174 6.984 -12.018 1.00 98.44 327 ASN A CA 1
ATOM 2604 C C . ASN A 1 327 ? 0.112 8.375 -11.360 1.00 98.44 327 ASN A C 1
ATOM 2606 O O . ASN A 1 327 ? -0.961 8.919 -11.105 1.00 98.44 327 ASN A O 1
ATOM 2610 N N . THR A 1 328 ? 1.291 8.918 -11.054 1.00 98.44 328 THR A N 1
ATOM 2611 C CA . THR A 1 328 ? 1.452 10.274 -10.522 1.00 98.44 328 THR A CA 1
ATOM 2612 C C . THR A 1 328 ? 2.109 11.186 -11.561 1.00 98.44 328 THR A C 1
ATOM 2614 O O . THR A 1 328 ? 2.262 10.827 -12.734 1.00 98.44 328 THR A O 1
ATOM 2617 N N . GLU A 1 329 ? 2.498 12.395 -11.162 1.00 97.19 329 GLU A N 1
ATOM 2618 C CA . GLU A 1 329 ? 3.165 13.363 -12.036 1.00 97.19 329 GLU A CA 1
ATOM 2619 C C . GLU A 1 329 ? 4.694 13.377 -11.865 1.00 97.19 329 GLU A C 1
ATOM 2621 O O . GLU A 1 329 ? 5.359 14.275 -12.389 1.00 97.19 329 GLU A O 1
ATOM 2626 N N . ILE A 1 330 ? 5.268 12.387 -11.167 1.00 98.00 330 ILE A N 1
ATOM 2627 C CA . ILE A 1 330 ? 6.712 12.297 -10.922 1.00 98.00 330 ILE A CA 1
ATOM 2628 C C . ILE A 1 330 ? 7.508 12.328 -12.230 1.00 98.00 330 ILE A C 1
ATOM 2630 O O . ILE A 1 330 ? 7.301 11.535 -13.153 1.00 98.00 330 ILE A O 1
ATOM 2634 N N . SER A 1 331 ? 8.477 13.241 -12.281 1.00 97.12 331 SER A N 1
ATOM 2635 C CA . SER A 1 331 ? 9.456 13.350 -13.368 1.00 97.12 331 SER A CA 1
ATOM 2636 C C . SER A 1 331 ? 10.890 13.043 -12.937 1.00 97.12 331 SER A C 1
ATOM 2638 O O . SER A 1 331 ? 11.721 12.701 -13.776 1.00 97.12 331 SER A O 1
ATOM 2640 N N . GLU A 1 332 ? 11.188 13.178 -11.645 1.00 96.94 332 GLU A N 1
ATOM 2641 C CA . GLU A 1 332 ? 12.512 12.976 -11.057 1.00 96.94 332 GLU A CA 1
ATOM 2642 C C . GLU A 1 332 ? 12.386 12.366 -9.656 1.00 96.94 332 GLU A C 1
ATOM 2644 O O . GLU A 1 332 ? 11.416 12.625 -8.944 1.00 96.94 332 GLU A O 1
ATOM 2649 N N . LEU A 1 333 ? 13.375 11.562 -9.263 1.00 97.44 333 LEU A N 1
ATOM 2650 C CA . LEU A 1 333 ? 13.488 11.021 -7.910 1.00 97.44 333 LEU A CA 1
ATOM 2651 C C . LEU A 1 333 ? 14.650 11.721 -7.181 1.00 97.44 333 LEU A C 1
ATOM 2653 O O . LEU A 1 333 ? 15.664 12.007 -7.825 1.00 97.44 333 LEU A O 1
ATOM 2657 N N . PRO A 1 334 ? 14.549 11.980 -5.864 1.00 96.62 334 PRO A N 1
ATOM 2658 C CA . PRO A 1 334 ? 1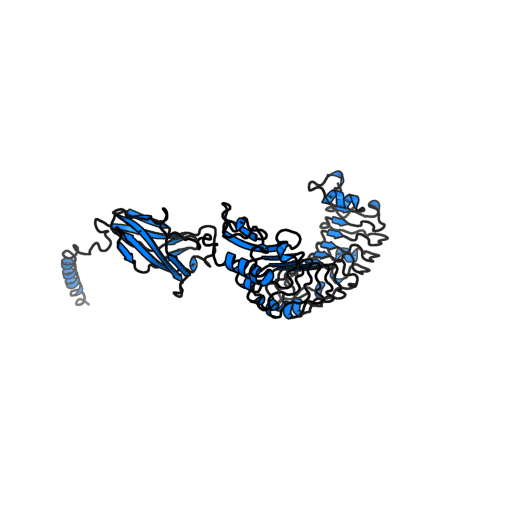5.634 12.587 -5.099 1.00 96.62 334 PRO A CA 1
ATOM 2659 C C . PRO A 1 334 ? 16.860 11.665 -5.046 1.00 96.62 334 PRO A C 1
ATOM 2661 O O . PRO A 1 334 ? 16.734 10.443 -4.966 1.00 96.62 334 PRO A O 1
ATOM 2664 N N . ASP A 1 335 ? 18.061 12.244 -5.052 1.00 95.31 335 ASP A N 1
ATOM 2665 C CA . ASP A 1 335 ? 19.317 11.484 -5.027 1.00 95.31 335 ASP A CA 1
ATOM 2666 C C . ASP A 1 335 ? 19.725 11.083 -3.597 1.00 95.31 335 ASP A C 1
ATOM 2668 O O . ASP A 1 335 ? 20.738 11.539 -3.075 1.00 95.31 335 ASP A O 1
ATOM 2672 N N . VAL A 1 336 ? 18.882 10.278 -2.939 1.00 92.12 336 VAL A N 1
ATOM 2673 C CA . VAL A 1 336 ? 19.019 9.900 -1.514 1.00 92.12 336 VAL A CA 1
ATOM 2674 C C . VAL A 1 336 ? 18.745 8.417 -1.220 1.00 92.12 336 VAL A C 1
ATOM 2676 O O . VAL A 1 336 ? 18.767 7.990 -0.066 1.00 92.12 336 VAL A O 1
ATOM 2679 N N . PHE A 1 337 ? 18.473 7.600 -2.246 1.00 90.56 337 PHE A N 1
ATOM 2680 C CA . PHE A 1 337 ? 18.111 6.179 -2.081 1.00 90.56 337 PHE A CA 1
ATOM 2681 C C . PHE A 1 337 ? 19.272 5.295 -1.626 1.00 90.56 337 PHE A C 1
ATOM 2683 O O . PHE A 1 337 ? 19.099 4.099 -1.391 1.00 90.56 337 PHE A O 1
ATOM 2690 N N . ASP A 1 338 ? 20.473 5.853 -1.513 1.00 86.62 338 ASP A N 1
ATOM 2691 C CA . ASP A 1 338 ? 21.592 5.166 -0.909 1.00 86.62 338 ASP A CA 1
ATOM 2692 C C . ASP A 1 338 ? 21.338 4.960 0.580 1.00 86.62 338 ASP A C 1
ATOM 2694 O O . ASP A 1 338 ? 21.402 3.826 1.030 1.00 86.62 338 ASP A O 1
ATOM 2698 N N . GLN A 1 339 ? 20.898 5.979 1.307 1.00 87.31 339 GLN A N 1
ATOM 2699 C CA . GLN A 1 339 ? 20.721 5.932 2.764 1.00 87.31 339 GLN A CA 1
ATOM 2700 C C . GLN A 1 339 ? 19.486 5.142 3.248 1.00 87.31 339 GLN A C 1
ATOM 2702 O O . GLN A 1 339 ? 19.381 4.823 4.434 1.00 87.31 339 GLN A O 1
ATOM 2707 N N . LEU A 1 340 ? 18.578 4.756 2.347 1.00 89.31 340 LEU A N 1
ATOM 2708 C CA . LEU A 1 340 ? 17.393 3.948 2.659 1.00 89.31 340 LEU A CA 1
ATOM 2709 C C . LEU A 1 340 ? 17.740 2.457 2.729 1.00 89.31 340 LEU A C 1
ATOM 2711 O O . LEU A 1 340 ? 17.507 1.690 1.799 1.00 89.31 340 LEU A O 1
ATOM 2715 N N . TYR A 1 341 ? 18.328 2.020 3.841 1.00 82.94 341 TYR A N 1
ATOM 2716 C CA . TYR A 1 341 ? 18.914 0.681 3.925 1.00 82.94 341 TYR A CA 1
ATOM 2717 C C . TYR A 1 341 ? 17.891 -0.463 3.975 1.00 82.94 341 TYR A C 1
ATOM 2719 O O . TYR A 1 341 ? 18.247 -1.559 3.559 1.00 82.94 341 TYR A O 1
ATOM 2727 N N . LYS A 1 342 ? 16.647 -0.255 4.435 1.00 88.38 342 LYS A N 1
ATOM 2728 C CA . LYS A 1 342 ? 15.610 -1.312 4.459 1.00 88.38 342 LYS A CA 1
ATOM 2729 C C . LYS A 1 342 ? 14.768 -1.394 3.190 1.00 88.38 342 LYS A C 1
ATOM 2731 O O . LYS A 1 342 ? 14.025 -2.365 3.035 1.00 88.38 342 LYS A O 1
ATOM 2736 N N . ILE A 1 343 ? 14.902 -0.429 2.279 1.00 90.62 343 ILE A N 1
ATOM 2737 C CA . ILE A 1 343 ? 14.053 -0.384 1.094 1.00 90.62 343 ILE A CA 1
ATOM 2738 C C . ILE A 1 343 ? 14.332 -1.596 0.218 1.00 90.62 343 ILE A C 1
ATOM 2740 O O . ILE A 1 343 ? 15.478 -1.899 -0.119 1.00 90.62 343 ILE A O 1
ATOM 2744 N N . SER A 1 344 ? 13.271 -2.322 -0.106 1.00 89.00 344 SER A N 1
ATOM 2745 C CA . SER A 1 344 ? 13.350 -3.577 -0.847 1.00 89.00 344 SER A CA 1
ATOM 2746 C C . SER A 1 344 ? 12.746 -3.463 -2.237 1.00 89.00 344 SER A C 1
ATOM 2748 O O . SER A 1 344 ? 13.256 -4.079 -3.175 1.00 89.00 344 SER A O 1
ATOM 2750 N N . THR A 1 345 ? 11.702 -2.643 -2.370 1.00 89.88 345 THR A N 1
ATOM 2751 C CA . THR A 1 345 ? 10.935 -2.491 -3.602 1.00 89.88 345 THR A CA 1
ATOM 2752 C C . THR A 1 345 ? 10.589 -1.027 -3.839 1.00 89.88 345 THR A C 1
ATOM 2754 O O . THR A 1 345 ? 10.146 -0.331 -2.924 1.00 89.88 345 THR A O 1
ATOM 2757 N N . LEU A 1 346 ? 10.786 -0.585 -5.081 1.00 97.12 346 LEU A N 1
ATOM 2758 C CA . LEU A 1 346 ? 10.320 0.699 -5.596 1.00 97.12 346 LEU A CA 1
ATOM 2759 C C . LEU A 1 346 ? 9.316 0.463 -6.719 1.00 97.12 346 LEU A C 1
ATOM 2761 O O . LEU A 1 346 ? 9.630 -0.230 -7.688 1.00 97.12 346 LEU A O 1
ATOM 2765 N N . ASP A 1 347 ? 8.139 1.068 -6.618 1.00 98.44 347 ASP A N 1
ATOM 2766 C CA . ASP A 1 347 ? 7.134 1.047 -7.679 1.00 98.44 347 ASP A CA 1
ATOM 2767 C C . ASP A 1 347 ? 6.871 2.469 -8.161 1.00 98.44 347 ASP A C 1
ATOM 2769 O O . ASP A 1 347 ? 6.369 3.306 -7.419 1.00 98.44 347 ASP A O 1
ATOM 2773 N N . MET A 1 348 ? 7.255 2.746 -9.400 1.00 98.50 348 MET A N 1
ATOM 2774 C CA . MET A 1 348 ? 7.132 4.055 -10.037 1.00 98.50 348 MET A CA 1
ATOM 2775 C C . MET A 1 348 ? 6.300 3.954 -11.318 1.00 98.50 348 MET A C 1
ATOM 2777 O O . MET A 1 348 ? 6.484 4.757 -12.238 1.00 98.50 348 MET A O 1
ATOM 2781 N N . ARG A 1 349 ? 5.424 2.948 -11.418 1.00 98.75 349 ARG A N 1
ATOM 2782 C CA . ARG A 1 349 ? 4.657 2.675 -12.636 1.00 98.75 349 ARG A CA 1
ATOM 2783 C C . ARG A 1 349 ? 3.785 3.855 -13.056 1.00 98.75 349 ARG A C 1
ATOM 2785 O O . ARG A 1 349 ? 3.264 4.604 -12.236 1.00 98.75 349 ARG A O 1
ATOM 2792 N N . ASN A 1 350 ? 3.582 3.992 -14.360 1.00 98.44 350 ASN A N 1
ATOM 2793 C CA . ASN A 1 350 ? 2.735 4.996 -14.999 1.00 98.44 350 ASN A CA 1
ATOM 2794 C C . ASN A 1 350 ? 3.138 6.456 -14.714 1.00 98.44 350 ASN A C 1
ATOM 2796 O O . ASN A 1 350 ? 2.349 7.374 -14.934 1.00 98.44 350 ASN A O 1
ATOM 2800 N N . ASN A 1 351 ? 4.381 6.707 -14.291 1.00 98.50 351 ASN A N 1
ATOM 2801 C CA . ASN A 1 351 ? 4.944 8.056 -14.234 1.00 98.50 351 ASN A CA 1
ATOM 2802 C C . ASN A 1 351 ? 5.547 8.421 -15.590 1.00 98.50 351 ASN A C 1
ATOM 2804 O O . ASN A 1 351 ? 6.757 8.366 -15.806 1.00 98.50 351 ASN A O 1
ATOM 2808 N N . LYS A 1 352 ? 4.691 8.822 -16.532 1.00 96.69 352 LYS A N 1
ATOM 2809 C CA . LYS A 1 352 ? 5.067 9.076 -17.937 1.00 96.69 352 LYS A CA 1
ATOM 2810 C C . LYS A 1 352 ? 6.218 10.074 -18.135 1.00 96.69 352 LYS A C 1
ATOM 2812 O O . LYS A 1 352 ? 6.846 10.075 -19.192 1.00 96.69 352 LYS A O 1
ATOM 2817 N N . ASN A 1 353 ? 6.483 10.947 -17.163 1.00 96.50 353 ASN A N 1
ATOM 2818 C CA . ASN A 1 353 ? 7.552 11.944 -17.237 1.00 96.50 353 ASN A CA 1
ATOM 2819 C C . ASN A 1 353 ? 8.895 11.435 -16.692 1.00 96.50 353 ASN A C 1
ATOM 2821 O O . ASN A 1 353 ? 9.918 12.071 -16.952 1.00 96.50 353 ASN A O 1
ATOM 2825 N N . LEU A 1 354 ? 8.910 10.304 -15.981 1.00 98.12 354 LEU A N 1
ATOM 2826 C CA . LEU A 1 354 ? 10.115 9.704 -15.426 1.00 98.12 354 LEU A CA 1
ATOM 2827 C C . LEU A 1 354 ? 10.930 9.028 -16.539 1.00 98.12 354 LEU A C 1
ATOM 2829 O O . LEU A 1 354 ? 10.455 8.130 -17.237 1.00 98.12 354 LEU A O 1
ATOM 2833 N N . LYS A 1 355 ? 12.163 9.508 -16.729 1.00 97.19 355 LYS A N 1
ATOM 2834 C CA . LYS A 1 355 ? 13.061 9.110 -17.836 1.00 97.19 355 LYS A CA 1
ATOM 2835 C C . LYS A 1 355 ? 14.450 8.669 -17.382 1.00 97.19 355 LYS A C 1
ATOM 2837 O O . LYS A 1 355 ? 15.221 8.145 -18.181 1.00 97.19 355 LYS A O 1
ATOM 2842 N N . SER A 1 356 ? 14.791 8.927 -16.126 1.00 97.38 356 SER A N 1
ATOM 2843 C CA . SER A 1 356 ? 16.105 8.659 -15.549 1.00 97.38 356 SER A CA 1
ATOM 2844 C C . SER A 1 356 ? 15.971 8.347 -14.068 1.00 97.38 356 SER A C 1
ATOM 2846 O O . SER A 1 356 ? 15.023 8.790 -13.422 1.00 97.38 356 SER A O 1
ATOM 2848 N N . LEU A 1 357 ? 16.949 7.623 -13.535 1.00 97.81 357 LEU A N 1
ATOM 2849 C CA . LEU A 1 357 ? 17.053 7.304 -12.118 1.00 97.81 357 LEU A CA 1
ATOM 2850 C C . LEU A 1 357 ? 18.270 8.012 -11.512 1.00 97.81 357 LEU A C 1
ATOM 2852 O O . LEU A 1 357 ? 19.258 8.222 -12.221 1.00 97.81 357 LEU A O 1
ATOM 2856 N N . PRO A 1 358 ? 18.220 8.391 -10.228 1.00 96.19 358 PRO A N 1
ATOM 2857 C CA . PRO A 1 358 ? 19.345 9.036 -9.575 1.00 96.19 358 PRO A CA 1
ATOM 2858 C C . PRO A 1 358 ? 20.467 8.022 -9.268 1.00 96.19 358 PRO A C 1
ATOM 2860 O O . PRO A 1 358 ? 20.178 6.850 -8.993 1.00 96.19 358 PRO A O 1
ATOM 2863 N N . PRO A 1 359 ? 21.749 8.441 -9.269 1.00 93.50 359 PRO A N 1
ATOM 2864 C CA . PRO A 1 359 ? 22.890 7.558 -8.997 1.00 93.50 359 PRO A CA 1
ATOM 2865 C C . PRO A 1 359 ? 22.802 6.806 -7.665 1.00 93.50 359 PRO A C 1
ATOM 2867 O O . PRO A 1 359 ? 23.266 5.668 -7.563 1.00 93.50 359 PRO A O 1
ATOM 2870 N N . SER A 1 360 ? 22.182 7.414 -6.652 1.00 91.50 360 SER A N 1
ATOM 2871 C CA . SER A 1 360 ? 21.926 6.796 -5.353 1.00 91.50 360 SER A CA 1
ATOM 2872 C C . SER A 1 360 ? 21.110 5.512 -5.429 1.00 91.50 360 SER A C 1
ATOM 2874 O O . SER A 1 360 ? 21.190 4.755 -4.477 1.00 91.50 360 SER A O 1
ATOM 2876 N N . ILE A 1 361 ? 20.403 5.180 -6.517 1.00 92.31 361 ILE A N 1
ATOM 2877 C CA . ILE A 1 361 ? 19.780 3.854 -6.694 1.00 92.31 361 ILE A CA 1
ATOM 2878 C C . ILE A 1 361 ? 20.853 2.757 -6.800 1.00 92.31 361 ILE A C 1
ATOM 2880 O O . ILE A 1 361 ? 20.763 1.739 -6.113 1.00 92.31 361 ILE A O 1
ATOM 2884 N N . ALA A 1 362 ? 21.925 3.006 -7.557 1.00 87.00 362 ALA A N 1
ATOM 2885 C CA . ALA A 1 362 ? 22.975 2.030 -7.857 1.00 87.00 362 ALA A CA 1
ATOM 2886 C C . ALA A 1 362 ? 23.933 1.756 -6.682 1.00 87.00 362 ALA A C 1
ATOM 2888 O O . ALA A 1 362 ? 24.478 0.660 -6.540 1.00 87.00 362 ALA A O 1
ATOM 2889 N N . ASN A 1 363 ? 24.197 2.779 -5.862 1.00 75.31 363 ASN A N 1
ATOM 2890 C CA . ASN A 1 363 ? 25.326 2.785 -4.924 1.00 75.31 363 ASN A CA 1
ATOM 2891 C C . ASN A 1 363 ? 25.091 1.900 -3.695 1.00 75.31 363 ASN A C 1
ATOM 2893 O O . ASN A 1 363 ? 23.983 1.822 -3.204 1.00 75.31 363 ASN A O 1
ATOM 2897 N N . THR A 1 364 ? 26.117 1.270 -3.127 1.00 63.41 364 THR A N 1
ATOM 2898 C CA . THR A 1 364 ? 26.026 0.602 -1.809 1.00 63.41 364 THR A CA 1
ATOM 2899 C C . THR A 1 364 ? 26.442 1.576 -0.702 1.00 63.41 364 THR A C 1
ATOM 2901 O O . THR A 1 364 ? 27.367 2.355 -0.920 1.00 63.41 364 THR A O 1
ATOM 2904 N N . VAL A 1 365 ? 25.821 1.528 0.484 1.00 60.66 365 VAL A N 1
ATOM 2905 C CA . VAL A 1 365 ? 26.227 2.391 1.613 1.00 60.66 365 VAL A CA 1
ATOM 2906 C C . VAL A 1 365 ? 27.427 1.801 2.338 1.00 60.66 365 VAL A C 1
ATOM 2908 O O . VAL A 1 365 ? 27.453 0.619 2.691 1.00 60.66 365 VAL A O 1
ATOM 2911 N N . ILE A 1 366 ? 28.423 2.644 2.593 1.00 57.53 366 ILE A N 1
ATOM 2912 C CA . ILE A 1 366 ? 29.506 2.351 3.529 1.00 57.53 366 ILE A CA 1
ATOM 2913 C C . ILE A 1 366 ? 29.005 2.769 4.917 1.00 57.53 366 ILE A C 1
ATOM 2915 O O . ILE A 1 366 ? 28.711 3.944 5.118 1.00 57.53 366 ILE A O 1
ATOM 2919 N N . GLY A 1 367 ? 28.856 1.823 5.848 1.00 57.84 367 GLY A N 1
ATOM 2920 C CA . GLY A 1 367 ? 28.473 2.130 7.228 1.00 57.84 367 GLY A CA 1
ATOM 2921 C C . GLY A 1 367 ? 29.579 2.881 7.980 1.00 57.84 367 GLY A C 1
ATOM 2922 O O . GLY A 1 367 ? 30.745 2.835 7.581 1.00 57.84 367 GLY A O 1
ATOM 2923 N N . GLU A 1 368 ? 29.216 3.540 9.085 1.00 54.16 368 GLU A N 1
ATOM 2924 C CA . GLU A 1 368 ? 30.094 4.423 9.879 1.00 54.16 368 GLU A CA 1
ATOM 2925 C C . GLU A 1 368 ? 31.378 3.737 10.399 1.00 54.16 368 GLU A C 1
ATOM 2927 O O . GLU A 1 368 ? 32.381 4.405 10.635 1.00 54.16 368 GLU A O 1
ATOM 2932 N N . GLU A 1 369 ? 31.399 2.401 10.482 1.00 56.16 369 GLU A N 1
ATOM 2933 C CA . GLU A 1 369 ? 32.561 1.604 10.916 1.00 56.16 369 GLU A CA 1
ATOM 2934 C C . GLU A 1 369 ? 33.294 0.875 9.769 1.00 56.16 369 GLU A C 1
ATOM 2936 O O . GLU A 1 369 ? 34.040 -0.078 9.991 1.00 56.16 369 GLU A O 1
ATOM 2941 N N . GLY A 1 370 ? 33.076 1.266 8.509 1.00 54.09 370 GLY A N 1
ATOM 2942 C CA . GLY A 1 370 ? 33.702 0.603 7.355 1.00 54.09 370 GLY A CA 1
ATOM 2943 C C . GLY A 1 370 ? 33.125 -0.782 7.033 1.00 54.09 370 GLY A C 1
ATOM 2944 O O . GLY A 1 370 ? 33.578 -1.436 6.089 1.00 54.09 370 GLY A O 1
ATOM 2945 N N . ASN A 1 371 ? 32.089 -1.217 7.758 1.00 58.72 371 ASN A N 1
ATOM 2946 C CA . ASN A 1 371 ? 31.277 -2.363 7.377 1.00 58.72 371 ASN A CA 1
ATOM 2947 C C . ASN A 1 371 ? 30.269 -1.927 6.301 1.00 58.72 371 ASN A C 1
ATOM 2949 O O . ASN A 1 371 ? 29.541 -0.948 6.466 1.00 58.72 371 AS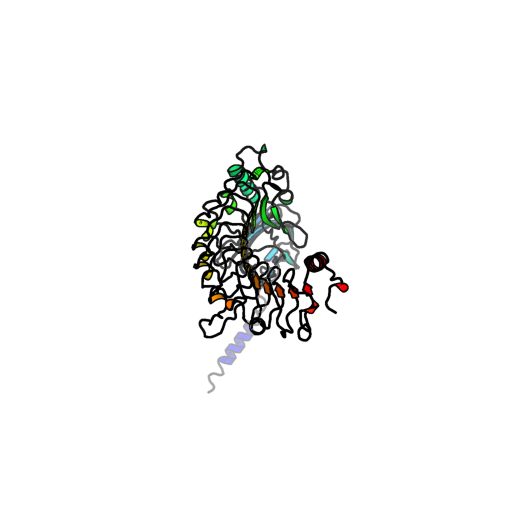N A O 1
ATOM 2953 N N . ARG A 1 372 ? 30.247 -2.619 5.159 1.00 57.12 372 ARG A N 1
ATOM 2954 C CA . ARG A 1 372 ? 29.297 -2.316 4.080 1.00 57.12 372 ARG A CA 1
ATOM 2955 C C . ARG A 1 372 ? 27.928 -2.860 4.473 1.00 57.12 372 ARG A C 1
ATOM 2957 O O . ARG A 1 372 ? 27.727 -4.074 4.434 1.00 57.12 372 ARG A O 1
ATOM 2964 N N . THR A 1 373 ? 26.975 -1.988 4.783 1.00 58.06 373 THR A N 1
ATOM 2965 C CA . THR A 1 373 ? 25.571 -2.402 4.873 1.00 58.06 373 THR A CA 1
ATOM 2966 C C . THR A 1 373 ? 25.058 -2.577 3.448 1.00 58.06 373 THR A C 1
ATOM 2968 O O . THR A 1 373 ? 24.920 -1.615 2.691 1.00 58.06 373 THR A O 1
ATOM 2971 N N . ARG A 1 374 ? 24.841 -3.831 3.033 1.00 61.88 374 ARG A N 1
ATOM 2972 C CA . ARG A 1 374 ? 24.285 -4.128 1.708 1.00 61.88 374 ARG A CA 1
ATOM 2973 C C . ARG A 1 374 ? 22.853 -3.607 1.640 1.00 61.88 374 ARG A C 1
ATOM 2975 O O . ARG A 1 374 ? 22.054 -3.869 2.535 1.00 61.88 374 ARG A O 1
ATOM 2982 N N . LYS A 1 375 ? 22.540 -2.910 0.551 1.00 67.44 375 LYS A N 1
ATOM 2983 C CA . LYS A 1 375 ? 21.172 -2.518 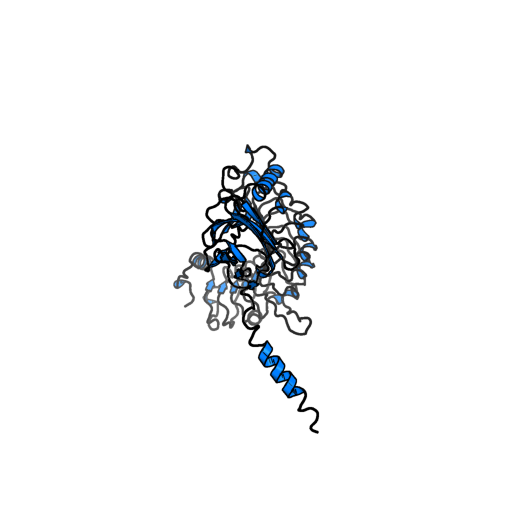0.225 1.00 67.44 375 LYS A CA 1
ATOM 2984 C C . LYS A 1 375 ? 20.274 -3.729 0.036 1.00 67.44 375 LYS A C 1
ATOM 2986 O O . LYS A 1 375 ? 20.699 -4.730 -0.542 1.00 67.44 375 LYS A O 1
ATOM 2991 N N . TYR A 1 376 ? 19.021 -3.577 0.446 1.00 74.12 376 TYR A N 1
ATOM 2992 C CA . TYR A 1 376 ? 17.976 -4.574 0.247 1.00 74.12 376 TYR A CA 1
ATOM 2993 C C . TYR A 1 376 ? 17.157 -4.346 -1.026 1.00 74.12 376 TYR A C 1
ATOM 2995 O O . TYR A 1 376 ? 16.299 -5.181 -1.308 1.00 74.12 376 TYR A O 1
ATOM 3003 N N . LEU A 1 377 ? 17.440 -3.292 -1.810 1.00 89.12 377 LEU A N 1
ATOM 3004 C CA . LEU A 1 377 ? 16.706 -3.008 -3.043 1.00 89.12 377 LEU A CA 1
ATOM 3005 C C . LEU A 1 377 ? 16.880 -4.169 -4.025 1.00 89.12 377 LEU A C 1
ATOM 3007 O O . LEU A 1 377 ? 17.973 -4.435 -4.530 1.00 89.12 377 LEU A O 1
ATOM 3011 N N . ARG A 1 378 ? 15.776 -4.876 -4.243 1.00 91.00 378 ARG A N 1
ATOM 3012 C CA . ARG A 1 378 ? 15.677 -6.111 -5.024 1.00 91.00 378 ARG A CA 1
ATOM 3013 C C . ARG A 1 378 ? 14.611 -6.006 -6.105 1.00 91.00 378 ARG A C 1
ATOM 3015 O O . ARG A 1 378 ? 14.708 -6.728 -7.091 1.00 91.00 378 ARG A O 1
ATOM 3022 N N . GLY A 1 379 ? 13.611 -5.146 -5.924 1.00 94.31 379 GLY A N 1
ATOM 3023 C CA . GLY A 1 379 ? 12.515 -4.953 -6.866 1.00 94.31 379 GLY A CA 1
ATOM 3024 C C . GLY A 1 379 ? 12.428 -3.519 -7.370 1.00 94.31 379 GLY A C 1
ATOM 3025 O O . GLY A 1 379 ? 12.454 -2.580 -6.574 1.00 94.31 379 GLY A O 1
ATOM 3026 N N . MET A 1 380 ? 12.276 -3.349 -8.681 1.00 97.31 380 MET A N 1
ATOM 3027 C CA . MET A 1 380 ? 11.952 -2.058 -9.276 1.00 97.31 380 MET A CA 1
ATOM 3028 C C . MET A 1 380 ? 10.919 -2.213 -10.396 1.00 97.31 380 MET A C 1
ATOM 3030 O O . MET A 1 380 ? 11.136 -2.953 -11.356 1.00 97.31 380 MET A O 1
ATOM 3034 N N . LEU A 1 381 ? 9.792 -1.515 -10.256 1.00 98.56 381 LEU A N 1
ATOM 3035 C CA . LEU A 1 381 ? 8.694 -1.499 -11.220 1.00 98.56 381 LEU A CA 1
ATOM 3036 C C . LEU A 1 381 ? 8.624 -0.114 -11.868 1.00 98.56 381 LEU A C 1
ATOM 3038 O O . LEU A 1 381 ? 8.422 0.891 -11.190 1.00 98.56 381 LEU A O 1
ATOM 3042 N N . LEU A 1 382 ? 8.837 -0.061 -13.179 1.00 98.62 382 LEU A N 1
ATOM 3043 C CA . LEU A 1 382 ? 8.981 1.160 -13.981 1.00 98.62 382 LEU A CA 1
ATOM 3044 C C . LEU A 1 382 ? 8.091 1.126 -15.226 1.00 98.62 382 LEU A C 1
ATOM 3046 O O . LEU A 1 382 ? 8.381 1.790 -16.223 1.00 98.62 382 LEU A O 1
ATOM 3050 N N . ASP A 1 383 ? 7.029 0.328 -15.194 1.00 98.62 383 ASP A N 1
ATOM 3051 C CA . ASP A 1 383 ? 6.104 0.188 -16.317 1.00 98.62 383 ASP A CA 1
ATOM 3052 C C . ASP A 1 383 ? 5.466 1.533 -16.683 1.00 98.62 383 ASP A C 1
ATOM 3054 O O . ASP A 1 383 ? 5.272 2.380 -15.810 1.00 98.62 383 ASP A O 1
ATOM 3058 N N . GLY A 1 384 ? 5.147 1.764 -17.956 1.00 98.31 384 GLY A N 1
ATOM 3059 C CA . GLY A 1 384 ? 4.435 2.973 -18.393 1.00 98.31 384 GLY A CA 1
ATOM 3060 C C . GLY A 1 384 ? 5.181 4.290 -18.129 1.00 98.31 384 GLY A C 1
ATOM 3061 O O . GLY A 1 384 ? 4.561 5.352 -18.025 1.00 98.31 384 GLY A O 1
ATOM 3062 N N . CYS A 1 385 ? 6.505 4.230 -17.972 1.00 98.38 385 CYS A N 1
ATOM 3063 C CA . CYS A 1 385 ? 7.379 5.398 -17.876 1.00 98.38 385 CYS A CA 1
ATOM 3064 C C . CYS A 1 385 ? 7.869 5.820 -19.280 1.00 98.38 385 CYS A C 1
ATOM 3066 O O . CYS A 1 385 ? 7.261 5.493 -20.298 1.00 98.38 385 CYS A O 1
ATOM 3068 N N . SER A 1 386 ? 8.957 6.592 -19.361 1.00 97.19 386 SER A N 1
ATOM 3069 C CA . SER A 1 386 ? 9.544 7.044 -20.634 1.00 97.19 386 SER A CA 1
ATOM 3070 C C . SER A 1 386 ? 11.006 6.605 -20.810 1.00 97.19 386 SER A C 1
ATOM 3072 O O . SER A 1 386 ? 11.815 7.334 -21.392 1.00 97.19 386 SER A O 1
ATOM 3074 N N . PHE A 1 387 ? 11.380 5.427 -20.304 1.00 98.19 387 PHE A N 1
ATOM 3075 C CA . PHE A 1 387 ? 12.733 4.895 -20.480 1.00 98.19 387 PHE A CA 1
ATOM 3076 C C . PHE A 1 387 ? 12.959 4.401 -21.913 1.00 98.19 387 PHE A C 1
ATOM 3078 O O . PHE A 1 387 ? 12.105 3.747 -22.505 1.00 98.19 387 PHE A O 1
ATOM 3085 N N . THR A 1 388 ? 14.137 4.695 -22.466 1.00 97.06 388 THR A N 1
ATOM 3086 C CA . THR A 1 388 ? 14.557 4.268 -23.819 1.00 97.06 388 THR A CA 1
ATOM 3087 C C . THR A 1 388 ? 15.578 3.126 -23.804 1.00 97.06 388 THR A C 1
ATOM 3089 O O . THR A 1 388 ? 15.879 2.534 -24.840 1.00 97.06 388 THR A O 1
ATOM 3092 N N . SER A 1 389 ? 16.089 2.786 -22.622 1.00 97.06 389 SER A N 1
ATOM 3093 C CA . SER A 1 389 ? 16.996 1.671 -22.350 1.00 97.06 389 SER A CA 1
ATOM 3094 C C . SER A 1 389 ? 16.829 1.224 -20.897 1.00 97.06 389 SER A C 1
ATOM 3096 O O . SER A 1 389 ? 16.222 1.941 -20.097 1.00 97.06 389 SER A O 1
ATOM 3098 N N . ILE A 1 390 ? 17.408 0.078 -20.531 1.00 97.88 390 ILE A N 1
ATOM 3099 C CA . ILE A 1 390 ? 17.528 -0.322 -19.123 1.00 97.88 390 ILE A CA 1
ATOM 3100 C C . ILE A 1 390 ? 18.527 0.633 -18.437 1.00 97.88 390 ILE A C 1
ATOM 3102 O O . ILE A 1 390 ? 19.687 0.684 -18.855 1.00 97.88 390 ILE A O 1
ATOM 3106 N N . PRO A 1 391 ? 18.136 1.404 -17.404 1.00 97.12 391 PRO A N 1
ATOM 3107 C CA . PRO A 1 391 ? 19.038 2.333 -16.727 1.00 97.12 391 PRO A CA 1
ATOM 3108 C C . PRO A 1 391 ? 20.233 1.607 -16.112 1.00 97.12 391 PRO A C 1
ATOM 3110 O O . PRO A 1 391 ? 20.093 0.506 -15.582 1.00 97.12 391 PRO A O 1
ATOM 3113 N N . LYS A 1 392 ? 21.417 2.226 -16.119 1.00 96.06 392 LYS A N 1
ATOM 3114 C CA . LYS A 1 392 ? 22.603 1.634 -15.471 1.00 96.06 392 LYS A CA 1
ATOM 3115 C C . LYS A 1 392 ? 22.419 1.490 -13.959 1.00 96.06 392 LYS A C 1
ATOM 3117 O O . LYS A 1 392 ? 23.074 0.662 -13.340 1.00 96.06 392 LYS A O 1
ATOM 3122 N N . GLU A 1 393 ? 21.533 2.291 -13.378 1.00 95.69 393 GLU A N 1
ATOM 3123 C CA . GLU A 1 393 ? 21.285 2.358 -11.947 1.00 95.69 393 GLU A CA 1
ATOM 3124 C C . GLU A 1 393 ? 20.633 1.085 -11.395 1.00 95.69 393 GLU A C 1
ATOM 3126 O O . GLU A 1 393 ? 20.907 0.714 -10.258 1.00 95.69 393 GLU A O 1
ATOM 3131 N N . VAL A 1 394 ? 19.832 0.382 -12.204 1.00 95.00 394 VAL A N 1
ATOM 3132 C CA . VAL A 1 394 ? 19.214 -0.904 -11.822 1.00 95.00 394 VAL A CA 1
ATOM 3133 C C . VAL A 1 394 ? 20.118 -2.108 -12.104 1.00 95.00 394 VAL A C 1
ATOM 3135 O O . VAL A 1 394 ? 19.829 -3.219 -11.667 1.00 95.00 394 VAL A O 1
ATOM 3138 N N . GLN A 1 395 ? 21.233 -1.903 -12.814 1.00 94.56 395 GLN A N 1
ATOM 3139 C CA . GLN A 1 395 ? 22.161 -2.958 -13.228 1.00 94.56 395 GLN A CA 1
ATOM 3140 C C . GLN A 1 395 ? 23.125 -3.335 -12.090 1.00 94.56 395 GLN A C 1
ATOM 3142 O O . GLN A 1 395 ? 24.326 -3.065 -12.165 1.00 94.56 395 GLN A O 1
ATOM 3147 N N . HIS A 1 396 ? 22.602 -3.939 -11.021 1.00 90.81 396 HIS A N 1
ATOM 3148 C CA . HIS A 1 396 ? 23.386 -4.326 -9.846 1.00 90.81 396 HIS A CA 1
ATOM 3149 C C . HIS A 1 396 ? 23.068 -5.739 -9.330 1.00 90.81 396 HIS A C 1
ATOM 3151 O O . HIS A 1 396 ? 21.977 -6.274 -9.530 1.00 90.81 396 HIS A O 1
ATOM 3157 N N . GLU A 1 397 ? 23.994 -6.315 -8.554 1.00 89.75 397 GLU A N 1
ATOM 3158 C CA . GLU A 1 397 ? 23.937 -7.724 -8.133 1.00 89.75 397 GLU A CA 1
ATOM 3159 C C . GLU A 1 397 ? 22.706 -8.107 -7.303 1.00 89.75 397 GLU A C 1
ATOM 3161 O O . GLU A 1 397 ? 22.294 -9.259 -7.347 1.00 89.75 397 GLU A O 1
ATOM 3166 N N . ASN A 1 398 ? 22.101 -7.176 -6.562 1.00 89.44 398 ASN A N 1
ATOM 3167 C CA . ASN A 1 398 ? 20.947 -7.476 -5.707 1.00 89.44 398 ASN A CA 1
ATOM 3168 C C . ASN A 1 398 ? 19.599 -7.452 -6.443 1.00 89.44 398 ASN A C 1
ATOM 3170 O O . ASN A 1 398 ? 18.591 -7.783 -5.826 1.00 89.44 398 ASN A O 1
ATOM 3174 N N . MET A 1 399 ? 19.555 -7.055 -7.720 1.00 93.50 399 MET A N 1
ATOM 3175 C CA . MET A 1 399 ? 18.297 -6.937 -8.457 1.00 93.50 399 MET A CA 1
ATOM 3176 C C . MET A 1 399 ? 17.698 -8.329 -8.690 1.00 93.50 399 MET A C 1
ATOM 3178 O O . MET A 1 399 ? 18.379 -9.223 -9.185 1.00 93.50 399 MET A O 1
ATOM 3182 N N . GLN A 1 400 ? 16.433 -8.505 -8.313 1.00 95.25 400 GLN A N 1
ATOM 3183 C CA . GLN A 1 400 ? 15.678 -9.760 -8.388 1.00 95.25 400 GLN A CA 1
ATOM 3184 C C . GLN A 1 400 ? 14.426 -9.627 -9.255 1.00 95.25 400 GLN A C 1
ATOM 3186 O O . GLN A 1 400 ? 14.066 -10.583 -9.940 1.00 95.25 400 GLN A O 1
ATOM 3191 N N . LEU A 1 401 ? 13.786 -8.460 -9.252 1.00 96.69 401 LEU A N 1
ATOM 3192 C CA . LEU A 1 401 ? 12.592 -8.161 -10.033 1.00 96.69 401 LEU A CA 1
ATOM 3193 C C . LEU A 1 401 ? 12.778 -6.818 -10.735 1.00 96.69 401 LEU A C 1
ATOM 3195 O O . LEU A 1 401 ? 12.889 -5.789 -10.074 1.00 96.69 401 LEU A O 1
ATOM 3199 N N . LEU A 1 402 ? 12.770 -6.834 -12.065 1.00 98.50 402 LEU A N 1
ATOM 3200 C CA . LEU A 1 402 ? 12.763 -5.626 -12.879 1.00 98.50 402 LEU A CA 1
ATOM 3201 C C . LEU A 1 402 ? 11.587 -5.680 -13.850 1.00 98.50 402 LEU A C 1
ATOM 3203 O O . LEU A 1 402 ? 11.531 -6.549 -14.721 1.00 98.50 402 LEU A O 1
ATOM 3207 N N . SER A 1 403 ? 10.668 -4.730 -13.705 1.00 98.69 403 SER A N 1
ATOM 3208 C CA . SER A 1 403 ? 9.574 -4.523 -14.648 1.00 98.69 403 SER A CA 1
ATOM 3209 C C . SER A 1 403 ? 9.742 -3.172 -15.320 1.00 98.69 403 SER A C 1
ATOM 3211 O O . SER A 1 403 ? 9.923 -2.158 -14.648 1.00 98.69 403 SER A O 1
ATOM 3213 N N . MET A 1 404 ? 9.752 -3.170 -16.646 1.00 98.62 404 MET A N 1
ATOM 3214 C CA . MET A 1 404 ? 9.836 -1.973 -17.478 1.00 98.62 404 MET A CA 1
ATOM 3215 C C . MET A 1 404 ? 8.868 -2.077 -18.660 1.00 98.62 404 MET A C 1
ATOM 3217 O O . MET A 1 404 ? 9.202 -1.670 -19.776 1.00 98.62 404 MET A O 1
ATOM 3221 N N . ALA A 1 405 ? 7.682 -2.646 -18.441 1.00 98.62 405 ALA A N 1
ATOM 3222 C CA . ALA A 1 405 ? 6.660 -2.769 -19.473 1.00 98.62 405 ALA A CA 1
ATOM 3223 C C . ALA A 1 405 ? 6.230 -1.393 -20.010 1.00 98.62 405 ALA A C 1
ATOM 3225 O O . ALA A 1 405 ? 6.408 -0.371 -19.352 1.00 98.62 405 ALA A O 1
ATOM 3226 N N . ASP A 1 406 ? 5.698 -1.340 -21.225 1.00 98.38 406 ASP A N 1
ATOM 3227 C CA . ASP A 1 406 ? 5.126 -0.139 -21.842 1.00 98.38 406 ASP A CA 1
ATOM 3228 C C . ASP A 1 406 ? 6.049 1.094 -21.787 1.00 98.38 406 ASP A C 1
ATOM 3230 O O . ASP A 1 406 ? 5.622 2.223 -21.551 1.00 98.38 406 ASP A O 1
ATOM 3234 N N . ASN A 1 407 ? 7.346 0.866 -22.010 1.00 98.62 407 ASN A N 1
ATOM 3235 C CA . ASN A 1 407 ? 8.363 1.902 -22.176 1.00 98.62 407 ASN A CA 1
ATOM 3236 C C . ASN A 1 407 ? 8.753 2.049 -23.666 1.00 98.62 407 ASN A C 1
ATOM 3238 O O . ASN A 1 407 ? 8.076 1.569 -24.577 1.00 98.62 407 ASN A O 1
ATOM 3242 N N . GLN A 1 408 ? 9.848 2.762 -23.939 1.00 97.12 408 GLN A N 1
ATOM 3243 C CA . GLN A 1 408 ? 10.377 3.030 -25.280 1.00 97.12 408 GLN A CA 1
ATOM 3244 C C . GLN A 1 408 ? 11.705 2.293 -25.519 1.00 97.12 408 GLN A C 1
ATOM 3246 O O . GLN A 1 408 ? 12.558 2.776 -26.267 1.00 97.12 408 GLN A O 1
ATOM 3251 N N . ILE A 1 409 ? 11.909 1.142 -24.869 1.00 97.75 409 ILE A N 1
ATOM 3252 C CA . ILE A 1 409 ? 13.153 0.372 -24.964 1.00 97.75 409 ILE A CA 1
ATOM 3253 C C . ILE A 1 409 ? 13.253 -0.266 -26.351 1.00 97.75 409 ILE A C 1
ATOM 3255 O O . ILE A 1 409 ? 12.342 -0.966 -26.797 1.00 97.75 409 ILE A O 1
ATOM 3259 N N . GLN A 1 410 ? 14.374 -0.017 -27.031 1.00 95.56 410 GLN A N 1
ATOM 3260 C CA . GLN A 1 410 ? 14.631 -0.510 -28.393 1.00 95.56 410 GLN A CA 1
ATOM 3261 C C . GLN A 1 410 ? 15.744 -1.555 -28.473 1.00 95.56 410 GLN A C 1
ATOM 3263 O O . GLN A 1 410 ? 15.910 -2.215 -29.495 1.00 95.56 410 GLN A O 1
ATOM 3268 N N . SER A 1 411 ? 16.524 -1.714 -27.409 1.00 96.00 411 SER A N 1
ATOM 3269 C CA . SER A 1 411 ? 17.606 -2.688 -27.346 1.00 96.00 411 SER A CA 1
ATOM 3270 C C . SER A 1 411 ? 17.848 -3.109 -25.909 1.00 96.00 411 SER A C 1
ATOM 3272 O O . SER A 1 411 ? 17.772 -2.285 -25.001 1.00 96.00 411 SER A O 1
ATOM 3274 N N . VAL A 1 412 ? 18.211 -4.374 -25.739 1.00 97.31 412 VAL A N 1
ATOM 3275 C CA . VAL A 1 412 ? 18.749 -4.925 -24.498 1.00 97.31 412 VAL A CA 1
ATOM 3276 C C . VAL A 1 412 ? 20.046 -5.634 -24.857 1.00 97.31 412 VAL A C 1
ATOM 3278 O O . VAL A 1 412 ? 20.097 -6.365 -25.847 1.00 97.31 412 VAL A O 1
ATOM 3281 N N . THR A 1 413 ? 21.103 -5.405 -24.090 1.00 96.88 413 THR A N 1
ATOM 3282 C CA . THR A 1 413 ? 22.421 -6.001 -24.324 1.00 96.88 413 THR A CA 1
ATOM 3283 C C . THR A 1 413 ? 22.724 -7.095 -23.309 1.00 96.88 413 THR A C 1
ATOM 3285 O O . THR A 1 413 ? 22.196 -7.120 -22.195 1.00 96.88 413 THR A O 1
ATOM 3288 N N . LYS A 1 414 ? 23.606 -8.020 -23.694 1.00 96.62 414 LYS A N 1
ATOM 3289 C CA . LYS A 1 414 ? 24.067 -9.094 -22.813 1.00 96.62 414 LYS A CA 1
ATOM 3290 C C . LYS A 1 414 ? 24.774 -8.517 -21.581 1.00 96.62 414 LYS A C 1
ATOM 3292 O O . LYS A 1 414 ? 24.545 -8.978 -20.469 1.00 96.62 414 LYS A O 1
ATOM 3297 N N . GLU A 1 415 ? 25.588 -7.485 -21.780 1.00 95.50 415 GLU A N 1
ATOM 3298 C CA . GLU A 1 415 ? 26.391 -6.829 -20.750 1.00 95.50 415 GLU A CA 1
ATOM 3299 C C . GLU A 1 415 ? 25.531 -6.148 -19.675 1.00 95.50 415 GLU A C 1
ATOM 3301 O O . GLU A 1 415 ? 25.929 -6.101 -18.512 1.00 95.50 415 GLU A O 1
ATOM 3306 N N . GLU A 1 416 ? 24.360 -5.617 -20.039 1.00 95.69 416 GLU A N 1
ATOM 3307 C CA . GLU A 1 416 ? 23.403 -5.053 -19.078 1.00 95.69 416 GLU A CA 1
ATOM 3308 C C . GLU A 1 416 ? 22.810 -6.144 -18.183 1.00 95.69 416 GLU A C 1
ATOM 3310 O O . GLU A 1 416 ? 22.768 -5.985 -16.963 1.00 95.69 416 GLU A O 1
ATOM 3315 N N . LEU A 1 417 ? 22.389 -7.264 -18.777 1.00 96.50 417 LEU A N 1
ATOM 3316 C CA . LEU A 1 417 ? 21.751 -8.364 -18.052 1.00 96.50 417 LEU A CA 1
ATOM 3317 C C . LEU A 1 417 ? 22.746 -9.139 -17.176 1.00 96.50 417 LEU A C 1
ATOM 3319 O O . LEU A 1 417 ? 22.405 -9.529 -16.062 1.00 96.50 417 LEU A O 1
ATOM 3323 N N . GLU A 1 418 ? 23.995 -9.310 -17.621 1.00 94.44 418 GLU A N 1
ATOM 3324 C CA . GLU A 1 418 ? 25.044 -9.990 -16.844 1.00 94.44 418 GLU A CA 1
ATOM 3325 C C . GLU A 1 418 ? 25.439 -9.242 -15.557 1.00 94.44 418 GLU A C 1
ATOM 3327 O O . GLU A 1 418 ? 25.974 -9.854 -14.632 1.00 94.44 418 GLU A O 1
ATOM 3332 N N . LYS A 1 419 ? 25.130 -7.942 -15.444 1.00 94.69 419 LYS A N 1
ATOM 3333 C CA . LYS A 1 419 ? 25.294 -7.172 -14.195 1.00 94.69 419 LYS A CA 1
ATOM 3334 C C . LYS A 1 419 ? 24.191 -7.426 -13.165 1.00 94.69 419 LYS A C 1
ATOM 3336 O O . LYS A 1 419 ? 24.324 -6.988 -12.023 1.00 94.69 419 LYS A O 1
ATOM 3341 N N . MET A 1 420 ? 23.130 -8.140 -13.541 1.00 95.38 420 MET A N 1
ATOM 3342 C CA . MET A 1 420 ? 22.021 -8.532 -12.668 1.00 95.38 420 MET A CA 1
ATOM 3343 C C . MET A 1 420 ? 21.954 -10.066 -12.531 1.00 95.38 420 MET A C 1
ATOM 3345 O O . MET A 1 420 ? 20.949 -10.682 -12.885 1.00 95.38 420 MET A O 1
ATOM 3349 N N . PRO A 1 421 ? 23.008 -10.728 -12.014 1.00 94.69 421 PRO A N 1
ATOM 3350 C CA . PRO A 1 421 ? 23.078 -12.190 -11.958 1.00 94.69 421 PRO A CA 1
ATOM 3351 C C . PRO A 1 421 ? 21.996 -12.837 -11.077 1.00 94.69 421 PRO A C 1
ATOM 3353 O O . PRO A 1 421 ? 21.714 -14.019 -11.247 1.00 94.69 421 PRO A O 1
ATOM 3356 N N . ASN A 1 422 ? 21.386 -12.088 -10.149 1.00 94.56 422 ASN A N 1
ATOM 3357 C CA . ASN A 1 422 ? 20.320 -12.577 -9.266 1.00 94.56 422 ASN A CA 1
ATOM 3358 C C . ASN A 1 422 ? 18.901 -12.234 -9.751 1.00 94.56 422 ASN A C 1
ATOM 3360 O O . ASN A 1 422 ? 17.949 -12.378 -8.983 1.00 94.56 422 ASN A O 1
ATOM 3364 N N . LEU A 1 423 ? 18.750 -11.790 -11.004 1.00 96.81 423 LEU A N 1
ATOM 3365 C CA . LEU A 1 423 ? 17.450 -11.451 -11.574 1.00 96.81 423 LEU A CA 1
ATOM 3366 C C . LEU A 1 423 ? 16.592 -12.714 -11.725 1.00 96.81 423 LEU A C 1
ATOM 3368 O O . LEU A 1 423 ? 16.951 -13.626 -12.470 1.00 96.81 423 LEU A O 1
ATOM 3372 N N . HIS A 1 424 ? 15.458 -12.750 -11.026 1.00 96.75 424 HIS A N 1
ATOM 3373 C CA . HIS A 1 424 ? 14.466 -13.823 -11.102 1.00 96.75 424 HIS A CA 1
ATOM 3374 C C . HIS A 1 424 ? 13.383 -13.521 -12.134 1.00 96.75 424 HIS A C 1
ATOM 3376 O O . HIS A 1 424 ? 12.930 -14.431 -12.826 1.00 96.75 424 HIS A O 1
ATOM 3382 N N . SER A 1 425 ? 12.997 -12.251 -12.251 1.00 97.19 425 SER A N 1
ATOM 3383 C CA . SER A 1 425 ? 11.878 -11.816 -13.080 1.00 97.19 425 SER A CA 1
ATOM 3384 C C . SER A 1 425 ? 12.251 -10.579 -13.884 1.00 97.19 425 SER A C 1
ATOM 3386 O O . SER A 1 425 ? 12.626 -9.556 -13.306 1.00 97.19 425 SER A O 1
ATOM 3388 N N . LEU A 1 426 ? 12.113 -10.675 -15.206 1.00 98.38 426 LEU A N 1
ATOM 3389 C CA . LEU A 1 426 ? 12.279 -9.565 -16.140 1.00 98.38 426 LEU A CA 1
ATOM 3390 C C . LEU A 1 426 ? 11.014 -9.406 -16.986 1.00 98.38 426 LEU A C 1
ATOM 3392 O O . LEU A 1 426 ? 10.638 -10.325 -17.712 1.00 98.38 426 LEU A O 1
ATOM 3396 N N . ILE A 1 427 ? 10.378 -8.240 -16.908 1.00 98.50 427 ILE A N 1
ATOM 3397 C CA . ILE A 1 427 ? 9.175 -7.909 -17.681 1.00 98.50 427 ILE A CA 1
ATOM 3398 C C . ILE A 1 427 ? 9.499 -6.707 -18.565 1.00 98.50 427 ILE A C 1
ATOM 3400 O O . ILE A 1 427 ? 9.822 -5.632 -18.062 1.00 98.50 427 ILE A O 1
ATOM 3404 N N . LEU A 1 428 ? 9.432 -6.889 -19.884 1.00 98.62 428 LEU A N 1
ATOM 3405 C CA . LEU A 1 428 ? 9.697 -5.842 -20.879 1.00 98.62 428 LEU A CA 1
ATOM 3406 C C . LEU A 1 428 ? 8.536 -5.676 -21.862 1.00 98.62 428 LEU A C 1
ATOM 3408 O O . LEU A 1 428 ? 8.737 -5.157 -22.961 1.00 98.62 428 LEU A O 1
ATOM 3412 N N . ASP A 1 429 ? 7.338 -6.098 -21.474 1.00 98.31 429 ASP A N 1
ATOM 3413 C CA . ASP A 1 429 ? 6.148 -6.089 -22.323 1.00 98.31 429 ASP A CA 1
ATOM 3414 C C . ASP A 1 429 ? 5.918 -4.723 -22.989 1.00 98.31 429 ASP A C 1
ATOM 3416 O O . ASP A 1 429 ? 6.320 -3.685 -22.476 1.00 98.31 429 ASP A O 1
ATOM 3420 N N . GLY A 1 430 ? 5.345 -4.700 -24.189 1.00 97.88 430 GLY A N 1
ATOM 3421 C CA . GLY A 1 430 ? 5.013 -3.462 -24.907 1.00 97.88 430 GLY A CA 1
ATOM 3422 C C . GLY A 1 430 ? 6.198 -2.686 -25.512 1.00 97.88 430 GLY A C 1
ATOM 3423 O O . GLY A 1 430 ? 5.982 -1.856 -26.399 1.00 97.88 430 GLY A O 1
ATOM 3424 N N . ASN A 1 431 ? 7.450 -2.979 -25.138 1.00 98.19 431 ASN A N 1
ATOM 3425 C CA . ASN A 1 431 ? 8.649 -2.353 -25.722 1.00 98.19 431 ASN A CA 1
ATOM 3426 C C . ASN A 1 431 ? 8.949 -2.872 -27.135 1.00 98.19 431 ASN A C 1
ATOM 3428 O O . ASN A 1 431 ? 8.680 -4.023 -27.428 1.00 98.19 431 ASN A O 1
ATOM 3432 N N . LYS A 1 432 ? 9.561 -2.092 -28.034 1.00 95.19 432 LYS A N 1
ATOM 3433 C CA . LYS A 1 432 ? 9.846 -2.548 -29.415 1.00 95.19 432 LYS A CA 1
ATOM 3434 C C . LYS A 1 432 ? 11.265 -3.084 -29.554 1.00 95.19 432 LYS A C 1
ATOM 3436 O O . LYS A 1 432 ? 12.181 -2.337 -29.876 1.00 95.19 432 LYS A O 1
ATOM 3441 N N . LEU A 1 433 ? 11.427 -4.392 -29.368 1.00 96.38 433 LEU A N 1
ATOM 3442 C CA . LEU A 1 433 ? 12.723 -5.066 -29.382 1.00 96.38 433 LEU A CA 1
ATOM 3443 C C . LEU A 1 433 ? 12.936 -5.819 -30.711 1.00 96.38 433 LEU A C 1
ATOM 3445 O O . LEU A 1 433 ? 12.215 -6.776 -30.983 1.00 96.38 433 LEU A O 1
ATOM 3449 N N . PRO A 1 434 ? 13.928 -5.446 -31.545 1.00 93.81 434 PRO A N 1
ATOM 3450 C CA . PRO A 1 434 ? 14.236 -6.167 -32.783 1.00 93.81 434 PRO A CA 1
ATOM 3451 C C . PRO A 1 434 ? 14.929 -7.515 -32.533 1.00 93.81 434 PRO A C 1
ATOM 3453 O O . PRO A 1 434 ? 14.894 -8.396 -33.386 1.00 93.81 434 PRO A O 1
ATOM 3456 N N . SER A 1 435 ? 15.580 -7.672 -31.380 1.00 96.06 435 SER A N 1
ATOM 3457 C CA . SER A 1 435 ? 16.243 -8.900 -30.939 1.00 96.06 435 SER A CA 1
ATOM 3458 C C . SER A 1 435 ? 16.376 -8.904 -29.419 1.00 96.06 435 SER A C 1
ATOM 3460 O O . SER A 1 435 ? 16.464 -7.835 -28.812 1.00 96.06 435 SER A O 1
ATOM 3462 N N . PHE A 1 436 ? 16.486 -10.090 -28.822 1.00 96.94 436 PHE A N 1
ATOM 3463 C CA . PHE A 1 436 ? 16.866 -10.268 -27.421 1.00 96.94 436 PHE A CA 1
ATOM 3464 C C . PHE A 1 436 ? 18.231 -10.978 -27.345 1.00 96.94 436 PHE A C 1
ATOM 3466 O O . PHE A 1 436 ? 18.461 -11.911 -28.118 1.00 96.94 436 PHE A O 1
ATOM 3473 N N . PRO A 1 437 ? 19.171 -10.541 -26.487 1.00 97.06 437 PRO A N 1
ATOM 3474 C CA . PRO A 1 437 ? 20.527 -11.079 -26.481 1.00 97.06 437 PRO A CA 1
ATOM 3475 C C . PRO A 1 437 ? 20.566 -12.509 -25.930 1.00 97.06 437 PRO A C 1
ATOM 3477 O O . PRO A 1 437 ? 19.863 -12.845 -24.978 1.00 97.06 437 PRO A O 1
ATOM 3480 N N . ALA A 1 438 ? 21.463 -13.338 -26.469 1.00 95.19 438 ALA A N 1
ATOM 3481 C CA . ALA A 1 438 ? 21.823 -14.593 -25.819 1.00 95.19 438 ALA A CA 1
ATOM 3482 C C . ALA A 1 438 ? 22.531 -14.287 -24.490 1.00 95.19 438 ALA A C 1
ATOM 3484 O O . ALA A 1 438 ? 23.538 -13.572 -24.457 1.00 95.19 438 ALA A O 1
ATOM 3485 N N . MET A 1 439 ? 22.012 -14.832 -23.393 1.00 94.69 439 MET A N 1
ATOM 3486 C CA . MET A 1 439 ? 22.511 -14.583 -22.041 1.00 94.69 439 MET A CA 1
ATOM 3487 C C . MET A 1 439 ? 22.563 -15.873 -21.226 1.00 94.69 439 MET A C 1
ATOM 3489 O O . MET A 1 439 ? 21.944 -16.875 -21.579 1.00 94.69 439 MET A O 1
ATOM 3493 N N . LYS A 1 440 ? 23.289 -15.834 -20.109 1.00 94.88 440 LYS A N 1
ATOM 3494 C CA . LYS A 1 440 ? 23.346 -16.925 -19.138 1.00 94.88 440 LYS A CA 1
ATOM 3495 C C . LYS A 1 440 ? 22.748 -16.465 -17.816 1.00 94.88 440 LYS A C 1
ATOM 3497 O O . LYS A 1 440 ? 23.183 -15.457 -17.272 1.00 94.88 440 LYS A O 1
ATOM 3502 N N . SER A 1 441 ? 21.801 -17.230 -17.283 1.00 95.69 441 SER A N 1
ATOM 3503 C CA . SER A 1 441 ? 21.292 -17.041 -15.923 1.00 95.69 441 SER A CA 1
ATOM 3504 C C . SER A 1 441 ? 20.751 -18.353 -15.372 1.00 95.69 441 SER A C 1
ATOM 3506 O O . SER A 1 441 ? 19.929 -19.011 -16.002 1.00 95.69 441 SER A O 1
ATOM 3508 N N . ASP A 1 442 ? 21.207 -18.728 -14.180 1.00 95.50 442 ASP A N 1
ATOM 3509 C CA . ASP A 1 442 ? 20.641 -19.819 -13.388 1.00 95.50 442 ASP A CA 1
ATOM 3510 C C . ASP A 1 442 ? 19.562 -19.325 -12.408 1.00 95.50 442 ASP A C 1
ATOM 3512 O O . ASP A 1 442 ? 18.978 -20.137 -11.695 1.00 95.50 442 ASP A O 1
ATOM 3516 N N . LYS A 1 443 ? 19.286 -18.015 -12.353 1.00 96.62 443 LYS A N 1
ATOM 3517 C CA . LYS A 1 443 ? 18.292 -17.414 -11.448 1.00 96.62 443 LYS A CA 1
ATOM 3518 C C . LYS A 1 443 ? 17.020 -16.960 -12.142 1.00 96.62 443 LYS A C 1
ATOM 3520 O O . LYS A 1 443 ? 15.992 -16.904 -11.479 1.00 96.62 443 LYS A O 1
ATOM 3525 N N . LEU A 1 444 ? 17.069 -16.679 -13.444 1.00 96.88 444 LEU A N 1
ATOM 3526 C CA . LEU A 1 444 ? 15.914 -16.186 -14.189 1.00 96.88 444 LEU A CA 1
ATOM 3527 C C . LEU A 1 444 ? 14.827 -17.267 -14.252 1.00 96.88 444 LEU A C 1
ATOM 3529 O O . LEU A 1 444 ? 15.017 -18.312 -14.872 1.00 96.88 444 LEU A O 1
ATOM 3533 N N . LEU A 1 445 ? 13.698 -16.999 -13.598 1.00 95.00 445 LEU A N 1
ATOM 3534 C CA . LEU A 1 445 ? 12.517 -17.859 -13.535 1.00 95.00 445 LEU A CA 1
ATOM 3535 C C . LEU A 1 445 ? 11.438 -17.398 -14.515 1.00 95.00 445 LEU A C 1
ATOM 3537 O O . LEU A 1 445 ? 10.752 -18.239 -15.098 1.00 95.00 445 LEU A O 1
ATOM 3541 N N . MET A 1 446 ? 11.300 -16.083 -14.698 1.00 95.00 446 MET A N 1
ATOM 3542 C CA . MET A 1 446 ? 10.266 -15.467 -15.523 1.00 95.00 446 MET A CA 1
ATOM 3543 C C . MET A 1 446 ? 10.849 -14.410 -16.462 1.00 95.00 446 MET A C 1
ATOM 3545 O O . MET A 1 446 ? 11.550 -13.493 -16.030 1.00 95.00 446 MET A O 1
ATOM 3549 N N . LEU A 1 447 ? 10.499 -14.521 -17.742 1.00 96.69 447 LEU A N 1
ATOM 3550 C CA . LEU A 1 447 ? 10.765 -13.528 -18.774 1.00 96.69 447 LEU A CA 1
ATOM 3551 C C . LEU A 1 447 ? 9.460 -13.208 -19.510 1.00 96.69 447 LEU A C 1
ATOM 3553 O O . LEU A 1 447 ? 8.853 -14.098 -20.100 1.00 96.69 447 LEU A O 1
ATOM 3557 N N . SER A 1 448 ? 9.042 -11.946 -19.485 1.00 96.81 448 SER A N 1
ATOM 3558 C CA . SER A 1 448 ? 7.871 -11.461 -20.221 1.00 96.81 448 SER A CA 1
ATOM 3559 C C . SER A 1 448 ? 8.316 -10.505 -21.325 1.00 96.81 448 SER A C 1
ATOM 3561 O O . SER A 1 448 ? 9.042 -9.541 -21.061 1.00 96.81 448 SER A O 1
ATOM 3563 N N . LEU A 1 449 ? 7.943 -10.832 -22.565 1.00 97.44 449 LEU A N 1
ATOM 3564 C CA . LEU A 1 449 ? 8.244 -10.090 -23.796 1.00 97.44 449 LEU A CA 1
ATOM 3565 C C . LEU A 1 449 ? 6.977 -9.915 -24.655 1.00 97.44 449 LEU A C 1
ATOM 3567 O O . LEU A 1 449 ? 7.021 -9.930 -25.893 1.00 97.44 449 LEU A O 1
ATOM 3571 N N . ILE A 1 450 ? 5.825 -9.794 -23.999 1.00 96.06 450 ILE A N 1
ATOM 3572 C CA . ILE A 1 450 ? 4.518 -9.661 -24.635 1.00 96.06 450 ILE A CA 1
ATOM 3573 C C . ILE A 1 450 ? 4.512 -8.399 -25.492 1.00 96.06 450 ILE A C 1
ATOM 3575 O O . ILE A 1 450 ? 4.940 -7.329 -25.072 1.00 96.06 450 ILE A O 1
ATOM 3579 N N . ASN A 1 451 ? 4.010 -8.503 -26.722 1.00 96.12 451 ASN A N 1
ATOM 3580 C CA . ASN A 1 451 ? 3.927 -7.378 -27.661 1.00 96.12 451 ASN A CA 1
ATOM 3581 C C . ASN A 1 451 ? 5.279 -6.716 -28.008 1.00 96.12 451 ASN A C 1
ATOM 3583 O O . ASN A 1 451 ? 5.289 -5.600 -28.551 1.00 96.12 451 ASN A O 1
ATOM 3587 N N . CYS A 1 452 ? 6.405 -7.419 -27.798 1.00 97.38 452 CYS A N 1
ATOM 3588 C CA . CYS A 1 452 ? 7.726 -6.858 -28.077 1.00 97.38 452 CYS A CA 1
ATOM 3589 C C . CYS A 1 452 ? 8.152 -6.841 -29.551 1.00 97.38 452 CYS A C 1
ATOM 3591 O O . CYS A 1 452 ? 9.133 -6.192 -29.908 1.00 97.38 452 CYS A O 1
ATOM 3593 N N . GLY A 1 453 ? 7.417 -7.544 -30.418 1.00 94.75 453 GLY A N 1
ATOM 3594 C CA . GLY A 1 453 ? 7.820 -7.798 -31.808 1.00 94.75 453 GLY A CA 1
ATOM 3595 C C . GLY A 1 453 ? 8.703 -9.040 -31.981 1.00 94.75 453 GLY A C 1
ATOM 3596 O O . GLY A 1 453 ? 9.124 -9.328 -33.098 1.00 94.75 453 GLY A O 1
ATOM 3597 N N . LEU A 1 454 ? 8.932 -9.785 -30.898 1.00 94.25 454 LEU A N 1
ATOM 3598 C CA . LEU A 1 454 ? 9.669 -11.044 -30.867 1.00 94.25 454 LEU A CA 1
ATOM 3599 C C . LEU A 1 454 ? 8.707 -12.234 -30.854 1.00 94.25 454 LEU A C 1
ATOM 3601 O O . LEU A 1 454 ? 7.562 -12.135 -30.411 1.00 94.25 454 LEU A O 1
ATOM 3605 N N . LYS A 1 455 ? 9.193 -13.383 -31.309 1.00 91.38 455 LYS A N 1
ATOM 3606 C CA . LYS A 1 455 ? 8.554 -14.690 -31.171 1.00 91.38 455 LYS A CA 1
ATOM 3607 C C . LYS A 1 455 ? 9.355 -15.545 -30.202 1.00 91.38 455 LYS A C 1
ATOM 3609 O O . LYS A 1 455 ? 10.548 -15.349 -30.003 1.00 91.38 455 LYS A O 1
ATOM 3614 N N . ALA A 1 456 ? 8.716 -16.583 -29.676 1.00 88.62 456 ALA A N 1
ATOM 3615 C CA . ALA A 1 456 ? 9.364 -17.525 -28.770 1.00 88.62 456 ALA A CA 1
ATOM 3616 C C . ALA A 1 456 ? 10.652 -18.147 -29.364 1.00 88.62 456 ALA A C 1
ATOM 3618 O O . ALA A 1 456 ? 11.594 -18.426 -28.624 1.00 88.62 456 ALA A O 1
ATOM 3619 N N . ALA A 1 457 ? 10.700 -18.363 -30.686 1.00 90.62 457 ALA A N 1
ATOM 3620 C CA . ALA A 1 457 ? 11.861 -18.916 -31.394 1.00 90.62 457 ALA A CA 1
ATOM 3621 C C . ALA A 1 457 ? 13.062 -17.954 -31.479 1.00 90.62 457 ALA A C 1
ATOM 3623 O O . ALA A 1 457 ? 14.172 -18.411 -31.738 1.00 90.62 457 ALA A O 1
ATOM 3624 N N . ASP A 1 458 ? 12.853 -16.657 -31.237 1.00 92.62 458 ASP A N 1
ATOM 3625 C CA . ASP A 1 458 ? 13.910 -15.638 -31.256 1.00 92.62 458 ASP A CA 1
ATOM 3626 C C . ASP A 1 458 ? 14.704 -15.600 -29.934 1.00 92.62 458 ASP A C 1
ATOM 3628 O O . ASP A 1 458 ? 15.693 -14.879 -29.821 1.00 92.62 458 ASP A O 1
ATOM 3632 N N . ILE A 1 459 ? 14.278 -16.371 -28.924 1.00 95.12 459 ILE A N 1
ATOM 3633 C CA . ILE A 1 459 ? 14.874 -16.396 -27.584 1.00 95.12 459 ILE A CA 1
ATOM 3634 C C . ILE A 1 459 ? 15.772 -17.628 -27.433 1.00 95.12 459 ILE A C 1
ATOM 3636 O O . ILE A 1 459 ? 15.279 -18.759 -27.401 1.00 95.12 459 ILE A O 1
ATOM 3640 N N . ASP A 1 460 ? 17.085 -17.416 -27.285 1.00 94.31 460 ASP A N 1
ATOM 3641 C CA . ASP A 1 460 ? 18.039 -18.478 -26.940 1.00 94.31 460 ASP A CA 1
ATOM 3642 C C . ASP A 1 460 ? 17.898 -18.874 -25.463 1.00 94.31 460 ASP A C 1
ATOM 3644 O O . ASP A 1 460 ? 18.234 -18.117 -24.552 1.00 94.31 460 ASP A O 1
ATOM 3648 N N . ARG A 1 461 ? 17.409 -20.094 -25.232 1.00 93.06 461 ARG A N 1
ATOM 3649 C CA . ARG A 1 461 ? 17.158 -20.654 -23.895 1.00 93.06 461 ARG A CA 1
ATOM 3650 C C . ARG A 1 461 ? 18.223 -21.655 -23.457 1.00 93.06 461 ARG A C 1
ATOM 3652 O O . ARG A 1 461 ? 18.141 -22.174 -22.348 1.00 93.06 461 ARG A O 1
ATOM 3659 N N . SER A 1 462 ? 19.225 -21.931 -24.296 1.00 93.56 462 SER A N 1
ATOM 3660 C CA . SER A 1 462 ? 20.241 -22.964 -24.037 1.00 93.56 462 SER A CA 1
ATOM 3661 C C . SER A 1 462 ? 21.016 -22.740 -22.732 1.00 93.56 462 SER A C 1
ATOM 3663 O O . SER A 1 462 ? 21.489 -23.697 -22.122 1.00 93.56 462 SER A O 1
ATOM 3665 N N . ASN A 1 463 ? 21.100 -21.486 -22.279 1.00 94.56 463 ASN A N 1
ATOM 3666 C CA . ASN A 1 463 ? 21.802 -21.065 -21.067 1.00 94.56 463 ASN A CA 1
ATOM 3667 C C . ASN A 1 463 ? 20.866 -20.506 -19.974 1.00 94.56 463 ASN A C 1
ATOM 3669 O O . ASN A 1 463 ? 21.324 -19.778 -19.089 1.00 94.56 463 ASN A O 1
ATOM 3673 N N . LEU A 1 464 ? 19.575 -20.864 -20.016 1.00 95.69 464 LEU A N 1
ATOM 3674 C CA . LEU A 1 464 ? 18.545 -20.469 -19.046 1.00 95.69 464 LEU A CA 1
ATOM 3675 C C . LEU A 1 464 ? 17.887 -21.706 -18.395 1.00 95.69 464 LEU A C 1
ATOM 3677 O O . LEU A 1 464 ? 16.688 -21.930 -18.561 1.00 95.69 464 LEU A O 1
ATOM 3681 N N . PRO A 1 465 ? 18.648 -22.541 -17.659 1.00 94.69 465 PRO A N 1
ATOM 3682 C CA . PRO A 1 465 ? 18.190 -23.858 -17.194 1.00 94.69 465 PRO A CA 1
ATOM 3683 C C . PRO A 1 465 ? 17.016 -23.822 -16.201 1.00 94.69 465 PRO A C 1
ATOM 3685 O O . PRO A 1 465 ? 16.369 -24.846 -15.993 1.00 94.69 465 PRO A O 1
ATOM 3688 N N . ASN A 1 466 ? 16.757 -22.672 -15.570 1.00 94.88 466 ASN A N 1
ATOM 3689 C CA . ASN A 1 466 ? 15.698 -22.501 -14.573 1.00 94.88 466 ASN A CA 1
ATOM 3690 C C . ASN A 1 466 ? 14.530 -21.629 -15.054 1.00 94.88 466 ASN A C 1
ATOM 3692 O O . ASN A 1 466 ? 13.620 -21.380 -14.265 1.00 94.88 466 ASN A O 1
ATOM 3696 N N . LEU A 1 467 ? 14.516 -21.205 -16.323 1.00 94.44 467 LEU A N 1
ATOM 3697 C CA . LEU A 1 467 ? 13.408 -20.424 -16.869 1.00 94.44 467 LEU A CA 1
ATOM 3698 C C . LEU A 1 467 ? 12.139 -21.283 -16.897 1.00 94.44 467 LEU A C 1
ATOM 3700 O O . LEU A 1 467 ? 12.085 -22.302 -17.582 1.00 94.44 467 LEU A O 1
ATOM 3704 N N . ARG A 1 468 ? 11.122 -20.873 -16.135 1.00 89.38 468 ARG A N 1
ATOM 3705 C CA . ARG A 1 468 ? 9.831 -21.572 -16.022 1.00 89.38 468 ARG A CA 1
ATOM 3706 C C . ARG A 1 468 ? 8.751 -20.910 -16.854 1.00 89.38 468 ARG A C 1
ATOM 3708 O O . ARG A 1 468 ? 7.956 -21.609 -17.475 1.00 89.38 468 ARG A O 1
ATOM 3715 N N . PHE A 1 469 ? 8.771 -19.582 -16.894 1.00 90.12 469 PHE A N 1
ATOM 3716 C CA . PHE A 1 469 ? 7.759 -18.772 -17.550 1.00 90.12 469 PHE A CA 1
ATOM 3717 C C . PHE A 1 469 ? 8.406 -17.903 -18.626 1.00 90.12 469 PHE A C 1
ATOM 3719 O O . PHE A 1 469 ? 9.266 -17.071 -18.333 1.00 90.12 469 PHE A O 1
ATOM 3726 N N . LEU A 1 470 ? 7.989 -18.113 -19.874 1.00 93.56 470 LEU A N 1
ATOM 3727 C CA . LEU A 1 470 ? 8.295 -17.236 -21.000 1.00 93.56 470 LEU A CA 1
ATOM 3728 C C . LEU A 1 470 ? 6.975 -16.774 -21.607 1.00 93.56 470 LEU A C 1
ATOM 3730 O O . LEU A 1 470 ? 6.329 -17.546 -22.311 1.00 93.56 470 LEU A O 1
ATOM 3734 N N . PHE A 1 471 ? 6.594 -15.532 -21.333 1.00 92.94 471 PHE A N 1
ATOM 3735 C CA . PHE A 1 471 ? 5.354 -14.959 -21.844 1.00 92.94 471 PHE A CA 1
ATOM 3736 C C . PHE A 1 471 ? 5.623 -14.163 -23.117 1.00 92.94 471 PHE A C 1
ATOM 3738 O O . PHE A 1 471 ? 6.422 -13.225 -23.120 1.00 92.94 471 PHE A O 1
ATOM 3745 N N . MET A 1 472 ? 4.949 -14.541 -24.203 1.00 92.81 472 MET A N 1
ATOM 3746 C CA . MET A 1 472 ? 5.019 -13.852 -25.495 1.00 92.81 472 MET A CA 1
ATOM 3747 C C . MET A 1 472 ? 3.674 -13.218 -25.879 1.00 92.81 472 MET A C 1
ATOM 3749 O O . MET A 1 472 ? 3.627 -12.350 -26.755 1.00 92.81 472 MET A O 1
ATOM 3753 N N . THR A 1 473 ? 2.582 -13.627 -25.229 1.00 88.38 473 THR A N 1
ATOM 3754 C CA . THR A 1 473 ? 1.219 -13.128 -25.444 1.00 88.38 473 THR A CA 1
ATOM 3755 C C . THR A 1 473 ? 0.481 -12.895 -24.119 1.00 88.38 473 THR A C 1
ATOM 3757 O O . THR A 1 473 ? 0.753 -13.562 -23.122 1.00 88.38 473 THR A O 1
ATOM 3760 N N . GLN A 1 474 ? -0.493 -11.974 -24.114 1.00 86.56 474 GLN A N 1
ATOM 3761 C CA . GLN A 1 474 ? -1.327 -11.700 -22.931 1.00 86.56 474 GLN A CA 1
ATOM 3762 C C . GLN A 1 474 ? -2.161 -12.918 -22.510 1.00 86.56 474 GLN A C 1
ATOM 3764 O O . GLN A 1 474 ? -2.390 -13.133 -21.326 1.00 86.56 474 GLN A O 1
ATOM 3769 N N . GLU A 1 475 ? -2.587 -13.737 -23.472 1.00 83.69 475 GLU A N 1
ATOM 3770 C CA . GLU A 1 475 ? -3.363 -14.949 -23.208 1.00 83.69 475 GLU A CA 1
ATOM 3771 C C . GLU A 1 475 ? -2.566 -15.971 -22.382 1.00 83.69 475 GLU A C 1
ATOM 3773 O O . GLU A 1 475 ? -3.098 -16.519 -21.420 1.00 83.69 475 GLU A O 1
ATOM 3778 N N . GLU A 1 476 ? -1.284 -16.184 -22.707 1.00 79.38 476 GLU A N 1
ATOM 3779 C CA . GLU A 1 476 ? -0.389 -17.061 -21.934 1.00 79.38 476 GLU A CA 1
ATOM 3780 C C . GLU A 1 476 ? -0.223 -16.565 -20.491 1.00 79.38 476 GLU A C 1
ATOM 3782 O O . GLU A 1 476 ? -0.256 -17.364 -19.555 1.00 79.38 476 GLU A O 1
ATOM 3787 N N . TYR A 1 477 ? -0.073 -15.251 -20.309 1.00 82.19 477 TYR A N 1
ATOM 3788 C CA . TYR A 1 477 ? 0.053 -14.635 -18.989 1.00 82.19 477 TYR A CA 1
ATOM 3789 C C . TYR A 1 477 ? -1.226 -14.791 -18.160 1.00 82.19 477 TYR A C 1
ATOM 3791 O O . TYR A 1 477 ? -1.192 -15.313 -17.043 1.00 82.19 477 TYR A O 1
ATOM 3799 N N . ASP A 1 478 ? -2.371 -14.395 -18.719 1.00 80.25 478 ASP A N 1
ATOM 3800 C CA . ASP A 1 478 ? -3.667 -14.458 -18.043 1.00 80.25 478 ASP A CA 1
ATOM 3801 C C . ASP A 1 478 ? -4.049 -15.896 -17.673 1.00 80.25 478 ASP A C 1
ATOM 3803 O O . ASP A 1 478 ? -4.640 -16.124 -16.616 1.00 80.25 478 ASP A O 1
ATOM 3807 N N . ALA A 1 479 ? -3.723 -16.870 -18.530 1.00 72.56 479 ALA A N 1
ATOM 3808 C CA . ALA A 1 479 ? -3.979 -18.283 -18.273 1.00 72.56 479 ALA A CA 1
ATOM 3809 C C . ALA A 1 479 ? -3.216 -18.788 -17.038 1.00 72.56 479 ALA A C 1
ATOM 3811 O O . ALA A 1 479 ? -3.801 -19.486 -16.210 1.00 72.56 479 ALA A O 1
ATOM 3812 N N . VAL A 1 480 ? -1.945 -18.397 -16.880 1.00 72.44 480 VAL A N 1
ATOM 3813 C CA . VAL A 1 480 ? -1.140 -18.750 -15.698 1.00 72.44 480 VAL A CA 1
ATOM 3814 C C . VAL A 1 480 ? -1.659 -18.041 -14.446 1.00 72.44 480 VAL A C 1
ATOM 3816 O O . VAL A 1 480 ? -1.792 -18.671 -13.401 1.00 72.44 480 VAL A O 1
ATOM 3819 N N . MET A 1 481 ? -2.017 -16.758 -14.542 1.00 70.75 481 MET A N 1
ATOM 3820 C CA . MET A 1 481 ? -2.476 -15.988 -13.379 1.00 70.75 481 MET A CA 1
ATOM 3821 C C . MET A 1 481 ? -3.881 -16.372 -12.887 1.00 70.75 481 MET A C 1
ATOM 3823 O O . MET A 1 481 ? -4.199 -16.159 -11.719 1.00 70.75 481 MET A O 1
ATOM 3827 N N . LYS A 1 482 ? -4.729 -16.958 -13.742 1.00 66.75 482 LYS A N 1
ATOM 3828 C CA . LYS A 1 482 ? -6.089 -17.402 -13.377 1.00 66.75 482 LYS A CA 1
ATOM 3829 C C . LYS A 1 482 ? -6.152 -18.789 -12.720 1.00 66.75 482 LYS A C 1
ATOM 3831 O O . LYS A 1 482 ? -7.209 -19.139 -12.198 1.00 66.75 482 LYS A O 1
ATOM 3836 N N . GLY A 1 483 ? -5.076 -19.579 -12.729 1.00 52.94 483 GLY A N 1
ATOM 3837 C CA . GLY A 1 483 ? -5.061 -20.947 -12.201 1.00 52.94 483 GLY A CA 1
ATOM 3838 C C . GLY A 1 483 ? -3.891 -21.201 -11.254 1.00 52.94 483 GLY A C 1
ATOM 3839 O O . GLY A 1 483 ? -2.780 -21.454 -11.701 1.00 52.94 483 GLY A O 1
ATOM 3840 N N . TYR A 1 484 ? -4.150 -21.239 -9.944 1.00 44.88 484 TYR A N 1
ATOM 3841 C CA . TYR A 1 484 ? -3.191 -21.657 -8.902 1.00 44.88 484 TYR A CA 1
ATOM 3842 C C . TYR A 1 484 ? -2.796 -23.156 -8.951 1.00 44.88 484 TYR A C 1
ATOM 3844 O O . TYR A 1 484 ? -2.226 -23.681 -7.999 1.00 44.88 484 TYR A O 1
ATOM 3852 N N . GLU A 1 485 ? -3.021 -23.840 -10.072 1.00 39.47 485 GLU A N 1
ATOM 3853 C CA . GLU A 1 485 ? -2.272 -25.031 -10.465 1.00 39.47 485 GLU A CA 1
ATOM 3854 C C . GLU A 1 485 ? -1.752 -24.776 -11.875 1.00 39.47 485 GLU A C 1
ATOM 3856 O O . GLU A 1 485 ? -2.520 -24.698 -12.835 1.00 39.47 485 GLU A O 1
ATOM 3861 N N . VAL A 1 486 ? -0.436 -24.587 -11.990 1.00 43.53 486 VAL A N 1
ATOM 3862 C CA . VAL A 1 486 ? 0.221 -24.337 -13.269 1.00 43.53 486 VAL A CA 1
ATOM 3863 C C . VAL A 1 486 ? -0.078 -25.517 -14.186 1.00 43.53 486 VAL A C 1
ATOM 3865 O O . VAL A 1 486 ? 0.455 -26.610 -13.991 1.00 43.53 486 VAL A O 1
ATOM 3868 N N . ASN A 1 487 ? -0.945 -25.313 -15.179 1.00 39.50 487 ASN A N 1
ATOM 3869 C CA . ASN A 1 487 ? -1.151 -26.316 -16.208 1.00 39.50 487 ASN A CA 1
ATOM 3870 C C . ASN A 1 487 ? 0.217 -26.590 -16.859 1.00 39.50 487 ASN A C 1
ATOM 3872 O O . ASN A 1 487 ? 0.884 -25.674 -17.346 1.00 39.50 487 ASN A O 1
ATOM 3876 N N . ALA A 1 488 ? 0.641 -27.855 -16.825 1.00 49.50 488 ALA A N 1
ATOM 3877 C CA . ALA A 1 488 ? 1.944 -28.302 -17.304 1.00 49.50 488 ALA A CA 1
ATOM 3878 C C . ALA A 1 488 ? 2.199 -27.958 -18.783 1.00 49.50 488 ALA A C 1
ATOM 3880 O O . ALA A 1 488 ? 3.354 -27.913 -19.199 1.00 49.50 488 ALA A O 1
ATOM 3881 N N . ASP A 1 489 ? 1.146 -27.675 -19.556 1.00 47.22 489 ASP A N 1
ATOM 3882 C CA . ASP A 1 489 ? 1.238 -27.240 -20.951 1.00 47.22 489 ASP A CA 1
ATOM 3883 C C . ASP A 1 489 ? 1.844 -25.830 -21.121 1.00 47.22 489 ASP A C 1
ATOM 3885 O O . ASP A 1 489 ? 2.397 -25.533 -22.179 1.00 47.22 489 ASP A O 1
ATOM 3889 N N . TYR A 1 490 ? 1.784 -24.980 -20.086 1.00 47.53 490 TYR A N 1
ATOM 3890 C CA . TYR A 1 490 ? 2.329 -23.609 -20.088 1.00 47.53 490 TYR A CA 1
ATOM 3891 C C . TYR A 1 490 ? 3.681 -23.490 -19.374 1.00 47.53 490 TYR A C 1
ATOM 3893 O O . TYR A 1 490 ? 4.300 -22.425 -19.378 1.00 47.53 490 TYR A O 1
ATOM 3901 N N . LEU A 1 491 ? 4.161 -24.582 -18.774 1.00 49.00 491 LEU A N 1
ATOM 3902 C CA . LEU A 1 491 ? 5.530 -24.672 -18.287 1.00 49.00 491 LEU A CA 1
ATOM 3903 C C . LEU A 1 491 ? 6.455 -24.981 -19.459 1.00 49.00 491 LEU A C 1
ATOM 3905 O O . LEU A 1 491 ? 6.217 -25.902 -20.243 1.00 49.00 491 LEU A O 1
ATOM 3909 N N . LEU A 1 492 ? 7.564 -24.248 -19.547 1.00 55.12 492 LEU A N 1
ATOM 3910 C CA . LEU A 1 492 ? 8.689 -24.719 -20.345 1.00 55.12 492 LEU A CA 1
ATOM 3911 C C . LEU A 1 492 ? 9.140 -26.070 -19.765 1.00 55.12 492 LEU A C 1
ATOM 3913 O O . LEU A 1 492 ? 9.520 -26.137 -18.593 1.00 55.12 492 LEU A O 1
ATOM 3917 N N . LYS A 1 493 ? 9.028 -27.138 -20.566 1.00 45.28 493 LYS A N 1
ATOM 3918 C CA . LYS A 1 493 ? 9.508 -28.480 -20.201 1.00 45.28 493 LYS A CA 1
ATOM 3919 C C . LYS A 1 493 ? 10.995 -28.490 -19.883 1.00 45.28 493 LYS A C 1
ATOM 3921 O O . LYS A 1 493 ? 11.758 -27.868 -20.658 1.00 45.28 493 LYS A O 1
#

Radius of gyration: 34.8 Å; chains: 1; bounding box: 85×49×114 Å

pLDDT: mean 82.98, std 19.08, range [31.86, 98.88]

Secondary structure (DSSP, 8-state):
--SSHHHHHHHHHHHHHHTTTSSS----TTSPPTTEEEEEEEEE--SS---S-GGGEEEEEEEEEETTEEEEEEEEEEEE-SSEEEEPPEEEESEEEEEEEEEEEETTS-EEEEEEPPS-GGGEEEE-TT-EEEEE-----S-S--TTTHHHHHHHHHHHHHH-S-GGGS-TT--TTS-GGGSTTEEEEE-TT--EEEEEEEEEETTTT-GGGTT--B--GGGGG-SS--EEEEESS---B--TTGGG----EEEEESS------GGGGG-SS--EEEEESS------GGGGG-TT--EEEEES-------GGGGG-TT--EEEEESS------TTTTS-TT--EEE-TT-TT-----GGGTPPEEPTTS-EE-----EEE-TTS--SS--GGG-STT--EEE-TTS------HHHHHT-TT--EEE-TT---S-------SS--EEE-TTSS--GGGS--TT-TT--EEE-SHHHHHHHHT-SS--GGGS--

InterPro domains:
  IPR003591 Leucine-rich repeat, typical subtype [SM00369] (226-249)
  IPR003591 Leucine-rich repeat, typical subtype [SM00369] (271-294)
  IPR003591 Leucine-rich repeat, typical subtype [SM00369] (317-339)
  IPR003591 Leucine-rich repeat, typical subtype [SM00369] (420-443)
  IPR032675 Leucine-rich repeat domain superfamily [G3DSA:3.80.10.10] (181-480)
  IPR038711 Leucine Rich repeat protein, N-terminal domain superfamily [G3DSA:2.60.40.3540] (27-139)
  IPR050216 Leucine-rich repeat domain-containing protein [PTHR48051] (214-396)